Protein AF-0000000077474814 (afdb_homodimer)

Radius of gyration: 35.91 Å; Cα contacts (8 Å, |Δi|>4): 508; chains: 2; bounding box: 78×112×117 Å

Nearest PDB structures (foldseek):
  8dwv-assembly1_E  TM=8.245E-01  e=1.348E-07  Homo sapiens
  4eoz-assembly2_A  TM=8.585E-01  e=3.852E-05  Homo sapiens
  9etw-assembly1_B  TM=8.179E-01  e=3.404E-04  Homo sapiens
  8dwu-assembly1_A  TM=8.069E-01  e=9.607E-04  Homo sapiens
  8h33-assembly1_J  TM=3.667E-01  e=1.595E-05  Homo sapiens

Secondary structure (DSSP, 8-state):
--HHHHHHHHHHHHTTT--TT--EEEEETTEEEEE-HHHHTTT-HHHHHHHSTTT-SSTT-EEEE-SS-HHHHHHHHHHHHHSS--S--TTTS-PPPHHHHHHHHHHHHHHTT-HHHHHHHHHHHHHHHHHHTTSTHHHHHHHHHHHHS-TT-HHHHHHHHHHHHHTHHHHTT-HHHHHHHHT-SHHHHHHHHHHHTTS-----THHHHTT---GGGGT-/--HHHHHHHHHHHTTTT--TT--EEEEETTEEEEE-HHHHTTT-HHHHHHHHSTTSSSTT-EEEE-SS-HHHHHHHHHHHHHSS--S--TTTS-PPPHHHHHHHHHHHHHHTT-HHHHHHHHHHHHHHHHHHTTSTHHHHHHHHHHHHS-TT--HHHHHHHHHHHHTHHHHTT-HHHHHHHHT-SHHHHHHHHHHHTTS-----THHHHTS---GGGGG-

Organism: Curvularia clavata (NCBI:txid95742)

Structure (mmCIF, N/CA/C/O backbone):
data_AF-0000000077474814-model_v1
#
loop_
_entity.id
_entity.type
_entity.pdbx_description
1 polymer 'BTB domain-containing protein'
#
loop_
_atom_site.group_PDB
_atom_site.id
_atom_site.type_symbol
_atom_site.label_atom_id
_atom_site.label_alt_id
_atom_site.label_comp_id
_atom_site.label_asym_id
_atom_site.label_entity_id
_atom_site.label_seq_id
_atom_site.pdbx_PDB_ins_code
_atom_site.Cartn_x
_atom_site.Cartn_y
_atom_site.Cartn_z
_atom_site.occupancy
_atom_site.B_iso_or_equiv
_atom_site.auth_seq_id
_atom_site.auth_comp_id
_atom_site.auth_asym_id
_atom_site.auth_atom_id
_atom_site.pdbx_PDB_model_num
ATOM 1 N N . MET A 1 1 ? 10.391 5.422 -3.709 1 55.28 1 MET A N 1
ATOM 2 C CA . MET A 1 1 ? 9.055 5.496 -3.133 1 55.28 1 MET A CA 1
ATOM 3 C C . MET A 1 1 ? 9.055 6.348 -1.869 1 55.28 1 MET A C 1
ATOM 5 O O . MET A 1 1 ? 10.031 6.367 -1.124 1 55.28 1 MET A O 1
ATOM 9 N N . GLU A 1 2 ? 8.023 7.133 -1.758 1 82.38 2 GLU A N 1
ATOM 10 C CA . GLU A 1 2 ? 7.855 7.965 -0.569 1 82.38 2 GLU A CA 1
ATOM 11 C C . GLU A 1 2 ? 7.762 7.113 0.692 1 82.38 2 GLU A C 1
ATOM 13 O O . GLU A 1 2 ? 7.289 5.973 0.644 1 82.38 2 GLU A O 1
ATOM 18 N N . ALA A 1 3 ? 8.453 7.547 1.703 1 90.62 3 ALA A N 1
ATOM 19 C CA . ALA A 1 3 ? 8.531 6.836 2.977 1 90.62 3 ALA A CA 1
ATOM 20 C C . ALA A 1 3 ? 7.176 6.27 3.375 1 90.62 3 ALA A C 1
ATOM 22 O O . ALA A 1 3 ? 7.082 5.133 3.84 1 90.62 3 ALA A O 1
ATOM 23 N N . HIS A 1 4 ? 6.211 6.914 3.055 1 95.06 4 HIS A N 1
ATOM 24 C CA . HIS A 1 4 ? 4.863 6.488 3.422 1 95.06 4 HIS A CA 1
ATOM 25 C C . HIS A 1 4 ? 4.449 5.242 2.646 1 95.06 4 HIS A C 1
ATOM 27 O O . HIS A 1 4 ? 3.912 4.297 3.225 1 95.06 4 HIS A O 1
ATOM 33 N N . SER A 1 5 ? 4.688 5.223 1.391 1 94.69 5 SER A N 1
ATOM 34 C CA . SER A 1 5 ? 4.281 4.113 0.534 1 94.69 5 SER A CA 1
ATOM 35 C C . SER A 1 5 ? 4.996 2.824 0.924 1 94.69 5 SER A C 1
ATOM 37 O O . SER A 1 5 ? 4.395 1.747 0.915 1 94.69 5 SER A O 1
ATOM 39 N N . VAL A 1 6 ? 6.273 2.969 1.214 1 95.25 6 VAL A N 1
ATOM 40 C CA . VAL A 1 6 ? 7.062 1.806 1.606 1 95.25 6 VAL A CA 1
ATOM 41 C C . VAL A 1 6 ? 6.488 1.2 2.885 1 95.25 6 VAL A C 1
ATOM 43 O O . VAL A 1 6 ? 6.277 -0.013 2.965 1 95.25 6 VAL A O 1
ATOM 46 N N . LYS A 1 7 ? 6.184 2.053 3.83 1 95.62 7 LYS A N 1
ATOM 47 C CA . LYS A 1 7 ? 5.641 1.593 5.105 1 95.62 7 LYS A CA 1
ATOM 48 C C . LYS A 1 7 ? 4.254 0.979 4.922 1 95.62 7 LYS A C 1
ATOM 50 O O . LYS A 1 7 ? 3.928 -0.027 5.555 1 95.62 7 LYS A O 1
ATOM 55 N N . LEU A 1 8 ? 3.52 1.61 4.078 1 96.69 8 LEU A N 1
ATOM 56 C CA . LEU A 1 8 ? 2.174 1.115 3.812 1 96.69 8 LEU A CA 1
ATOM 57 C C . LEU A 1 8 ? 2.219 -0.295 3.232 1 96.69 8 LEU A C 1
ATOM 59 O O . LEU A 1 8 ? 1.481 -1.178 3.678 1 96.69 8 LEU A O 1
ATOM 63 N N . VAL A 1 9 ? 3.066 -0.522 2.295 1 96.94 9 VAL A N 1
ATOM 64 C CA . VAL A 1 9 ? 3.201 -1.821 1.645 1 96.94 9 VAL A CA 1
ATOM 65 C C . VAL A 1 9 ? 3.664 -2.863 2.662 1 96.94 9 VAL A C 1
ATOM 67 O O . VAL A 1 9 ? 3.152 -3.984 2.688 1 96.94 9 VAL A O 1
ATOM 70 N N . GLN A 1 10 ? 4.562 -2.473 3.512 1 97.06 10 GLN A N 1
ATOM 71 C CA . GLN A 1 10 ? 5.062 -3.379 4.539 1 97.06 10 GLN A CA 1
ATOM 72 C C . GLN A 1 10 ? 3.971 -3.73 5.547 1 97.06 10 GLN A C 1
ATOM 74 O O . GLN A 1 10 ? 3.863 -4.879 5.977 1 97.06 10 GLN A O 1
ATOM 79 N N . ASN A 1 11 ? 3.254 -2.719 5.93 1 97.31 11 ASN A N 1
ATOM 80 C CA . ASN A 1 11 ? 2.15 -2.953 6.852 1 97.31 11 ASN A CA 1
ATOM 81 C C . ASN A 1 11 ? 1.144 -3.949 6.281 1 97.31 11 ASN A C 1
ATOM 83 O O . ASN A 1 11 ? 0.689 -4.852 6.988 1 97.31 11 ASN A O 1
ATOM 87 N N . ILE A 1 12 ? 0.83 -3.797 5.039 1 97.62 12 ILE A N 1
ATOM 88 C CA . ILE A 1 12 ? -0.134 -4.68 4.387 1 97.62 12 ILE A CA 1
ATOM 89 C C . ILE A 1 12 ? 0.437 -6.094 4.301 1 97.62 12 ILE A C 1
ATOM 91 O O . ILE A 1 12 ? -0.265 -7.07 4.57 1 97.62 12 ILE A O 1
ATOM 95 N N . ALA A 1 13 ? 1.69 -6.211 3.932 1 98.06 13 ALA A N 1
ATOM 96 C CA . ALA A 1 13 ? 2.348 -7.516 3.857 1 98.06 13 ALA A CA 1
ATOM 97 C C . ALA A 1 13 ? 2.273 -8.242 5.195 1 98.06 13 ALA A C 1
ATOM 99 O O . ALA A 1 13 ? 2.014 -9.445 5.242 1 98.06 13 ALA A O 1
ATOM 100 N N . ASN A 1 14 ? 2.391 -7.484 6.246 1 97.81 14 ASN A N 1
ATOM 101 C CA . ASN A 1 14 ? 2.41 -8.055 7.59 1 97.81 14 ASN A CA 1
ATOM 102 C C . ASN A 1 14 ? 1.02 -8.516 8.023 1 97.81 14 ASN A C 1
ATOM 104 O O . ASN A 1 14 ? 0.881 -9.25 9 1 97.81 14 ASN A O 1
ATOM 108 N N . MET A 1 15 ? 0.06 -8.125 7.27 1 97.81 15 MET A N 1
ATOM 109 C CA . MET A 1 15 ? -1.311 -8.469 7.637 1 97.81 15 MET A CA 1
ATOM 110 C C . MET A 1 15 ? -1.717 -9.805 7.023 1 97.81 15 MET A C 1
ATOM 112 O O . MET A 1 15 ? -2.789 -10.328 7.324 1 97.81 15 MET A O 1
ATOM 116 N N . PHE A 1 16 ? -0.852 -10.438 6.262 1 98.12 16 PHE A N 1
ATOM 117 C CA . PHE A 1 16 ? -1.193 -11.719 5.66 1 98.12 16 PHE A CA 1
ATOM 118 C C . PHE A 1 16 ? -1.488 -12.758 6.734 1 98.12 16 PHE A C 1
ATOM 120 O O . PHE A 1 16 ? -0.656 -13.008 7.609 1 98.12 16 PHE A O 1
ATOM 127 N N . ASN A 1 17 ? -2.666 -13.281 6.594 1 96.69 17 ASN A N 1
ATOM 128 C CA . ASN A 1 17 ? -3.186 -14.305 7.496 1 96.69 17 ASN A CA 1
ATOM 129 C C . ASN A 1 17 ? -3.203 -13.82 8.945 1 96.69 17 ASN A C 1
ATOM 131 O O . ASN A 1 17 ? -2.928 -14.586 9.867 1 96.69 17 ASN A O 1
ATOM 135 N N . ASP A 1 18 ? -3.316 -12.555 9.133 1 96.31 18 ASP A N 1
ATOM 136 C CA . ASP A 1 18 ? -3.496 -11.922 10.43 1 96.31 18 ASP A CA 1
ATOM 137 C C . ASP A 1 18 ? -4.973 -11.664 10.719 1 96.31 18 ASP A C 1
ATOM 139 O O . ASP A 1 18 ? -5.676 -11.062 9.906 1 96.31 18 ASP A O 1
ATOM 143 N N . ALA A 1 19 ? -5.449 -12.141 11.852 1 95 19 ALA A N 1
ATOM 144 C CA . ALA A 1 19 ? -6.863 -12.023 12.203 1 95 19 ALA A CA 1
ATOM 145 C C . ALA A 1 19 ? -7.23 -10.578 12.531 1 95 19 ALA A C 1
ATOM 147 O O . ALA A 1 19 ? -8.406 -10.211 12.516 1 95 19 ALA A O 1
ATOM 148 N N . ARG A 1 20 ? -6.203 -9.812 12.781 1 92.94 20 ARG A N 1
ATOM 149 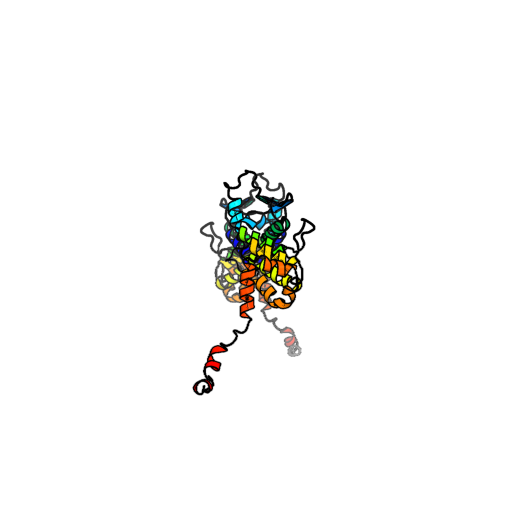C CA . ARG A 1 20 ? -6.477 -8.43 13.141 1 92.94 20 ARG A CA 1
ATOM 150 C C . ARG A 1 20 ? -7.164 -7.691 12 1 92.94 20 ARG A C 1
ATOM 152 O O . ARG A 1 20 ? -6.703 -7.734 10.859 1 92.94 20 ARG A O 1
ATOM 159 N N . TYR A 1 21 ? -8.266 -7.039 12.273 1 93 21 TYR A N 1
ATOM 160 C CA . TYR A 1 21 ? -9.07 -6.199 11.383 1 93 21 TYR A CA 1
ATOM 161 C C . TYR A 1 21 ? -9.594 -7 10.203 1 93 21 TYR A C 1
ATOM 163 O O . TYR A 1 21 ? -10.023 -6.426 9.195 1 93 21 TYR A O 1
ATOM 171 N N . SER A 1 22 ? -9.43 -8.312 10.242 1 93.38 22 SER A N 1
ATOM 172 C CA . SER A 1 22 ? -9.984 -9.172 9.195 1 93.38 22 SER A CA 1
ATOM 173 C C . SER A 1 22 ? -11.508 -9.109 9.18 1 93.38 22 SER A C 1
ATOM 175 O O . SER A 1 22 ? -12.141 -9.125 10.234 1 93.38 22 SER A O 1
ATOM 177 N N . ASP A 1 23 ? -12.039 -9.023 7.98 1 91.19 23 ASP A N 1
ATOM 178 C CA . ASP A 1 23 ? -13.492 -8.906 7.902 1 91.19 23 ASP A CA 1
ATOM 179 C C . ASP A 1 23 ? -14.102 -10.094 7.172 1 91.19 23 ASP A C 1
ATOM 181 O O . ASP A 1 23 ? -15.32 -10.172 7.004 1 91.19 23 ASP A O 1
ATOM 185 N N . THR A 1 24 ? -13.305 -11.055 6.727 1 89.94 24 THR A N 1
ATOM 186 C CA . THR A 1 24 ? -13.82 -12.289 6.148 1 89.94 24 THR A CA 1
ATOM 187 C C . THR A 1 24 ? -12.781 -13.398 6.219 1 89.94 24 THR A C 1
ATOM 189 O O . THR A 1 24 ? -11.625 -13.148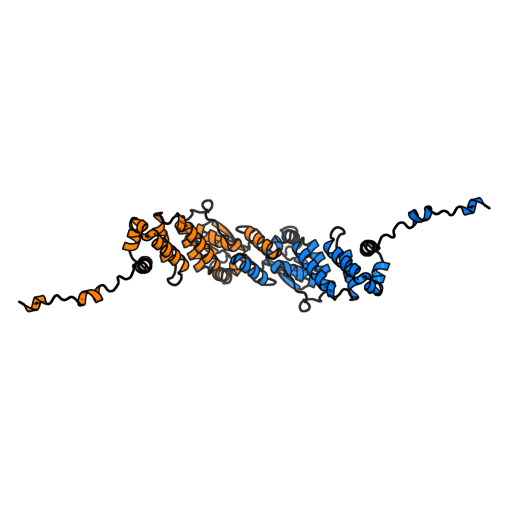 6.582 1 89.94 24 THR A O 1
ATOM 192 N N . THR A 1 25 ? -13.266 -14.578 5.98 1 93.81 25 THR A N 1
ATOM 193 C CA . THR A 1 25 ? -12.398 -15.75 6.012 1 93.81 25 THR A CA 1
ATOM 194 C C . THR A 1 25 ? -12.539 -16.562 4.723 1 93.81 25 THR A C 1
ATOM 196 O O . THR A 1 25 ? -13.648 -16.734 4.207 1 93.81 25 THR A O 1
ATOM 199 N N . VAL A 1 26 ? -11.438 -17.031 4.258 1 94.69 26 VAL A N 1
ATOM 200 C CA . VAL A 1 26 ? -11.391 -17.938 3.111 1 94.69 26 VAL A CA 1
ATOM 201 C C . VAL A 1 26 ? -10.992 -19.344 3.574 1 94.69 26 VAL A C 1
ATOM 203 O O . VAL A 1 26 ? -10.047 -19.5 4.344 1 94.69 26 VAL A O 1
ATOM 206 N N . ILE A 1 27 ? -11.734 -20.266 3.139 1 94.81 27 ILE A N 1
ATOM 207 C CA . ILE A 1 27 ? -11.414 -21.641 3.479 1 94.81 27 ILE A CA 1
ATOM 208 C C . ILE A 1 27 ? -10.719 -22.312 2.295 1 94.81 27 ILE A C 1
ATOM 210 O O . ILE A 1 27 ? -11.289 -22.406 1.202 1 94.81 27 ILE A O 1
ATOM 214 N N . ILE A 1 28 ? -9.492 -22.734 2.547 1 95.56 28 ILE A N 1
ATOM 215 C CA . ILE A 1 28 ? -8.703 -23.422 1.538 1 95.56 28 ILE A CA 1
ATOM 216 C C . ILE A 1 28 ? -8.43 -24.859 1.995 1 95.56 28 ILE A C 1
ATOM 218 O O . ILE A 1 28 ? -7.617 -25.094 2.895 1 95.56 28 ILE A O 1
ATOM 222 N N . ARG A 1 29 ? -8.992 -25.859 1.365 1 93.06 29 ARG A N 1
ATOM 223 C CA . ARG A 1 29 ? -8.844 -27.266 1.732 1 93.06 29 ARG A CA 1
ATOM 224 C C . ARG A 1 29 ? -8.969 -27.438 3.24 1 93.06 29 ARG A C 1
ATOM 226 O O . ARG A 1 29 ? -8.102 -28.047 3.871 1 93.06 29 ARG A O 1
ATOM 233 N N . SER A 1 30 ? -9.93 -26.891 3.908 1 90.38 30 SER A N 1
ATOM 234 C CA . SER A 1 30 ? -10.305 -27.031 5.312 1 90.38 30 SER A CA 1
ATOM 235 C C . SER A 1 30 ? -9.445 -26.141 6.203 1 90.38 30 SER A C 1
ATOM 237 O O . SER A 1 30 ? -9.539 -26.203 7.43 1 90.38 30 SER A O 1
ATOM 239 N N . LYS A 1 31 ? -8.578 -25.391 5.578 1 94.06 31 LYS A N 1
ATOM 240 C CA . LYS A 1 31 ? -7.789 -24.438 6.34 1 94.06 31 LYS A CA 1
ATOM 241 C C . LYS A 1 31 ? -8.375 -23.031 6.223 1 94.06 31 LYS A C 1
ATOM 243 O O . LYS A 1 31 ? -8.773 -22.609 5.133 1 94.06 31 LYS A O 1
ATOM 248 N N . GLU A 1 32 ? -8.336 -22.406 7.32 1 95 32 GLU A N 1
ATOM 249 C CA . GLU A 1 32 ? -8.898 -21.062 7.34 1 95 32 GLU A CA 1
ATOM 250 C C . GLU A 1 32 ? -7.812 -20 7.117 1 95 32 GLU A C 1
ATOM 252 O O . GLU A 1 32 ? -6.711 -20.125 7.66 1 95 32 GLU A O 1
ATOM 257 N N . LEU A 1 33 ? -8.094 -19.047 6.285 1 96 33 LEU A N 1
ATOM 258 C CA . LEU A 1 33 ? -7.238 -17.906 6.016 1 96 33 LEU A CA 1
ATOM 259 C C . LEU A 1 33 ? -7.984 -16.594 6.277 1 96 33 LEU A C 1
ATOM 261 O O . LEU A 1 33 ? -8.992 -16.312 5.625 1 96 33 LEU A O 1
ATOM 265 N N . HIS A 1 34 ? -7.488 -15.836 7.285 1 95.94 34 HIS A N 1
ATOM 266 C CA . HIS A 1 34 ? -8.047 -14.508 7.52 1 95.94 34 HIS A CA 1
ATOM 267 C C . HIS A 1 34 ? -7.617 -13.531 6.43 1 95.94 34 HIS A C 1
ATOM 269 O O . HIS A 1 34 ? -6.426 -13.398 6.141 1 95.94 34 HIS A O 1
ATOM 275 N N . VAL A 1 35 ? -8.656 -12.883 5.781 1 96.38 35 VAL A N 1
ATOM 276 C CA . VAL A 1 35 ? -8.32 -11.938 4.723 1 96.38 35 VAL A CA 1
ATOM 277 C C . VAL A 1 35 ? -9.078 -10.633 4.938 1 96.38 35 VAL A C 1
ATOM 279 O O . VAL A 1 35 ? -10 -10.562 5.758 1 96.38 35 VAL A O 1
ATOM 282 N N . HIS A 1 36 ? -8.688 -9.562 4.344 1 95.5 36 HIS A N 1
ATOM 283 C CA . HIS A 1 36 ? -9.273 -8.227 4.352 1 95.5 36 HIS A CA 1
ATOM 284 C C . HIS A 1 36 ? -9.828 -7.859 2.977 1 95.5 36 HIS A C 1
ATOM 286 O O . HIS A 1 36 ? -9.07 -7.766 2.006 1 95.5 36 HIS A O 1
ATOM 292 N N . LYS A 1 37 ? -11.102 -7.676 2.883 1 94.75 37 LYS A N 1
ATOM 293 C CA . LYS A 1 37 ? -11.75 -7.414 1.602 1 94.75 37 LYS A CA 1
ATOM 294 C C . LYS A 1 37 ? -11.148 -6.184 0.922 1 94.75 37 LYS A C 1
ATOM 296 O O . LYS A 1 37 ? -10.953 -6.172 -0.295 1 94.75 37 LYS A O 1
ATOM 301 N N . ALA A 1 38 ? -10.789 -5.141 1.665 1 95.06 38 ALA A N 1
ATOM 302 C CA . ALA A 1 38 ? -10.227 -3.904 1.124 1 95.06 38 ALA A CA 1
ATOM 303 C C . ALA A 1 38 ? -8.922 -4.176 0.375 1 95.06 38 ALA A C 1
ATOM 305 O O . ALA A 1 38 ? -8.555 -3.43 -0.536 1 95.06 38 ALA A O 1
ATOM 306 N N . ILE A 1 39 ? -8.242 -5.258 0.771 1 97.19 39 ILE A N 1
ATOM 307 C CA . ILE A 1 39 ? -6.953 -5.586 0.165 1 97.19 39 ILE A CA 1
ATOM 308 C C . ILE A 1 39 ? -7.168 -6.5 -1.038 1 97.19 39 ILE A C 1
ATOM 310 O O . ILE A 1 39 ? -6.699 -6.207 -2.141 1 97.19 39 ILE A O 1
ATOM 314 N N . ILE A 1 40 ? -7.98 -7.574 -0.912 1 97 40 ILE A N 1
ATOM 315 C CA . ILE A 1 40 ? -8.008 -8.586 -1.961 1 97 40 ILE A CA 1
ATOM 316 C C . ILE A 1 40 ? -9.008 -8.18 -3.043 1 97 40 ILE A C 1
ATOM 318 O O . ILE A 1 40 ? -8.773 -8.414 -4.23 1 97 40 ILE A O 1
ATOM 322 N N . CYS A 1 41 ? -10.141 -7.477 -2.691 1 95.31 41 CYS A N 1
ATOM 323 C CA . CYS A 1 41 ? -11.203 -7.172 -3.648 1 95.31 41 CYS A CA 1
ATOM 324 C C . CYS A 1 41 ? -10.805 -6.012 -4.551 1 95.31 41 CYS A C 1
ATOM 326 O O . CYS A 1 41 ? -11.273 -5.91 -5.684 1 95.31 41 CYS A O 1
ATOM 328 N N . THR A 1 42 ? -9.891 -5.168 -4.082 1 96.19 42 THR A N 1
ATOM 329 C CA . THR A 1 42 ? -9.461 -4.043 -4.906 1 96.19 42 THR A CA 1
ATOM 330 C C . THR A 1 42 ? -8.422 -4.492 -5.93 1 96.19 42 THR A C 1
ATOM 332 O O . THR A 1 42 ? -8.102 -3.75 -6.863 1 96.19 42 THR A O 1
ATOM 335 N N . GLN A 1 43 ? -7.938 -5.715 -5.797 1 97.44 43 GLN A N 1
ATOM 336 C CA . GLN A 1 43 ? -6.879 -6.203 -6.676 1 97.44 43 GLN A CA 1
ATOM 337 C C . GLN A 1 43 ? -7.426 -7.211 -7.684 1 97.44 43 GLN A C 1
ATOM 339 O O . GLN A 1 43 ? -6.762 -7.523 -8.672 1 97.44 43 GLN A O 1
ATOM 344 N N . SER A 1 44 ? -8.539 -7.73 -7.418 1 97.12 44 SER A N 1
ATOM 345 C CA . SER A 1 44 ? -9.078 -8.828 -8.219 1 97.12 44 SER A CA 1
ATOM 346 C C . SER A 1 44 ? -10.57 -8.641 -8.477 1 97.12 44 SER A C 1
ATOM 348 O O . SER A 1 44 ? -11.375 -8.672 -7.535 1 97.12 44 SER A O 1
ATOM 350 N N . LYS A 1 45 ? -10.969 -8.594 -9.766 1 94.25 45 LYS A N 1
ATOM 351 C CA . LYS A 1 45 ? -12.383 -8.5 -10.125 1 94.25 45 LYS A CA 1
ATOM 352 C C . LYS A 1 45 ? -13.148 -9.75 -9.695 1 94.25 45 LYS A C 1
ATOM 354 O O . LYS A 1 45 ? -14.312 -9.664 -9.32 1 94.25 45 LYS A O 1
ATOM 359 N N . TYR A 1 46 ? -12.477 -10.852 -9.688 1 94.69 46 TYR A N 1
ATOM 360 C CA . TYR A 1 46 ? -13.086 -12.086 -9.227 1 94.69 46 TYR A CA 1
ATOM 361 C C . TYR A 1 46 ? -13.531 -11.961 -7.773 1 94.69 46 TYR A C 1
ATOM 363 O O . TYR A 1 46 ? -14.688 -12.25 -7.445 1 94.69 46 TYR A O 1
ATOM 371 N N . PHE A 1 47 ? -12.641 -11.5 -6.949 1 94.62 47 PHE A N 1
ATOM 372 C CA . PHE A 1 47 ? -12.945 -11.398 -5.527 1 94.62 47 PHE A CA 1
ATOM 373 C C . PHE A 1 47 ? -13.938 -10.273 -5.258 1 94.62 47 PHE A C 1
ATOM 375 O O . PHE A 1 47 ? -14.781 -10.375 -4.371 1 94.62 47 PHE A O 1
ATOM 382 N N . GLU A 1 48 ? -13.773 -9.188 -6 1 93.44 48 GLU A N 1
ATOM 383 C CA . GLU A 1 48 ? -14.758 -8.109 -5.906 1 93.44 48 GLU A CA 1
ATOM 384 C C . GLU A 1 48 ? -16.172 -8.641 -6.141 1 93.44 48 GLU A C 1
ATOM 386 O O . GLU A 1 48 ? -17.078 -8.344 -5.363 1 93.44 48 GLU A O 1
ATOM 391 N N . ASN A 1 49 ? -16.344 -9.43 -7.129 1 90.62 49 ASN A N 1
ATOM 392 C CA . ASN A 1 49 ? -17.641 -9.969 -7.488 1 90.62 49 ASN A CA 1
ATOM 393 C C . ASN A 1 49 ? -18.094 -11.039 -6.496 1 90.62 49 ASN A C 1
ATOM 395 O O . ASN A 1 49 ? -19.297 -11.141 -6.195 1 90.62 49 ASN A O 1
ATOM 399 N N . ALA A 1 50 ? -17.125 -11.773 -6.039 1 88.75 50 ALA A N 1
ATOM 400 C CA . ALA A 1 50 ? -17.438 -12.875 -5.125 1 88.75 50 ALA A CA 1
ATOM 401 C C . ALA A 1 50 ? -18.031 -12.344 -3.82 1 88.75 50 ALA A C 1
ATOM 403 O O . ALA A 1 50 ? -18.859 -13.016 -3.195 1 88.75 50 ALA A O 1
ATOM 404 N N . PHE A 1 51 ? -17.594 -11.148 -3.352 1 86.75 51 PHE A N 1
ATOM 405 C CA . PHE A 1 51 ? -18.031 -10.633 -2.061 1 86.75 51 PHE A CA 1
ATOM 406 C C . PHE A 1 51 ? -19.094 -9.547 -2.242 1 86.75 51 PHE A C 1
ATOM 408 O O . PHE A 1 51 ? -19.547 -8.953 -1.266 1 86.75 51 PHE A O 1
ATOM 415 N N . LYS A 1 52 ? -19.25 -9.258 -3.42 1 77.62 52 LYS A N 1
ATOM 416 C CA . LYS A 1 52 ? -20.375 -8.367 -3.623 1 77.62 52 LYS A CA 1
ATOM 417 C C . LYS A 1 52 ? -21.688 -9.031 -3.195 1 77.62 52 LYS A C 1
ATOM 419 O O . LYS A 1 52 ? -21.781 -10.258 -3.158 1 77.62 52 LYS A O 1
ATOM 424 N N . GLU A 1 53 ? -22.609 -8.562 -2.562 1 59.12 53 GLU A N 1
ATOM 425 C CA . GLU A 1 53 ? -23.859 -8.969 -1.939 1 59.12 53 GLU A CA 1
ATOM 426 C C . GLU A 1 53 ? -24.375 -10.273 -2.535 1 59.12 53 GLU A C 1
ATOM 428 O O . GLU A 1 53 ? -24.75 -11.195 -1.802 1 59.12 53 GLU A O 1
ATOM 433 N N . ASN A 1 54 ? -24.969 -10.273 -3.744 1 49.84 54 ASN A N 1
ATOM 434 C CA . ASN A 1 54 ? -25.906 -11.32 -4.125 1 49.84 54 ASN A CA 1
ATOM 435 C C . ASN A 1 54 ? -25.203 -12.625 -4.465 1 49.84 54 ASN A C 1
ATOM 437 O O . ASN A 1 54 ? -25.844 -13.609 -4.84 1 49.84 54 ASN A O 1
ATOM 441 N N . PHE A 1 55 ? -24.078 -12.57 -4.922 1 44.47 55 PHE A N 1
ATOM 442 C CA . PHE A 1 55 ? -23.719 -13.859 -5.508 1 44.47 55 PHE A CA 1
ATOM 443 C C . PHE A 1 55 ? -23.312 -14.852 -4.426 1 44.47 55 PHE A C 1
ATOM 445 O O . PHE A 1 55 ? -22.891 -15.969 -4.727 1 44.47 55 PHE A O 1
ATOM 452 N N . VAL A 1 56 ? -22.766 -14.297 -3.328 1 45.78 56 VAL A N 1
ATOM 453 C CA . VAL A 1 56 ? -22.312 -15.406 -2.494 1 45.78 56 VAL A CA 1
ATOM 454 C C . VAL A 1 56 ? -23.484 -16.344 -2.199 1 45.78 56 VAL A C 1
ATOM 456 O O . VAL A 1 56 ? -24.5 -15.906 -1.656 1 45.78 56 VAL A O 1
ATOM 459 N N . GLU A 1 57 ? -23.719 -17.266 -2.922 1 43.19 57 GLU A N 1
ATOM 460 C CA . GLU A 1 57 ? -24.75 -18.219 -2.533 1 43.19 57 GLU A CA 1
ATOM 461 C C . GLU A 1 57 ? -25.031 -18.156 -1.035 1 43.19 57 GLU A C 1
ATOM 463 O O . GLU A 1 57 ? -26.188 -18.156 -0.615 1 43.19 57 GLU A O 1
ATOM 468 N N . GLY A 1 58 ? -24.281 -18.938 -0.188 1 41.25 58 GLY A N 1
ATOM 469 C CA . GLY A 1 58 ? -24.547 -19.016 1.241 1 41.25 58 GLY A CA 1
ATOM 470 C C . GLY A 1 58 ? -24.109 -17.766 1.989 1 41.25 58 GLY A C 1
ATOM 471 O O . GLY A 1 58 ? -23.297 -16.984 1.493 1 41.25 58 GLY A O 1
ATOM 472 N N . SER A 1 59 ? -25.047 -17 2.648 1 42.12 59 SER A N 1
ATOM 473 C CA . SER A 1 59 ? -25.047 -15.836 3.516 1 42.12 59 SER A CA 1
ATOM 474 C C . SER A 1 59 ? -23.703 -15.648 4.207 1 42.12 59 SER A C 1
ATOM 476 O O . SER A 1 59 ? -23.516 -14.703 4.98 1 42.12 59 SER A O 1
ATOM 478 N N . SER A 1 60 ? -23 -16.75 4.414 1 48.34 60 SER A N 1
ATOM 479 C CA . SER A 1 60 ? -22.078 -16.688 5.539 1 48.34 60 SER A CA 1
ATOM 480 C C . SER A 1 60 ? -20.875 -15.805 5.219 1 48.34 60 SER A C 1
ATOM 482 O O . SER A 1 60 ? -20.094 -15.461 6.109 1 48.34 60 SER A O 1
ATOM 484 N N . GLY A 1 61 ? -20.828 -14.922 4.156 1 62.28 61 GLY A N 1
ATOM 485 C CA . GLY A 1 61 ? -19.719 -14 3.979 1 62.28 61 GLY A CA 1
ATOM 486 C C . GLY A 1 61 ? -18.391 -14.711 3.811 1 62.28 61 GLY A C 1
ATOM 487 O O . GLY A 1 61 ? -17.328 -14.117 4.047 1 62.28 61 GLY A O 1
ATOM 488 N N . ARG A 1 62 ? -18.406 -16.172 3.572 1 77.5 62 ARG A N 1
ATOM 489 C CA . ARG A 1 62 ? -17.172 -16.922 3.508 1 77.5 62 ARG A CA 1
ATOM 490 C C . ARG A 1 62 ? -16.906 -17.438 2.094 1 77.5 62 ARG A C 1
ATOM 492 O O . ARG A 1 62 ? -17.844 -17.828 1.388 1 77.5 62 ARG A O 1
ATOM 499 N N . LEU A 1 63 ? -15.719 -17.406 1.5 1 88.88 63 LEU A N 1
ATOM 500 C CA . LEU A 1 63 ? -15.211 -17.938 0.246 1 88.88 63 LEU A CA 1
ATOM 501 C C . LEU A 1 63 ? -14.453 -19.25 0.486 1 88.88 63 LEU A C 1
ATOM 503 O O . LEU A 1 63 ? -13.617 -19.328 1.382 1 88.88 63 LEU A O 1
ATOM 507 N N . SER A 1 64 ? -14.867 -20.359 -0.256 1 92.62 64 SER A N 1
ATOM 508 C CA . SER A 1 64 ? -14.227 -21.641 -0.038 1 92.62 64 SER A CA 1
ATOM 509 C C . SER A 1 64 ? -13.664 -22.203 -1.338 1 92.62 64 SER A C 1
ATOM 511 O O . SER A 1 64 ? -14.305 -22.125 -2.387 1 92.62 64 SER A O 1
ATOM 513 N N . PHE A 1 65 ? -12.477 -22.75 -1.228 1 94.56 65 PHE A N 1
ATOM 514 C CA . PHE A 1 65 ? -11.836 -23.484 -2.311 1 94.56 65 PHE A CA 1
ATOM 515 C C . PHE A 1 65 ? -11.578 -24.922 -1.901 1 94.56 65 PHE A C 1
ATOM 517 O O . PHE A 1 65 ? -10.57 -25.234 -1.261 1 94.56 65 PHE A O 1
ATOM 524 N N . ASP A 1 66 ? -12.383 -25.812 -2.363 1 92.31 66 ASP A N 1
ATOM 525 C CA . ASP A 1 66 ? -12.344 -27.188 -1.912 1 92.31 66 ASP A CA 1
ATOM 526 C C . ASP A 1 66 ? -11.711 -28.094 -2.971 1 92.31 66 ASP A C 1
ATOM 528 O O . ASP A 1 66 ? -11.43 -29.266 -2.707 1 92.31 66 ASP A O 1
ATOM 532 N N . GLU A 1 67 ? -11.5 -27.516 -4.105 1 91.12 67 GLU A N 1
ATOM 533 C CA . GLU A 1 67 ? -10.891 -28.281 -5.188 1 91.12 67 GLU A CA 1
ATOM 534 C C . GLU A 1 67 ? -9.547 -27.672 -5.605 1 91.12 67 GLU A C 1
ATOM 536 O O . GLU A 1 67 ? -9.273 -26.5 -5.328 1 91.12 67 GLU A O 1
ATOM 541 N N . GLY A 1 68 ? -8.727 -28.531 -6.121 1 92.06 68 GLY A N 1
ATOM 542 C CA . GLY A 1 68 ? -7.445 -28.047 -6.617 1 92.06 68 GLY A CA 1
ATOM 543 C C . GLY A 1 68 ? -6.375 -27.984 -5.547 1 92.06 68 GLY A C 1
ATOM 544 O O . GLY A 1 68 ? -6.523 -28.578 -4.477 1 92.06 68 GLY A O 1
ATOM 545 N N . SER A 1 69 ? -5.312 -27.359 -5.891 1 95.12 69 SER A N 1
ATOM 546 C CA . SER A 1 69 ? -4.16 -27.281 -5.004 1 95.12 69 SER A CA 1
ATOM 547 C C . SER A 1 69 ? -4.375 -26.234 -3.912 1 95.12 69 SER A C 1
ATOM 549 O O . SER A 1 69 ? -4.461 -25.047 -4.199 1 95.12 69 SER A O 1
ATOM 551 N N . GLY A 1 70 ? -4.43 -26.703 -2.688 1 96.31 70 GLY A N 1
ATOM 552 C CA . GLY A 1 70 ? -4.477 -25.766 -1.574 1 96.31 70 GLY A CA 1
ATOM 553 C C . GLY A 1 70 ? -3.264 -24.859 -1.501 1 96.31 70 GLY A C 1
ATOM 554 O O . GLY A 1 70 ? -3.391 -23.656 -1.229 1 96.31 70 GLY A O 1
ATOM 555 N N . ALA A 1 71 ? -2.133 -25.422 -1.787 1 97.31 71 ALA A N 1
ATOM 556 C CA . ALA A 1 71 ? -0.885 -24.672 -1.772 1 97.31 71 ALA A CA 1
ATOM 557 C C . ALA A 1 71 ? -0.908 -23.562 -2.816 1 97.31 71 ALA A C 1
ATOM 559 O O . ALA A 1 71 ? -0.464 -22.438 -2.549 1 97.31 71 ALA A O 1
ATOM 560 N N . ALA A 1 72 ? -1.433 -23.859 -3.961 1 97.81 72 ALA A N 1
ATOM 561 C CA . ALA A 1 72 ? -1.504 -22.859 -5.016 1 97.81 72 ALA A CA 1
ATOM 562 C C . ALA A 1 72 ? -2.418 -21.703 -4.613 1 97.81 72 ALA A C 1
ATOM 564 O O . ALA A 1 72 ? -2.074 -20.531 -4.801 1 97.81 72 ALA A O 1
ATOM 565 N N . HIS A 1 73 ? -3.549 -22.062 -4.047 1 98 73 HIS A N 1
ATOM 566 C CA . HIS A 1 73 ? -4.465 -21.031 -3.576 1 98 73 HIS A CA 1
ATOM 567 C C . HIS A 1 73 ? -3.814 -20.156 -2.506 1 98 73 HIS A C 1
ATOM 569 O O . HIS A 1 73 ? -3.941 -18.938 -2.535 1 98 73 HIS A O 1
ATOM 575 N N . TRP A 1 74 ? -3.121 -20.797 -1.61 1 97.94 74 TRP A N 1
ATOM 576 C CA . TRP A 1 74 ? -2.445 -20.078 -0.537 1 97.94 74 TRP A CA 1
ATOM 577 C C . TRP A 1 74 ? -1.431 -19.094 -1.101 1 97.94 74 TRP A C 1
ATOM 579 O O . TRP A 1 74 ? -1.343 -17.953 -0.638 1 97.94 74 TRP A O 1
ATOM 589 N N . ARG A 1 75 ? -0.715 -19.5 -2.117 1 98.38 75 ARG A N 1
ATOM 590 C CA . ARG A 1 75 ? 0.289 -18.656 -2.756 1 98.38 75 ARG A CA 1
ATOM 591 C C . ARG A 1 75 ? -0.356 -17.438 -3.418 1 98.38 75 ARG A C 1
ATOM 593 O O . ARG A 1 75 ? 0.219 -16.344 -3.426 1 98.38 75 ARG A O 1
ATOM 600 N N . VAL A 1 76 ? -1.532 -17.625 -3.973 1 98.62 76 VAL A N 1
ATOM 601 C CA . VAL A 1 76 ? -2.25 -16.516 -4.586 1 98.62 76 VAL A CA 1
ATOM 602 C C . VAL A 1 76 ? -2.533 -15.438 -3.541 1 98.62 76 VAL A C 1
ATOM 604 O O . VAL A 1 76 ? -2.242 -14.258 -3.758 1 98.62 76 VAL A O 1
ATOM 607 N N . PHE A 1 77 ? -3.014 -15.844 -2.428 1 98.31 77 PHE A N 1
ATOM 608 C CA . PHE A 1 77 ? -3.375 -14.883 -1.393 1 98.31 77 PHE A CA 1
ATOM 609 C C . PHE A 1 77 ? -2.131 -14.242 -0.786 1 98.31 77 PHE A C 1
ATOM 611 O O . PHE A 1 77 ? -2.137 -13.062 -0.443 1 98.31 77 PHE A O 1
ATOM 618 N N . GLN A 1 78 ? -1.104 -15.047 -0.622 1 98.44 78 GLN A N 1
ATOM 619 C CA . GLN A 1 78 ? 0.151 -14.469 -0.153 1 98.44 78 GLN A CA 1
ATOM 620 C C . GLN A 1 78 ? 0.628 -13.359 -1.086 1 98.44 78 GLN A C 1
ATOM 622 O O . GLN A 1 78 ? 1.066 -12.297 -0.628 1 98.44 78 GLN A O 1
ATOM 627 N N . PHE A 1 79 ? 0.53 -13.586 -2.367 1 98.56 79 PHE A N 1
ATOM 628 C CA . PHE A 1 79 ? 0.935 -12.594 -3.357 1 98.56 79 PHE A CA 1
ATOM 629 C C . PHE A 1 79 ? 0.116 -11.312 -3.213 1 98.56 79 PHE A C 1
ATOM 631 O O . PHE A 1 79 ? 0.651 -10.211 -3.328 1 98.56 79 PHE A O 1
ATOM 638 N N . LEU A 1 80 ? -1.151 -11.438 -2.977 1 98.62 80 LEU A N 1
ATOM 639 C CA . LEU A 1 80 ? -2.035 -10.281 -2.877 1 98.62 80 LEU A CA 1
ATOM 640 C C . LEU A 1 80 ? -1.601 -9.367 -1.741 1 98.62 80 LEU A C 1
ATOM 642 O O . LEU A 1 80 ? -1.814 -8.148 -1.803 1 98.62 80 LEU A O 1
ATOM 646 N N . TYR A 1 81 ? -0.956 -9.891 -0.765 1 98.44 81 TYR A N 1
ATOM 647 C CA . TYR A 1 81 ? -0.526 -9.086 0.374 1 98.44 81 TYR A CA 1
ATOM 648 C C . TYR A 1 81 ? 0.924 -8.648 0.213 1 98.44 81 TYR A C 1
ATOM 650 O O . TYR A 1 81 ? 1.281 -7.527 0.58 1 98.44 81 TYR A O 1
ATOM 658 N N . THR A 1 82 ? 1.771 -9.508 -0.392 1 98 82 THR A N 1
ATOM 659 C CA . THR A 1 82 ? 3.209 -9.297 -0.262 1 98 82 THR A CA 1
ATOM 660 C C . THR A 1 82 ? 3.834 -8.969 -1.616 1 98 82 THR A C 1
ATOM 662 O O . THR A 1 82 ? 4.965 -8.484 -1.685 1 98 82 THR A O 1
ATOM 665 N N . GLY A 1 83 ? 3.182 -9.305 -2.697 1 97.88 83 GLY A N 1
ATOM 666 C CA . GLY A 1 83 ? 3.744 -9.141 -4.027 1 97.88 83 GLY A CA 1
ATOM 667 C C . GLY A 1 83 ? 4.633 -10.289 -4.449 1 97.88 83 GLY A C 1
ATOM 668 O O . GLY A 1 83 ? 5.227 -10.266 -5.527 1 97.88 83 GLY A O 1
ATOM 669 N N . ASP A 1 84 ? 4.68 -11.273 -3.57 1 97.75 84 ASP A N 1
ATOM 670 C CA . ASP A 1 84 ? 5.453 -12.484 -3.803 1 97.75 84 ASP A CA 1
ATOM 671 C C . ASP A 1 84 ? 4.844 -13.672 -3.066 1 97.75 84 ASP A C 1
ATOM 673 O O . ASP A 1 84 ? 3.793 -13.547 -2.436 1 97.75 84 ASP A O 1
ATOM 677 N N . TYR A 1 85 ? 5.352 -14.875 -3.314 1 97.94 85 TYR A N 1
ATOM 678 C CA . TYR A 1 85 ? 4.863 -16.047 -2.582 1 97.94 85 TYR A CA 1
ATOM 679 C C . TYR A 1 85 ? 5.988 -17.031 -2.336 1 97.94 85 TYR A C 1
ATOM 681 O O . TYR A 1 85 ? 6.973 -17.078 -3.078 1 97.94 85 TYR A O 1
ATOM 689 N N . SER A 1 86 ? 5.758 -17.828 -1.343 1 96.5 86 SER A N 1
ATOM 690 C CA . SER A 1 86 ? 6.766 -18.781 -0.894 1 96.5 86 SER A CA 1
ATOM 691 C C . SER A 1 86 ? 6.781 -20.016 -1.777 1 96.5 86 SER A C 1
ATOM 693 O O . SER A 1 86 ? 5.727 -20.5 -2.197 1 96.5 86 SER A O 1
ATOM 695 N N . ASP A 1 87 ? 7.996 -20.547 -1.885 1 96.62 87 ASP A N 1
ATOM 696 C CA . ASP A 1 87 ? 8.148 -21.781 -2.648 1 96.62 87 ASP A CA 1
ATOM 697 C C . ASP A 1 87 ? 7.75 -23 -1.813 1 96.62 87 ASP A C 1
ATOM 699 O O . ASP A 1 87 ? 7.148 -23.953 -2.328 1 96.62 87 ASP A O 1
ATOM 703 N N . ASP A 1 88 ? 8.133 -22.984 -0.561 1 94.75 88 ASP A N 1
ATOM 704 C CA . ASP A 1 88 ? 7.887 -24.141 0.292 1 94.75 88 ASP A CA 1
ATOM 705 C C . ASP A 1 88 ? 6.73 -23.891 1.255 1 94.75 88 ASP A C 1
ATOM 707 O O . ASP A 1 88 ? 6.844 -23.047 2.156 1 94.75 88 ASP A O 1
ATOM 711 N N . LEU A 1 89 ? 5.676 -24.609 1.101 1 94.06 89 LEU A N 1
ATOM 712 C CA . LEU A 1 89 ? 4.504 -24.516 1.967 1 94.06 89 LEU A CA 1
ATOM 713 C C . LEU A 1 89 ? 4.191 -25.844 2.621 1 94.06 89 LEU A C 1
ATOM 715 O O . LEU A 1 89 ? 3.053 -26.094 3.021 1 94.06 89 LEU A O 1
ATOM 719 N N . SER A 1 90 ? 5.125 -26.656 2.777 1 86.5 90 SER A N 1
ATOM 720 C CA . SER A 1 90 ? 4.945 -28.031 3.256 1 86.5 90 SER A CA 1
ATOM 721 C C . SER A 1 90 ? 4.441 -28.047 4.695 1 86.5 90 SER A C 1
ATOM 723 O O . SER A 1 90 ? 3.84 -29.031 5.133 1 86.5 90 SER A O 1
ATOM 725 N N . HIS A 1 91 ? 4.664 -26.969 5.359 1 86.12 91 HIS A N 1
ATOM 726 C CA . HIS A 1 91 ? 4.211 -26.891 6.746 1 86.12 91 HIS A CA 1
ATOM 727 C C . HIS A 1 91 ? 2.705 -26.656 6.82 1 86.12 91 HIS A C 1
ATOM 729 O O . HIS A 1 91 ? 2.084 -26.922 7.855 1 86.12 91 HIS A O 1
ATOM 735 N N . TYR A 1 92 ? 2.092 -26.281 5.684 1 83.06 92 TYR A N 1
ATOM 736 C CA . TYR A 1 92 ? 0.673 -25.953 5.676 1 83.06 92 TYR A CA 1
ATOM 737 C C . TYR A 1 92 ? -0.126 -26.953 4.859 1 83.06 92 TYR A C 1
ATOM 739 O O . TYR A 1 92 ? -1.213 -27.375 5.266 1 83.06 92 TYR A O 1
ATOM 747 N N . PHE A 1 93 ? 0.475 -27.312 3.738 1 87.62 93 PHE A N 1
ATOM 748 C CA . PHE A 1 93 ? -0.222 -28.156 2.771 1 87.62 93 PHE A CA 1
ATOM 749 C C . PHE A 1 93 ? 0.688 -29.266 2.266 1 87.62 93 PHE A C 1
ATOM 751 O O . PHE A 1 93 ? 1.906 -29.219 2.453 1 87.62 93 PHE A O 1
ATOM 758 N N . LYS A 1 94 ? -0.09 -30.344 1.82 1 90.06 94 LYS A N 1
ATOM 759 C CA . LYS A 1 94 ? 0.652 -31.141 0.854 1 90.06 94 LYS A CA 1
ATOM 760 C C . LYS A 1 94 ? 1.079 -30.297 -0.347 1 90.06 94 LYS A C 1
ATOM 762 O O . LYS A 1 94 ? 0.245 -29.922 -1.168 1 90.06 94 LYS A O 1
ATOM 767 N N . ASP A 1 95 ? 2.303 -30.062 -0.419 1 93.19 95 ASP A N 1
ATOM 768 C CA . ASP A 1 95 ? 2.793 -29.094 -1.4 1 93.19 95 ASP A CA 1
ATOM 769 C C . ASP A 1 95 ? 2.789 -29.688 -2.807 1 93.19 95 ASP A C 1
ATOM 771 O O . ASP A 1 95 ? 2.783 -30.922 -2.967 1 93.19 95 ASP A O 1
ATOM 775 N N . ASP A 1 96 ? 2.777 -28.859 -3.74 1 95.75 96 ASP A N 1
ATOM 776 C CA . ASP A 1 96 ? 2.834 -29.266 -5.141 1 95.75 96 ASP A CA 1
ATOM 777 C C . ASP A 1 96 ? 4.25 -29.688 -5.531 1 95.75 96 ASP A C 1
ATOM 779 O O . ASP A 1 96 ? 5.227 -29.188 -4.969 1 95.75 96 ASP A O 1
ATOM 783 N N . PRO A 1 97 ? 4.297 -30.609 -6.477 1 95.88 97 PRO A N 1
ATOM 784 C CA . PRO A 1 97 ? 5.625 -30.891 -7.031 1 95.88 97 PRO A CA 1
ATOM 785 C C . PRO A 1 97 ? 6.305 -29.625 -7.57 1 95.88 97 PRO A C 1
ATOM 787 O O . PRO A 1 97 ? 5.633 -28.719 -8.047 1 95.88 97 PRO A O 1
ATOM 790 N N . ALA A 1 98 ? 7.609 -29.641 -7.551 1 96.5 98 ALA A N 1
ATOM 791 C CA . ALA A 1 98 ? 8.422 -28.453 -7.797 1 96.5 98 ALA A CA 1
ATOM 792 C C . ALA A 1 98 ? 8.039 -27.797 -9.125 1 96.5 98 ALA A C 1
ATOM 794 O O . ALA A 1 98 ? 7.828 -26.578 -9.188 1 96.5 98 ALA A O 1
ATOM 795 N N . LEU A 1 99 ? 7.852 -28.609 -10.133 1 97.69 99 LEU A N 1
ATOM 796 C CA . LEU A 1 99 ? 7.652 -28.031 -11.469 1 97.69 99 LEU A CA 1
ATOM 797 C C . LEU A 1 99 ? 6.168 -27.859 -11.766 1 97.69 99 LEU A C 1
ATOM 799 O O . LEU A 1 99 ? 5.797 -27.422 -12.852 1 97.69 99 LEU A O 1
ATOM 803 N N . LEU A 1 100 ? 5.348 -28.094 -10.758 1 97.88 100 LEU A N 1
ATOM 804 C CA . LEU A 1 100 ? 3.914 -27.891 -10.938 1 97.88 100 LEU A CA 1
ATOM 805 C C . LEU A 1 100 ? 3.43 -26.688 -10.141 1 97.88 100 LEU A C 1
ATOM 807 O O . LEU A 1 100 ? 2.309 -26.219 -10.344 1 97.88 100 LEU A O 1
ATOM 811 N N . LYS A 1 101 ? 4.289 -26.141 -9.312 1 98.06 101 LYS A N 1
ATOM 812 C CA . LYS A 1 101 ? 3.912 -25.031 -8.453 1 98.06 101 LYS A CA 1
ATOM 813 C C . LYS A 1 101 ? 3.506 -23.812 -9.273 1 98.06 101 LYS A C 1
ATOM 815 O O . LYS A 1 101 ? 2.393 -23.297 -9.133 1 98.06 101 LYS A O 1
ATOM 820 N N . GLU A 1 102 ? 4.391 -23.406 -10.18 1 98.44 102 GLU A N 1
ATOM 821 C CA . GLU A 1 102 ? 4.16 -22.156 -10.914 1 98.44 102 GLU A CA 1
ATOM 822 C C . GLU A 1 102 ? 3.023 -22.312 -11.914 1 98.44 102 GLU A C 1
ATOM 824 O O . GLU A 1 102 ? 2.174 -21.438 -12.047 1 98.44 102 GLU A O 1
ATOM 829 N N . PRO A 1 103 ? 2.914 -23.469 -12.578 1 98.12 103 PRO A N 1
ATOM 830 C CA . PRO A 1 103 ? 1.77 -23.625 -13.484 1 98.12 103 PRO A CA 1
ATOM 831 C C . PRO A 1 103 ? 0.43 -23.547 -12.75 1 98.12 103 PRO A C 1
ATOM 833 O O . PRO A 1 103 ? -0.525 -22.969 -13.266 1 98.12 103 PRO A O 1
ATOM 836 N N . ARG A 1 104 ? 0.377 -24.094 -11.648 1 97.88 104 ARG A N 1
ATOM 837 C CA . ARG A 1 104 ? -0.88 -24.125 -10.906 1 97.88 104 ARG A CA 1
ATOM 838 C C . ARG A 1 104 ? -1.222 -22.75 -10.352 1 97.88 104 ARG A C 1
ATOM 840 O O . ARG A 1 104 ? -2.383 -22.328 -10.375 1 97.88 104 ARG A O 1
ATOM 847 N N . VAL A 1 105 ? -0.256 -22 -9.883 1 98.5 105 VAL A N 1
ATOM 848 C CA . VAL A 1 105 ? -0.478 -20.625 -9.445 1 98.5 105 VAL A CA 1
ATOM 849 C C . VAL A 1 105 ? -0.876 -19.766 -10.641 1 98.5 105 VAL A C 1
ATOM 851 O O . VAL A 1 105 ? -1.757 -18.906 -10.523 1 98.5 105 VAL A O 1
ATOM 854 N N . TYR A 1 106 ? -0.242 -20.031 -11.789 1 98.44 106 TYR A N 1
ATOM 855 C CA . TYR A 1 106 ? -0.53 -19.266 -12.992 1 98.44 106 TYR A CA 1
ATOM 856 C C . TYR A 1 106 ? -1.981 -19.438 -13.422 1 98.44 106 TYR A C 1
ATOM 858 O O . TYR A 1 106 ? -2.646 -18.484 -13.812 1 98.44 106 TYR A O 1
ATOM 866 N N . ALA A 1 107 ? -2.414 -20.641 -13.375 1 96.81 107 ALA A N 1
ATOM 867 C CA . ALA A 1 107 ? -3.799 -20.922 -13.742 1 96.81 107 ALA A CA 1
ATOM 868 C C . ALA A 1 107 ? -4.77 -20.156 -12.844 1 96.81 107 ALA A C 1
ATOM 870 O O . ALA A 1 107 ? -5.762 -19.594 -13.32 1 96.81 107 ALA A O 1
ATOM 871 N N . LEU A 1 108 ? -4.492 -20.125 -11.602 1 97.81 108 LEU A N 1
ATOM 872 C CA . LEU A 1 108 ? -5.328 -19.375 -10.664 1 97.81 108 LEU A CA 1
ATOM 873 C C . LEU A 1 108 ? -5.223 -17.875 -10.922 1 97.81 108 LEU A C 1
ATOM 875 O O . LEU A 1 108 ? -6.215 -17.156 -10.805 1 97.81 108 LEU A O 1
ATOM 879 N N . ALA A 1 109 ? -4 -17.438 -11.219 1 98.06 109 ALA A N 1
ATOM 880 C CA . ALA A 1 109 ? -3.811 -16.016 -11.539 1 98.06 109 ALA A CA 1
ATOM 881 C C . ALA A 1 109 ? -4.691 -15.602 -12.711 1 98.06 109 ALA A C 1
ATOM 883 O O . ALA A 1 109 ? -5.262 -14.508 -12.711 1 98.06 109 ALA A O 1
ATOM 884 N N . ASP A 1 110 ? -4.727 -16.453 -13.68 1 96.25 110 ASP A N 1
ATOM 885 C CA . ASP A 1 110 ? -5.578 -16.188 -14.836 1 96.25 110 ASP A CA 1
ATOM 886 C C . ASP A 1 110 ? -7.051 -16.156 -14.438 1 96.25 110 ASP A C 1
ATOM 888 O O . ASP A 1 110 ? -7.785 -15.258 -14.844 1 96.25 110 ASP A O 1
ATOM 892 N N . MET A 1 111 ? -7.445 -17.078 -13.633 1 95.44 111 MET A N 1
ATOM 893 C CA . MET A 1 111 ? -8.828 -17.172 -13.172 1 95.44 111 MET A CA 1
ATOM 894 C C . MET A 1 111 ? -9.219 -15.953 -12.352 1 95.44 111 MET A C 1
ATOM 896 O O . MET A 1 111 ? -10.336 -15.445 -12.484 1 95.44 111 MET A O 1
ATOM 900 N N . PHE A 1 112 ? -8.336 -15.469 -11.562 1 97.31 112 PHE A N 1
ATOM 901 C CA . PHE A 1 112 ? -8.625 -14.383 -10.633 1 97.31 112 PHE A CA 1
ATOM 902 C C . PHE A 1 112 ? -8.266 -13.039 -11.242 1 97.31 112 PHE A C 1
ATOM 904 O O . PHE A 1 112 ? -8.297 -12.016 -10.562 1 97.31 112 PHE A O 1
ATOM 911 N N . PHE A 1 113 ? -7.809 -13.016 -12.492 1 97.06 113 PHE A N 1
ATOM 912 C CA . PHE A 1 113 ? -7.488 -11.805 -13.242 1 97.06 113 PHE A CA 1
ATOM 913 C C . PHE A 1 113 ? -6.348 -11.047 -12.57 1 97.06 113 PHE A C 1
ATOM 915 O O . PHE A 1 113 ? -6.438 -9.836 -12.367 1 97.06 113 PHE A O 1
ATOM 922 N N . LEU A 1 114 ? -5.281 -11.758 -12.297 1 97.88 114 LEU A N 1
ATOM 923 C CA . LEU A 1 114 ? -4.109 -11.18 -11.648 1 97.88 114 LEU A CA 1
ATOM 924 C C . LEU A 1 114 ? -2.916 -11.172 -12.602 1 97.88 114 LEU A C 1
ATOM 926 O O . LEU A 1 114 ? -2.061 -12.055 -12.539 1 97.88 114 LEU A O 1
ATOM 930 N N . LYS A 1 115 ? -2.783 -10.141 -13.383 1 96.56 115 LYS A N 1
ATOM 931 C CA . LYS A 1 115 ? -1.771 -10.055 -14.43 1 96.56 115 LYS A CA 1
ATOM 932 C C . LYS A 1 115 ? -0.365 -10.023 -13.836 1 96.56 115 LYS A C 1
ATOM 934 O O . LYS A 1 115 ? 0.55 -10.664 -14.352 1 96.56 115 LYS A O 1
ATOM 939 N N . ASP A 1 116 ? -0.226 -9.273 -12.797 1 97.25 116 ASP A N 1
ATOM 940 C CA . ASP A 1 116 ? 1.097 -9.164 -12.188 1 97.25 116 ASP A CA 1
ATOM 941 C C . ASP A 1 116 ? 1.554 -10.5 -11.617 1 97.25 116 ASP A C 1
ATOM 943 O O . ASP A 1 116 ? 2.744 -10.82 -11.641 1 97.25 116 ASP A O 1
ATOM 947 N N . LEU A 1 117 ? 0.628 -11.242 -11.102 1 98.19 117 LEU A N 1
ATOM 948 C CA . LEU A 1 117 ? 0.979 -12.562 -10.594 1 98.19 117 LEU A CA 1
ATOM 949 C C . LEU A 1 117 ? 1.4 -13.492 -11.727 1 98.19 117 LEU A C 1
ATOM 951 O O . LEU A 1 117 ? 2.316 -14.297 -11.562 1 98.19 117 LEU A O 1
ATOM 955 N N . LYS A 1 118 ? 0.734 -13.391 -12.836 1 97.75 118 LYS A N 1
ATOM 956 C CA . LYS A 1 118 ? 1.162 -14.164 -14 1 97.75 118 LYS A CA 1
ATOM 957 C C . LYS A 1 118 ? 2.613 -13.859 -14.359 1 97.75 118 LYS A C 1
ATOM 959 O O . LYS A 1 118 ? 3.387 -14.766 -14.664 1 97.75 118 LYS A O 1
ATOM 964 N N . THR A 1 119 ? 2.975 -12.641 -14.25 1 97.38 119 THR A N 1
ATOM 965 C CA . THR A 1 119 ? 4.332 -12.219 -14.562 1 97.38 119 THR A CA 1
ATOM 966 C C . THR A 1 119 ? 5.328 -12.805 -13.562 1 97.38 119 THR A C 1
ATOM 968 O O . THR A 1 119 ? 6.352 -13.367 -13.953 1 97.38 119 THR A O 1
ATOM 971 N N . VAL A 1 120 ? 4.973 -12.672 -12.328 1 97.88 120 VAL A N 1
ATOM 972 C CA . VAL A 1 120 ? 5.848 -13.148 -11.266 1 97.88 120 VAL A CA 1
ATOM 973 C C . VAL A 1 120 ? 6.008 -14.664 -11.367 1 97.88 120 VAL A C 1
ATOM 975 O O . VAL A 1 120 ? 7.121 -15.188 -11.25 1 97.88 120 VAL A O 1
ATOM 978 N N . THR A 1 121 ? 4.957 -15.352 -11.586 1 98.31 121 THR A N 1
ATOM 979 C CA . THR A 1 121 ? 4.953 -16.812 -11.648 1 98.31 121 THR A CA 1
ATOM 980 C C . THR A 1 121 ? 5.75 -17.297 -12.852 1 98.31 121 THR A C 1
ATOM 982 O O . THR A 1 121 ? 6.469 -18.297 -12.758 1 98.31 121 THR A O 1
ATOM 985 N N . THR A 1 122 ? 5.648 -16.625 -13.945 1 97.94 122 THR A N 1
ATOM 986 C CA . THR A 1 122 ? 6.402 -16.969 -15.148 1 97.94 122 THR A CA 1
ATOM 987 C C . THR A 1 122 ? 7.902 -16.812 -14.906 1 97.94 122 THR A C 1
ATOM 989 O O . THR A 1 122 ? 8.688 -17.688 -15.281 1 97.94 122 THR A O 1
ATOM 992 N N . ALA A 1 123 ? 8.234 -15.766 -14.289 1 97.88 123 ALA A N 1
ATOM 993 C CA . ALA A 1 123 ? 9.641 -15.539 -13.984 1 97.88 123 ALA A CA 1
ATOM 994 C C . ALA A 1 123 ? 10.188 -16.625 -13.07 1 97.88 123 ALA A C 1
ATOM 996 O O . ALA A 1 123 ? 11.305 -17.109 -13.273 1 97.88 123 ALA A O 1
ATOM 997 N N . LYS A 1 124 ? 9.43 -16.984 -12.141 1 98.19 124 LYS A N 1
ATOM 998 C CA . LYS A 1 124 ? 9.852 -18.031 -11.211 1 98.19 124 LYS A CA 1
ATOM 999 C C . LYS A 1 124 ? 9.992 -19.375 -11.93 1 98.19 124 LYS A C 1
ATOM 1001 O O . LYS A 1 124 ? 10.938 -20.125 -11.672 1 98.19 124 LYS A O 1
ATOM 1006 N N . LEU A 1 125 ? 9.086 -19.641 -12.805 1 98.25 125 LEU A N 1
ATOM 1007 C CA . LEU A 1 125 ? 9.172 -20.891 -13.57 1 98.25 125 LEU A CA 1
ATOM 1008 C C . LEU A 1 125 ? 10.43 -20.922 -14.422 1 98.25 125 LEU A C 1
ATOM 1010 O O . LEU A 1 125 ? 11.148 -21.922 -14.438 1 98.25 125 LEU A O 1
ATOM 1014 N N . LYS A 1 126 ? 10.688 -19.875 -15.102 1 97.94 126 LYS A N 1
ATOM 1015 C CA . LYS A 1 126 ? 11.867 -19.797 -15.961 1 97.94 126 LYS A CA 1
ATOM 1016 C C . LYS A 1 126 ? 13.141 -20.047 -15.156 1 97.94 126 LYS A C 1
ATOM 1018 O O . LYS A 1 126 ? 14.031 -20.766 -15.617 1 97.94 126 LYS A O 1
ATOM 1023 N N . LYS A 1 127 ? 13.148 -19.484 -14.047 1 97.81 127 LYS A N 1
ATOM 1024 C CA . LYS A 1 127 ? 14.312 -19.688 -13.18 1 97.81 127 LYS A CA 1
ATOM 1025 C C . LYS A 1 127 ? 14.453 -21.156 -12.789 1 97.81 127 LYS A C 1
ATOM 1027 O O . LYS A 1 127 ? 15.555 -21.703 -12.805 1 97.81 127 LYS A O 1
ATOM 1032 N N . LYS A 1 128 ? 13.383 -21.797 -12.484 1 97.62 128 LYS A N 1
ATOM 1033 C CA . LYS A 1 128 ? 13.391 -23.188 -12.07 1 97.62 128 LYS A CA 1
ATOM 1034 C C . LYS A 1 128 ? 13.797 -24.109 -13.227 1 97.62 128 LYS A C 1
ATOM 1036 O O . LYS A 1 128 ? 14.516 -25.078 -13.039 1 97.62 128 LYS A O 1
ATOM 1041 N N . LEU A 1 129 ? 13.359 -23.75 -14.375 1 97.62 129 LEU A N 1
ATOM 1042 C CA . LEU A 1 129 ? 13.578 -24.578 -15.547 1 97.62 129 LEU A CA 1
ATOM 1043 C C . LEU A 1 129 ? 15.055 -24.625 -15.922 1 97.62 129 LEU A C 1
ATOM 1045 O O . LEU A 1 129 ? 15.516 -25.594 -16.531 1 97.62 129 LEU A O 1
ATOM 1049 N N . LEU A 1 130 ? 15.766 -23.641 -15.5 1 96.44 130 LEU A N 1
ATOM 1050 C CA . LEU A 1 130 ? 17.203 -23.625 -15.789 1 96.44 130 LEU A CA 1
ATOM 1051 C C . LEU A 1 130 ? 17.906 -24.812 -15.133 1 96.44 130 LEU A C 1
ATOM 1053 O O . LEU A 1 130 ? 18.891 -25.312 -15.664 1 96.44 130 LEU A O 1
ATOM 1057 N N . ASN A 1 131 ? 17.281 -25.266 -14.078 1 95.5 131 ASN A N 1
ATOM 1058 C CA . ASN A 1 131 ? 17.953 -26.312 -13.336 1 95.5 131 ASN A CA 1
ATOM 1059 C C . ASN A 1 131 ? 17.156 -27.625 -13.359 1 95.5 131 ASN A C 1
ATOM 1061 O O . ASN A 1 131 ? 17.719 -28.703 -13.141 1 95.5 131 ASN A O 1
ATOM 1065 N N . LEU A 1 132 ? 15.898 -27.562 -13.75 1 97.19 132 LEU A N 1
ATOM 1066 C CA . LEU A 1 132 ? 15.062 -28.734 -13.523 1 97.19 132 LEU A CA 1
ATOM 1067 C C . LEU A 1 132 ? 14.539 -29.281 -14.844 1 97.19 132 LEU A C 1
ATOM 1069 O O . LEU A 1 132 ? 13.734 -30.219 -14.859 1 97.19 132 LEU A O 1
ATOM 1073 N N . TRP A 1 133 ? 15.086 -28.797 -15.922 1 95.94 133 TRP A N 1
ATOM 1074 C CA . TRP A 1 133 ? 14.625 -29.281 -17.219 1 95.94 133 TRP A CA 1
ATOM 1075 C C . TRP A 1 133 ? 14.977 -30.75 -17.422 1 95.94 133 TRP A C 1
ATOM 1077 O O . TRP A 1 133 ? 14.328 -31.453 -18.219 1 95.94 133 TRP A O 1
ATOM 1087 N N . LYS A 1 134 ? 15.969 -31.234 -16.688 1 95.56 134 LYS A N 1
ATOM 1088 C CA . LYS A 1 134 ? 16.453 -32.594 -16.859 1 95.56 134 LYS A CA 1
ATOM 1089 C C . LYS A 1 134 ? 15.578 -33.594 -16.078 1 95.56 134 LYS A C 1
ATOM 1091 O O . LYS A 1 134 ? 15.656 -34.781 -16.312 1 95.56 134 LYS A O 1
ATOM 1096 N N . ASP A 1 135 ? 14.812 -33.062 -15.219 1 96 135 ASP A N 1
ATOM 1097 C CA . ASP A 1 135 ? 13.977 -33.906 -14.383 1 96 135 ASP A CA 1
ATOM 1098 C C . ASP A 1 135 ? 12.828 -34.531 -15.188 1 96 135 ASP A C 1
ATOM 1100 O O . ASP A 1 135 ? 12.273 -33.875 -16.062 1 96 135 ASP A O 1
ATOM 1104 N N . ASP A 1 136 ? 12.406 -35.688 -14.789 1 93.56 136 ASP A N 1
ATOM 1105 C CA . ASP A 1 136 ? 11.312 -36.375 -15.477 1 93.56 136 ASP A CA 1
ATOM 1106 C C . ASP A 1 136 ? 10 -35.594 -15.312 1 93.56 136 ASP A C 1
ATOM 1108 O O . ASP A 1 136 ? 9.109 -35.688 -16.156 1 93.56 136 ASP A O 1
ATOM 1112 N N . SER A 1 137 ? 9.984 -34.844 -14.32 1 95.44 137 SER A N 1
ATOM 1113 C CA . SER A 1 137 ? 8.781 -34.062 -14.031 1 95.44 137 SER A CA 1
ATOM 1114 C C . SER A 1 137 ? 8.586 -32.938 -15.031 1 95.44 137 SER A C 1
ATOM 1116 O O . SER A 1 137 ? 7.535 -32.281 -15.055 1 95.44 137 SER A O 1
ATOM 1118 N N . PHE A 1 138 ? 9.609 -32.719 -15.844 1 97.94 138 PHE A N 1
ATOM 1119 C CA . PHE A 1 138 ? 9.508 -31.672 -16.859 1 97.94 138 PHE A CA 1
ATOM 1120 C C . PHE A 1 138 ? 8.359 -31.953 -17.812 1 97.94 138 PHE A C 1
ATOM 1122 O O . PHE A 1 138 ? 7.602 -31.047 -18.172 1 97.94 138 PHE A O 1
ATOM 1129 N N . ALA A 1 139 ? 8.227 -33.188 -18.141 1 96.88 139 ALA A N 1
ATOM 1130 C CA . ALA A 1 139 ? 7.129 -33.594 -19.031 1 96.88 139 ALA A CA 1
ATOM 1131 C C . ALA A 1 139 ? 5.777 -33.281 -18.391 1 96.88 139 ALA A C 1
ATOM 1133 O O . ALA A 1 139 ? 4.863 -32.781 -19.047 1 96.88 139 ALA A O 1
ATOM 1134 N N . ASP A 1 140 ? 5.68 -33.594 -17.141 1 96.69 140 ASP A N 1
ATOM 1135 C CA . ASP A 1 140 ? 4.449 -33.312 -16.406 1 96.69 140 ASP A CA 1
ATOM 1136 C C . ASP A 1 140 ? 4.16 -31.812 -16.359 1 96.69 140 ASP A C 1
ATOM 1138 O O . ASP A 1 140 ? 3.002 -31.391 -16.422 1 96.69 140 ASP A O 1
ATOM 1142 N N . CYS A 1 141 ? 5.152 -31.062 -16.203 1 98.06 141 CYS A N 1
ATOM 1143 C CA . CYS A 1 141 ? 5.039 -29.609 -16.188 1 98.06 141 CYS A CA 1
ATOM 1144 C C . CYS A 1 141 ? 4.457 -29.094 -17.5 1 98.06 141 CYS A C 1
ATOM 1146 O O . CYS A 1 141 ? 3.52 -28.297 -17.5 1 98.06 141 CYS A O 1
ATOM 1148 N N . ILE A 1 142 ? 4.98 -29.594 -18.578 1 97.88 142 ILE A N 1
ATOM 1149 C CA . ILE A 1 142 ? 4.512 -29.188 -19.906 1 97.88 142 ILE A CA 1
ATOM 1150 C C . ILE A 1 142 ? 3.041 -29.562 -20.062 1 97.88 142 ILE A C 1
ATOM 1152 O O . ILE A 1 142 ? 2.232 -28.734 -20.516 1 97.88 142 ILE A O 1
ATOM 1156 N N . ARG A 1 143 ? 2.74 -30.75 -19.625 1 96.88 143 ARG A N 1
ATOM 1157 C CA . ARG A 1 143 ? 1.356 -31.203 -19.734 1 96.88 143 ARG A CA 1
ATOM 1158 C C . ARG A 1 143 ? 0.424 -30.281 -18.938 1 96.88 143 ARG A C 1
ATOM 1160 O O . ARG A 1 143 ? -0.636 -29.891 -19.438 1 96.88 143 ARG A O 1
ATOM 1167 N N . GLU A 1 144 ? 0.827 -29.953 -17.734 1 96.62 144 GLU A N 1
ATOM 1168 C CA . GLU A 1 144 ? 0.021 -29.094 -16.875 1 96.62 144 GLU A CA 1
ATOM 1169 C C . GLU A 1 144 ? -0.194 -27.719 -17.516 1 96.62 144 GLU A C 1
ATOM 1171 O O . GLU A 1 144 ? -1.312 -27.203 -17.516 1 96.62 144 GLU A O 1
ATOM 1176 N N . ILE A 1 145 ? 0.823 -27.125 -18.062 1 97.88 145 ILE A N 1
ATOM 1177 C CA . ILE A 1 145 ? 0.771 -25.797 -18.672 1 97.88 145 ILE A CA 1
ATOM 1178 C C . ILE A 1 145 ? -0.197 -25.797 -19.844 1 97.88 145 ILE A C 1
ATOM 1180 O O . ILE A 1 145 ? -1.062 -24.922 -19.953 1 97.88 145 ILE A O 1
ATOM 1184 N N . TYR A 1 146 ? -0.108 -26.781 -20.641 1 96.44 146 TYR A N 1
ATOM 1185 C CA . TYR A 1 146 ? -0.936 -26.812 -21.844 1 96.44 146 TYR A CA 1
ATOM 1186 C C . TYR A 1 146 ? -2.365 -27.219 -21.516 1 96.44 146 TYR A C 1
ATOM 1188 O O . TYR A 1 146 ? -3.291 -26.953 -22.281 1 96.44 146 TYR A O 1
ATOM 1196 N N . ALA A 1 147 ? -2.588 -27.859 -20.375 1 94.5 147 ALA A N 1
ATOM 1197 C CA . ALA A 1 147 ? -3.928 -28.219 -19.938 1 94.5 147 ALA A CA 1
ATOM 1198 C C . ALA A 1 147 ? -4.629 -27.047 -19.266 1 94.5 147 ALA A C 1
ATOM 1200 O O . ALA A 1 147 ? -5.859 -26.984 -19.219 1 94.5 147 ALA A O 1
ATOM 1201 N N . THR A 1 148 ? -3.848 -26.078 -18.797 1 94 148 THR A N 1
ATOM 1202 C CA . THR A 1 148 ? -4.453 -25.062 -17.922 1 94 148 THR A CA 1
ATOM 1203 C C . THR A 1 148 ? -4.359 -23.688 -18.547 1 94 148 THR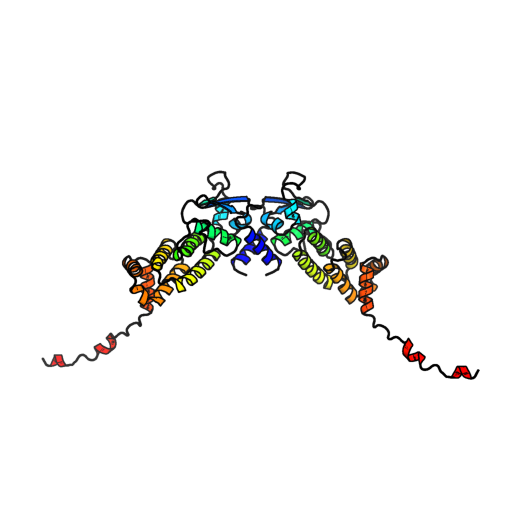 A C 1
ATOM 1205 O O . THR A 1 148 ? -4.875 -22.703 -18 1 94 148 THR A O 1
ATOM 1208 N N . THR A 1 149 ? -3.66 -23.5 -19.656 1 93.88 149 THR A N 1
ATOM 1209 C CA . THR A 1 149 ? -3.553 -22.203 -20.312 1 93.88 149 THR A CA 1
ATOM 1210 C C . THR A 1 149 ? -4.25 -22.219 -21.672 1 93.88 149 THR A C 1
ATOM 1212 O O . THR A 1 149 ? -4.336 -23.266 -22.312 1 93.88 149 THR A O 1
ATOM 1215 N N . ARG A 1 150 ? -4.734 -21.031 -22.094 1 85.31 150 ARG A N 1
ATOM 1216 C CA . ARG A 1 150 ? -5.34 -20.859 -23.406 1 85.31 150 ARG A CA 1
ATOM 1217 C C . ARG A 1 150 ? -4.27 -20.672 -24.484 1 85.31 150 ARG A C 1
ATOM 1219 O O . ARG A 1 150 ? -3.137 -20.297 -24.188 1 85.31 150 ARG A O 1
ATOM 1226 N N . ASP A 1 151 ? -4.703 -20.891 -25.578 1 86.06 151 ASP A N 1
ATOM 1227 C CA . ASP A 1 151 ? -3.791 -20.797 -26.719 1 86.06 151 ASP A CA 1
ATOM 1228 C C . ASP A 1 151 ? -3.213 -19.391 -26.844 1 86.06 151 ASP A C 1
ATOM 1230 O O . ASP A 1 151 ? -2.059 -19.219 -27.234 1 86.06 151 ASP A O 1
ATOM 1234 N N . SER A 1 152 ? -3.955 -18.5 -26.516 1 86.25 152 SER A N 1
ATOM 1235 C CA . SER A 1 152 ? -3.523 -17.109 -26.641 1 86.25 152 SER A CA 1
ATOM 1236 C C . SER A 1 152 ? -2.596 -16.719 -25.484 1 86.25 152 SER A C 1
ATOM 1238 O O . SER A 1 152 ? -1.909 -15.695 -25.562 1 86.25 152 SER A O 1
ATOM 1240 N N . ASP A 1 153 ? -2.568 -17.438 -24.453 1 88.81 153 ASP A N 1
ATOM 1241 C CA . ASP A 1 153 ? -1.705 -17.188 -23.297 1 88.81 153 ASP A CA 1
ATOM 1242 C C . ASP A 1 153 ? -0.344 -17.859 -23.484 1 88.81 153 ASP A C 1
ATOM 1244 O O . ASP A 1 153 ? -0.172 -19.031 -23.125 1 88.81 153 ASP A O 1
ATOM 1248 N N . ARG A 1 154 ? 0.615 -17.109 -23.891 1 90.69 154 ARG A N 1
ATOM 1249 C CA . ARG A 1 154 ? 1.823 -17.719 -24.438 1 90.69 154 ARG A CA 1
ATOM 1250 C C . ARG A 1 154 ? 2.971 -17.656 -23.438 1 90.69 154 ARG A C 1
ATOM 1252 O O . ARG A 1 154 ? 3.992 -18.328 -23.625 1 90.69 154 ARG A O 1
ATOM 1259 N N . ALA A 1 155 ? 2.752 -17.078 -22.375 1 94.56 155 ALA A N 1
ATOM 1260 C CA . ALA A 1 155 ? 3.896 -16.797 -21.516 1 94.56 155 ALA A CA 1
ATOM 1261 C C . ALA A 1 155 ? 4.508 -18.094 -20.984 1 94.56 155 ALA A C 1
ATOM 1263 O O . ALA A 1 155 ? 5.684 -18.375 -21.203 1 94.56 155 ALA A O 1
ATOM 1264 N N . MET A 1 156 ? 3.684 -18.891 -20.391 1 96.44 156 MET A N 1
ATOM 1265 C CA . MET A 1 156 ? 4.184 -20.125 -19.828 1 96.44 156 MET A CA 1
ATOM 1266 C C . MET A 1 156 ? 4.547 -21.125 -20.922 1 96.44 156 MET A C 1
ATOM 1268 O O . MET A 1 156 ? 5.543 -21.844 -20.812 1 96.44 156 MET A O 1
ATOM 1272 N N . ARG A 1 157 ? 3.758 -21.156 -21.953 1 96.69 157 ARG A N 1
ATOM 1273 C CA . ARG A 1 157 ? 4 -22.062 -23.078 1 96.69 157 ARG A CA 1
ATOM 1274 C C . ARG A 1 157 ? 5.336 -21.766 -23.75 1 96.69 157 ARG A C 1
ATOM 1276 O O . ARG A 1 157 ? 6.133 -22.672 -23.984 1 96.69 157 ARG A O 1
ATOM 1283 N N . SER A 1 158 ? 5.602 -20.516 -23.953 1 96.38 158 SER A N 1
ATOM 1284 C CA . SER A 1 158 ? 6.859 -20.125 -24.578 1 96.38 158 SER A CA 1
ATOM 1285 C C . SER A 1 158 ? 8.047 -20.5 -23.703 1 96.38 158 SER A C 1
ATOM 1287 O O . SER A 1 158 ? 9.102 -20.891 -24.203 1 96.38 158 SER A O 1
ATOM 1289 N N . ALA A 1 159 ? 7.871 -20.359 -22.453 1 97.25 159 ALA A N 1
ATOM 1290 C CA . ALA A 1 159 ? 8.961 -20.672 -21.516 1 97.25 159 ALA A CA 1
ATOM 1291 C C . ALA A 1 159 ? 9.383 -22.141 -21.641 1 97.25 159 ALA A C 1
ATOM 1293 O O . ALA A 1 159 ? 10.57 -22.438 -21.734 1 97.25 159 ALA A O 1
ATOM 1294 N N . VAL A 1 160 ? 8.43 -23 -21.734 1 97.75 160 VAL A N 1
ATOM 1295 C CA . VAL A 1 160 ? 8.773 -24.406 -21.75 1 97.75 160 VAL A CA 1
ATOM 1296 C C . VAL A 1 160 ? 9.227 -24.812 -23.156 1 97.75 160 VAL A C 1
ATOM 1298 O O . VAL A 1 160 ? 10.109 -25.656 -23.297 1 97.75 160 VAL A O 1
ATOM 1301 N N . VAL A 1 161 ? 8.695 -24.219 -24.172 1 96.94 161 VAL A N 1
ATOM 1302 C CA . VAL A 1 161 ? 9.117 -24.516 -25.531 1 96.94 161 VAL A CA 1
ATOM 1303 C C . VAL A 1 161 ? 10.57 -24.078 -25.734 1 96.94 161 VAL A C 1
ATOM 1305 O O . VAL A 1 161 ? 11.375 -24.828 -26.297 1 96.94 161 VAL A O 1
ATOM 1308 N N . GLU A 1 162 ? 10.875 -22.969 -25.25 1 96.38 162 GLU A N 1
ATOM 1309 C CA . GLU A 1 162 ? 12.219 -22.438 -25.422 1 96.38 162 GLU A CA 1
ATOM 1310 C C . GLU A 1 162 ? 13.25 -23.297 -24.688 1 96.38 162 GLU A C 1
ATOM 1312 O O . GLU A 1 162 ? 14.312 -23.594 -25.25 1 96.38 162 GLU A O 1
ATOM 1317 N N . ILE A 1 163 ? 12.961 -23.656 -23.531 1 97.38 163 ILE A N 1
ATOM 1318 C CA . ILE A 1 163 ? 13.883 -24.5 -22.75 1 97.38 163 ILE A CA 1
ATOM 1319 C C . ILE A 1 163 ? 14.039 -25.859 -23.438 1 97.38 163 ILE A C 1
ATOM 1321 O O . ILE A 1 163 ? 15.141 -26.406 -23.5 1 97.38 163 ILE A O 1
ATOM 1325 N N . ALA A 1 164 ? 12.93 -26.391 -23.938 1 97.06 164 ALA A N 1
ATOM 1326 C CA . ALA A 1 164 ? 12.953 -27.688 -24.625 1 97.06 164 ALA A CA 1
ATOM 1327 C C . ALA A 1 164 ? 13.781 -27.609 -25.906 1 97.06 164 ALA A C 1
ATOM 1329 O O . ALA A 1 164 ? 14.516 -28.547 -26.234 1 97.06 164 ALA A O 1
ATOM 1330 N N . LYS A 1 165 ? 13.656 -26.484 -26.516 1 96 165 LYS A N 1
ATOM 1331 C CA . LYS A 1 165 ? 14.406 -26.266 -27.75 1 96 165 LYS A CA 1
ATOM 1332 C C . LYS A 1 165 ? 15.914 -26.234 -27.484 1 96 165 LYS A C 1
ATOM 1334 O O . LYS A 1 165 ? 16.688 -26.875 -28.188 1 96 165 LYS A O 1
ATOM 1339 N N . VAL A 1 166 ? 16.297 -25.594 -26.469 1 95.19 166 VAL A N 1
ATOM 1340 C CA . VAL A 1 166 ? 17.688 -25.422 -26.109 1 95.19 166 VAL A CA 1
ATOM 1341 C C . VAL A 1 166 ? 18.297 -26.766 -25.75 1 95.19 166 VAL A C 1
ATOM 1343 O O . VAL A 1 166 ? 19.469 -27.047 -26.062 1 95.19 166 VAL A O 1
ATOM 1346 N N . HIS A 1 167 ? 17.5 -27.641 -25.234 1 96.31 167 HIS A N 1
ATOM 1347 C CA . HIS A 1 167 ? 18.047 -28.906 -24.75 1 96.31 167 HIS A CA 1
ATOM 1348 C C . HIS A 1 167 ? 17.453 -30.078 -25.531 1 96.31 167 HIS A C 1
ATOM 1350 O O . HIS A 1 167 ? 17.25 -31.156 -24.984 1 96.31 167 HIS A O 1
ATOM 1356 N N . ALA A 1 168 ? 17.172 -29.828 -26.734 1 94.56 168 ALA A N 1
ATOM 1357 C CA . ALA A 1 168 ? 16.484 -30.797 -27.594 1 94.56 168 ALA A CA 1
ATOM 1358 C C . ALA A 1 168 ? 17.25 -32.094 -27.672 1 94.56 168 ALA A C 1
ATOM 1360 O O . ALA A 1 168 ? 16.672 -33.188 -27.547 1 94.56 168 ALA A O 1
ATOM 1361 N N . LYS A 1 169 ? 18.547 -32.031 -27.75 1 93.88 169 LYS A N 1
ATOM 1362 C CA . LYS A 1 169 ? 19.391 -33.219 -27.938 1 93.88 169 LYS A CA 1
ATOM 1363 C C . LYS A 1 169 ? 19.344 -34.125 -26.703 1 93.88 169 LYS A C 1
ATOM 1365 O O . LYS A 1 169 ? 19.344 -35.344 -26.828 1 93.88 169 LYS A O 1
ATOM 1370 N N . GLU A 1 170 ? 19.297 -33.5 -25.625 1 96.31 170 GLU A N 1
ATOM 1371 C CA . GLU A 1 170 ? 19.281 -34.25 -24.375 1 96.31 170 GLU A CA 1
ATOM 1372 C C . GLU A 1 170 ? 17.875 -34.781 -24.078 1 96.31 170 GLU A C 1
ATOM 1374 O O . GLU A 1 170 ? 17.719 -35.906 -23.625 1 96.31 170 GLU A O 1
ATOM 1379 N N . LEU A 1 171 ? 16.859 -34.031 -24.453 1 96.25 171 LEU A N 1
ATOM 1380 C CA . LEU A 1 171 ? 15.484 -34.344 -24.094 1 96.25 171 LEU A CA 1
ATOM 1381 C C . LEU A 1 171 ? 14.945 -35.5 -24.938 1 96.25 171 LEU A C 1
ATOM 1383 O O . LEU A 1 171 ? 14.141 -36.312 -24.469 1 96.25 171 LEU A O 1
ATOM 1387 N N . VAL A 1 172 ? 15.461 -35.594 -26.109 1 93.31 172 VAL A N 1
ATOM 1388 C CA . VAL A 1 172 ? 14.977 -36.625 -27.016 1 93.31 172 VAL A CA 1
ATOM 1389 C C . VAL A 1 172 ? 15.375 -38 -26.5 1 93.31 172 VAL A C 1
ATOM 1391 O O . VAL A 1 172 ? 14.766 -39 -26.859 1 93.31 172 VAL A O 1
ATOM 1394 N N . LYS A 1 173 ? 16.328 -38.031 -25.609 1 95.5 173 LYS A N 1
ATOM 1395 C CA . LYS A 1 173 ? 16.797 -39.281 -25.047 1 95.5 173 LYS A CA 1
ATOM 1396 C C . LYS A 1 173 ? 16 -39.688 -23.797 1 95.5 173 LYS A C 1
ATOM 1398 O O . LYS A 1 173 ? 16.188 -40.75 -23.25 1 95.5 173 LYS A O 1
ATOM 1403 N N . LYS A 1 174 ? 15.141 -38.875 -23.375 1 95.69 174 LYS A N 1
ATOM 1404 C CA . LYS A 1 174 ? 14.359 -39.094 -22.172 1 95.69 174 LYS A CA 1
ATOM 1405 C C . LYS A 1 174 ? 12.984 -39.656 -22.5 1 95.69 174 LYS A C 1
ATOM 1407 O O . LYS A 1 174 ? 12.188 -39 -23.172 1 95.69 174 LYS A O 1
ATOM 1412 N N . PRO A 1 175 ? 12.727 -40.781 -21.984 1 96.25 175 PRO A N 1
ATOM 1413 C CA . PRO A 1 175 ? 11.469 -41.438 -22.328 1 96.25 175 PRO A CA 1
ATOM 1414 C C . PRO A 1 175 ? 10.242 -40.594 -21.984 1 96.25 175 PRO A C 1
ATOM 1416 O O . PRO A 1 175 ? 9.289 -40.562 -22.766 1 96.25 175 PRO A O 1
ATOM 1419 N N . ALA A 1 176 ? 10.273 -40 -20.891 1 95.44 176 ALA A N 1
ATOM 1420 C CA . ALA A 1 176 ? 9.125 -39.188 -20.484 1 95.44 176 ALA A CA 1
ATOM 1421 C C . ALA A 1 176 ? 8.836 -38.094 -21.484 1 95.44 176 ALA A C 1
ATOM 1423 O O . ALA A 1 176 ? 7.676 -37.812 -21.797 1 95.44 176 ALA A O 1
ATOM 1424 N N . PHE A 1 177 ? 9.875 -37.5 -22.016 1 96.19 177 PHE A N 1
ATOM 1425 C CA . PHE A 1 177 ? 9.727 -36.438 -22.984 1 96.19 177 PHE A CA 1
ATOM 1426 C C . PHE A 1 177 ? 9.281 -36.969 -24.328 1 96.19 177 PHE A C 1
ATOM 1428 O O . PHE A 1 177 ? 8.391 -36.406 -24.969 1 96.19 177 PHE A O 1
ATOM 1435 N N . THR A 1 178 ? 9.844 -38.062 -24.703 1 95.5 178 THR A N 1
ATOM 1436 C CA . THR A 1 178 ? 9.492 -38.656 -25.984 1 95.5 178 THR A CA 1
ATOM 1437 C C . THR A 1 178 ? 8.047 -39.156 -25.984 1 95.5 178 THR A C 1
ATOM 1439 O O . THR A 1 178 ? 7.355 -39.062 -27 1 95.5 178 THR A O 1
ATOM 1442 N N . ASP A 1 179 ? 7.652 -39.656 -24.844 1 95.88 179 ASP A N 1
ATOM 1443 C CA . ASP A 1 179 ? 6.258 -40.062 -24.703 1 95.88 179 ASP A CA 1
ATOM 1444 C C . ASP A 1 179 ? 5.32 -38.875 -24.859 1 95.88 179 ASP A C 1
ATOM 1446 O O . ASP A 1 179 ? 4.242 -39 -25.453 1 95.88 179 ASP A O 1
ATOM 1450 N N . LEU A 1 180 ? 5.711 -37.75 -24.359 1 95.31 180 LEU A N 1
ATOM 1451 C CA . LEU A 1 180 ? 4.938 -36.5 -24.484 1 95.31 180 LEU A CA 1
ATOM 1452 C C . LEU A 1 180 ? 4.766 -36.125 -25.953 1 95.31 180 LEU A C 1
ATOM 1454 O O . LEU A 1 180 ? 3.666 -35.75 -26.375 1 95.31 180 LEU A O 1
ATOM 1458 N N . ILE A 1 181 ? 5.809 -36.25 -26.703 1 94.44 181 ILE A N 1
ATOM 1459 C CA . ILE A 1 181 ? 5.777 -35.938 -28.125 1 94.44 181 ILE A CA 1
ATOM 1460 C C . ILE A 1 181 ? 4.926 -36.969 -28.875 1 94.44 181 ILE A C 1
ATOM 1462 O O . ILE A 1 181 ? 4.125 -36.594 -29.734 1 94.44 181 ILE A O 1
ATOM 1466 N N . HIS A 1 182 ? 5.082 -38.188 -28.5 1 93.69 182 HIS A N 1
ATOM 1467 C CA . HIS A 1 182 ? 4.367 -39.281 -29.125 1 93.69 182 HIS A CA 1
ATOM 1468 C C . HIS A 1 182 ? 2.857 -39.125 -28.984 1 93.69 182 HIS A C 1
ATOM 1470 O O . HIS A 1 182 ? 2.105 -39.438 -29.922 1 93.69 182 HIS A O 1
ATOM 1476 N N . ASN A 1 183 ? 2.449 -38.625 -27.875 1 93.25 183 ASN A N 1
ATOM 1477 C CA . ASN A 1 183 ? 1.028 -38.438 -27.594 1 93.25 183 ASN A CA 1
ATOM 1478 C C . ASN A 1 183 ? 0.457 -37.219 -28.328 1 93.25 183 ASN A C 1
ATOM 1480 O O . ASN A 1 183 ? -0.761 -37.062 -28.375 1 93.25 183 ASN A O 1
ATOM 1484 N N . GLY A 1 184 ? 1.32 -36.375 -28.859 1 89.31 184 GLY A N 1
ATOM 1485 C CA . GLY A 1 184 ? 0.899 -35.219 -29.672 1 89.31 184 GLY A CA 1
ATOM 1486 C C . GLY A 1 184 ? 0.32 -34.094 -28.859 1 89.31 184 GLY A C 1
ATOM 1487 O O . GLY A 1 184 ? 0.721 -33.875 -27.703 1 89.31 184 GLY A O 1
ATOM 1488 N N . GLY A 1 185 ? -0.467 -33.25 -29.578 1 92.5 185 GLY A N 1
ATOM 1489 C CA . GLY A 1 185 ? -1.073 -32.094 -28.938 1 92.5 185 GLY A CA 1
ATOM 1490 C C . GLY A 1 185 ? -0.419 -30.766 -29.328 1 92.5 185 GLY A C 1
ATOM 1491 O O . GLY A 1 185 ? 0.443 -30.734 -30.203 1 92.5 185 GLY A O 1
ATOM 1492 N N . ASP A 1 186 ? -0.855 -29.75 -28.656 1 93.94 186 ASP A N 1
ATOM 1493 C CA . ASP A 1 186 ? -0.43 -28.406 -29.016 1 93.94 186 ASP A CA 1
ATOM 1494 C C . ASP A 1 186 ? 1.06 -28.203 -28.75 1 93.94 186 ASP A C 1
ATOM 1496 O O . ASP A 1 186 ? 1.752 -27.531 -29.516 1 93.94 186 ASP A O 1
ATOM 1500 N N . PHE A 1 187 ? 1.508 -28.781 -27.688 1 96.31 187 PHE A N 1
ATOM 1501 C CA . PHE A 1 187 ? 2.926 -28.625 -27.375 1 96.31 187 PHE A CA 1
ATOM 1502 C C . PHE A 1 187 ? 3.785 -29.234 -28.484 1 96.31 187 PHE A C 1
ATOM 1504 O O . PHE A 1 187 ? 4.754 -28.625 -28.938 1 96.31 187 PHE A O 1
ATOM 1511 N N . ALA A 1 188 ? 3.504 -30.484 -28.828 1 95.38 188 ALA A N 1
ATOM 1512 C CA . ALA A 1 188 ? 4.289 -31.172 -29.844 1 95.38 188 ALA A CA 1
ATOM 1513 C C . ALA A 1 188 ? 4.391 -30.344 -31.125 1 95.38 188 ALA A C 1
ATOM 1515 O O . ALA A 1 188 ? 5.473 -30.219 -31.703 1 95.38 188 ALA A O 1
ATOM 1516 N N . VAL A 1 189 ? 3.301 -29.781 -31.453 1 93.69 189 VAL A N 1
ATOM 1517 C CA . VAL A 1 189 ? 3.25 -28.984 -32.688 1 93.69 189 VAL A CA 1
ATOM 1518 C C . VAL A 1 189 ? 4.137 -27.75 -32.531 1 93.69 189 VAL A C 1
ATOM 1520 O O . VAL A 1 189 ? 4.992 -27.484 -33.375 1 93.69 189 VAL A O 1
ATOM 1523 N N . GLN A 1 190 ? 3.975 -27 -31.5 1 94 190 GLN A N 1
ATOM 1524 C CA . GLN A 1 190 ? 4.73 -25.781 -31.281 1 94 190 GLN A CA 1
ATOM 1525 C C . GLN A 1 190 ? 6.223 -26.062 -31.125 1 94 190 GLN A C 1
ATOM 1527 O O . GLN A 1 190 ? 7.062 -25.312 -31.625 1 94 190 GLN A O 1
ATOM 1532 N N . TYR A 1 191 ? 6.461 -27.062 -30.391 1 94.75 191 TYR A N 1
ATOM 1533 C CA . TYR A 1 191 ? 7.848 -27.484 -30.203 1 94.75 191 TYR A CA 1
ATOM 1534 C C . TYR A 1 191 ? 8.492 -27.828 -31.547 1 94.75 191 TYR A C 1
ATOM 1536 O O . TYR A 1 191 ? 9.602 -27.391 -31.844 1 94.75 191 TYR A O 1
ATOM 1544 N N . PHE A 1 192 ? 7.746 -28.609 -32.344 1 91.69 192 PHE A N 1
ATOM 1545 C CA . PHE A 1 192 ? 8.234 -29 -33.656 1 91.69 192 PHE A CA 1
ATOM 1546 C C . PHE A 1 192 ? 8.508 -27.766 -34.531 1 91.69 192 PHE A C 1
ATOM 1548 O O . PHE A 1 192 ? 9.562 -27.672 -35.156 1 91.69 192 PHE A O 1
ATOM 1555 N N . GLU A 1 193 ? 7.605 -26.875 -34.531 1 91.81 193 GLU A N 1
ATOM 1556 C CA . GLU A 1 193 ? 7.773 -25.641 -35.281 1 91.81 193 GLU A CA 1
ATOM 1557 C C . GLU A 1 193 ? 9.016 -24.875 -34.844 1 91.81 193 GLU A C 1
ATOM 1559 O O . GLU A 1 193 ? 9.734 -24.312 -35.656 1 91.81 193 GLU A O 1
ATOM 1564 N N . SER A 1 194 ? 9.25 -24.891 -33.594 1 91.5 194 SER A N 1
ATOM 1565 C CA . SER A 1 194 ? 10.367 -24.156 -33.031 1 91.5 194 SER A CA 1
ATOM 1566 C C . SER A 1 194 ? 11.703 -24.797 -33.406 1 91.5 194 SER A C 1
ATOM 1568 O O . SER A 1 194 ? 12.672 -24.094 -33.688 1 91.5 194 SER A O 1
ATOM 1570 N N . VAL A 1 195 ? 11.766 -26.078 -33.406 1 90.5 195 VAL A N 1
ATOM 1571 C CA . VAL A 1 195 ? 13 -26.812 -33.688 1 90.5 195 VAL A CA 1
ATOM 1572 C C . VAL A 1 195 ? 13.305 -26.781 -35.156 1 90.5 195 VAL A C 1
ATOM 1574 O O . VAL A 1 195 ? 14.469 -26.688 -35.562 1 90.5 195 VAL A O 1
ATOM 1577 N N . VAL A 1 196 ? 12.234 -26.844 -35.969 1 85.88 196 VAL A N 1
ATOM 1578 C CA . VAL A 1 196 ? 12.422 -26.859 -37.406 1 85.88 196 VAL A CA 1
ATOM 1579 C C . VAL A 1 196 ? 13.023 -25.531 -37.875 1 85.88 196 VAL A C 1
ATOM 1581 O O . VAL A 1 196 ? 13.781 -25.5 -38.844 1 85.88 196 VAL A O 1
ATOM 1584 N N . SER A 1 197 ? 12.734 -24.547 -37.188 1 80.81 197 SER A N 1
ATOM 1585 C CA . SER A 1 197 ? 13.273 -23.25 -37.531 1 80.81 197 SER A CA 1
ATOM 1586 C C . SER A 1 197 ? 14.789 -23.219 -37.375 1 80.81 197 SER A C 1
ATOM 1588 O O . SER A 1 197 ? 15.461 -22.344 -37.906 1 80.81 197 SER A O 1
ATOM 1590 N N . LEU A 1 198 ? 15.289 -24.109 -36.656 1 76.62 198 LEU A N 1
ATOM 1591 C CA . LEU A 1 198 ? 16.719 -24.219 -36.469 1 76.62 198 LEU A CA 1
ATOM 1592 C C . LEU A 1 198 ? 17.391 -24.969 -37.625 1 76.62 198 LEU A C 1
ATOM 1594 O O . LEU A 1 198 ? 18.609 -24.906 -37.781 1 76.62 198 LEU A O 1
ATOM 1598 N N . VAL A 1 199 ? 16.594 -25.719 -38.344 1 66.25 199 VAL A N 1
ATOM 1599 C CA . VAL A 1 199 ? 17.141 -26.531 -39.438 1 66.25 199 VAL A CA 1
ATOM 1600 C C . VAL A 1 199 ? 17.406 -25.656 -40.656 1 66.25 199 VAL A C 1
ATOM 1602 O O . VAL A 1 199 ? 16.516 -24.969 -41.125 1 66.25 199 VAL A O 1
ATOM 1605 N N . PRO A 1 200 ? 18.719 -25.344 -40.875 1 67.62 200 PRO A N 1
ATOM 1606 C CA . PRO A 1 200 ? 19.016 -24.594 -42.094 1 67.62 200 PRO A CA 1
ATOM 1607 C C . PRO A 1 200 ? 18.25 -25.109 -43.312 1 67.62 200 PRO A C 1
ATOM 1609 O O . PRO A 1 200 ? 18.016 -26.312 -43.438 1 67.62 200 PRO A O 1
ATOM 1612 N N . LEU A 1 201 ? 17.281 -24.375 -43.812 1 58.06 201 LEU A N 1
ATOM 1613 C CA . LEU A 1 201 ? 16.609 -24.734 -45.031 1 58.06 201 LEU A CA 1
ATOM 1614 C C . LEU A 1 201 ? 17.594 -25.312 -46.062 1 58.06 201 LEU A C 1
ATOM 1616 O O . LEU A 1 201 ? 18.656 -24.734 -46.281 1 58.06 201 LEU A O 1
ATOM 1620 N N . GLN A 1 202 ? 17.734 -26.516 -46.188 1 52.69 202 GLN A N 1
ATOM 1621 C CA . GLN A 1 202 ? 18.516 -27 -47.312 1 52.69 202 GLN A CA 1
ATOM 1622 C C . GLN A 1 202 ? 18.312 -26.156 -48.531 1 52.69 202 GLN A C 1
ATOM 1624 O O . GLN A 1 202 ? 17.188 -25.844 -48.906 1 52.69 202 GLN A O 1
ATOM 1629 N N . ALA A 1 203 ? 19.234 -25.391 -49.031 1 48.47 203 ALA A N 1
ATOM 1630 C CA . ALA A 1 203 ? 19.281 -24.797 -50.375 1 48.47 203 ALA A CA 1
ATOM 1631 C C . ALA A 1 203 ? 18.688 -25.719 -51.406 1 48.47 203 ALA A C 1
ATOM 1633 O O . ALA A 1 203 ? 18.812 -26.953 -51.312 1 48.47 203 ALA A O 1
ATOM 1634 N N . ASP A 1 204 ? 17.625 -25.359 -52.062 1 47.44 204 ASP A N 1
ATOM 1635 C CA . ASP A 1 204 ? 17.156 -26.016 -53.281 1 47.44 204 ASP A CA 1
ATOM 1636 C C . ASP A 1 204 ? 18.297 -26.656 -54.062 1 47.44 204 ASP A C 1
ATOM 1638 O O . ASP A 1 204 ? 19.188 -25.953 -54.562 1 47.44 204 ASP A O 1
ATOM 1642 N N . VAL A 1 205 ? 18.891 -27.766 -53.688 1 46.09 205 VAL A N 1
ATOM 1643 C CA . VAL A 1 205 ? 19.766 -28.547 -54.562 1 46.09 205 VAL A CA 1
ATOM 1644 C C . VAL A 1 205 ? 19.203 -28.547 -56 1 46.09 205 VAL A C 1
ATOM 1646 O O . VAL A 1 205 ? 19.812 -29.125 -56.906 1 46.09 205 VAL A O 1
ATOM 1649 N N . SER A 1 206 ? 17.906 -28.266 -56.156 1 44.69 206 SER A N 1
ATOM 1650 C CA . SER A 1 206 ? 17.391 -28.5 -57.5 1 44.69 206 SER A CA 1
ATOM 1651 C C . SER A 1 206 ? 18.031 -27.547 -58.5 1 44.69 206 SER A C 1
ATOM 1653 O O . SER A 1 206 ? 18.031 -27.797 -59.719 1 44.69 206 SER A O 1
ATOM 1655 N N . THR A 1 207 ? 18.219 -26.25 -58.188 1 41.22 207 THR A N 1
ATOM 1656 C CA . THR A 1 207 ? 18.391 -25.391 -59.344 1 41.22 207 THR A CA 1
ATOM 1657 C C . THR A 1 207 ? 19.766 -25.609 -59.969 1 41.22 207 THR A C 1
ATOM 1659 O O . THR A 1 207 ? 20 -25.188 -61.125 1 41.22 207 THR A O 1
ATOM 1662 N N . THR A 1 208 ? 20.766 -26.031 -59.125 1 38.5 208 THR A N 1
ATOM 1663 C CA . THR A 1 208 ? 21.984 -25.922 -59.906 1 38.5 208 THR A CA 1
ATOM 1664 C C . THR A 1 208 ? 22.125 -27.125 -60.844 1 38.5 208 THR A C 1
ATOM 1666 O O . THR A 1 208 ? 22.891 -27.094 -61.812 1 38.5 208 THR A O 1
ATOM 1669 N N . LYS A 1 209 ? 21.609 -28.312 -60.219 1 44.5 209 LYS A N 1
ATOM 1670 C CA . LYS A 1 209 ? 22.094 -29.375 -61.094 1 44.5 209 LYS A CA 1
ATOM 1671 C C . LYS A 1 209 ? 21.297 -29.422 -62.406 1 44.5 209 LYS A C 1
ATOM 1673 O O . LYS A 1 209 ? 21.453 -30.359 -63.188 1 44.5 209 LYS A O 1
ATOM 1678 N N . ARG A 1 210 ? 20.141 -28.672 -62.562 1 33.09 210 ARG A N 1
ATOM 1679 C CA . ARG A 1 210 ? 19.516 -28.812 -63.875 1 33.09 210 ARG A CA 1
ATOM 1680 C C . ARG A 1 210 ? 20.469 -28.328 -64.938 1 33.09 210 ARG A C 1
ATOM 1682 O O . ARG A 1 210 ? 20.109 -28.375 -66.125 1 33.09 210 ARG A O 1
ATOM 1689 N N . ARG A 1 211 ? 21.406 -27.406 -64.5 1 37.5 211 ARG A N 1
ATOM 1690 C CA . ARG A 1 211 ? 22.047 -26.969 -65.75 1 37.5 211 ARG A CA 1
ATOM 1691 C C . ARG A 1 211 ? 22.719 -28.141 -66.438 1 37.5 211 ARG A C 1
ATOM 1693 O O . ARG A 1 211 ? 22.781 -28.172 -67.688 1 37.5 211 ARG A O 1
ATOM 1700 N N . GLN A 1 212 ? 23.484 -29.016 -65.625 1 34.69 212 GLN A N 1
ATOM 1701 C CA . GLN A 1 212 ? 24.453 -29.688 -66.5 1 34.69 212 GLN A CA 1
ATOM 1702 C C . GLN A 1 212 ? 23.891 -30.984 -67.062 1 34.69 212 GLN A C 1
ATOM 1704 O O . GLN A 1 212 ? 23.906 -32.031 -66.375 1 34.69 212 GLN A O 1
ATOM 1709 N N . ALA A 1 213 ? 22.703 -31.031 -67.5 1 37.19 213 ALA A N 1
ATOM 1710 C CA . ALA A 1 213 ? 22.25 -32.125 -68.312 1 37.19 213 ALA A CA 1
ATOM 1711 C C . ALA A 1 213 ? 23.359 -32.594 -69.312 1 37.19 213 ALA A C 1
ATOM 1713 O O . ALA A 1 213 ? 23.844 -31.797 -70.125 1 37.19 213 ALA A O 1
ATOM 1714 N N . PRO A 1 214 ? 24.203 -33.562 -68.938 1 33.84 214 PRO A N 1
ATOM 1715 C CA . PRO A 1 214 ? 25.156 -34 -69.938 1 33.84 214 PRO A CA 1
ATOM 1716 C C . PRO A 1 214 ? 24.484 -34.406 -71.25 1 33.84 214 PRO A C 1
ATOM 1718 O O . PRO A 1 214 ? 23.328 -34.844 -71.25 1 33.84 214 PRO A O 1
ATOM 1721 N N . ASP A 1 215 ? 24.812 -33.875 -72.438 1 38.38 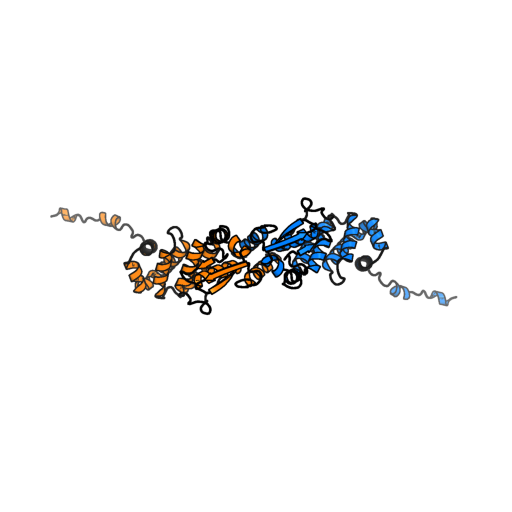215 ASP A N 1
ATOM 1722 C CA . ASP A 1 215 ? 24.594 -34.031 -73.875 1 38.38 215 ASP A CA 1
ATOM 1723 C C . ASP A 1 215 ? 24.531 -35.5 -74.25 1 38.38 215 ASP A C 1
ATOM 1725 O O . ASP A 1 215 ? 24.312 -35.812 -75.438 1 38.38 215 ASP A O 1
ATOM 1729 N N . TRP A 1 216 ? 24.797 -36.406 -73.375 1 39.25 216 TRP A N 1
ATOM 1730 C CA . TRP A 1 216 ? 25.141 -37.719 -73.938 1 39.25 216 TRP A CA 1
ATOM 1731 C C . TRP A 1 216 ? 23.891 -38.438 -74.438 1 39.25 216 TRP A C 1
ATOM 1733 O O . TRP A 1 216 ? 23.984 -39.469 -75.062 1 39.25 216 TRP A O 1
ATOM 1743 N N . LEU A 1 217 ? 22.672 -37.969 -74.062 1 34.22 217 LEU A N 1
ATOM 1744 C CA . LEU A 1 217 ? 21.578 -38.812 -74.5 1 34.22 217 LEU A CA 1
ATOM 1745 C C . LEU A 1 217 ? 21.422 -38.781 -76 1 34.22 217 LEU A C 1
ATOM 1747 O O . LEU A 1 217 ? 20.672 -39.562 -76.625 1 34.22 217 LEU A O 1
ATOM 1751 N N . ASP A 1 218 ? 21.906 -37.688 -76.625 1 34.81 218 ASP A N 1
ATOM 1752 C CA . ASP A 1 218 ? 21.625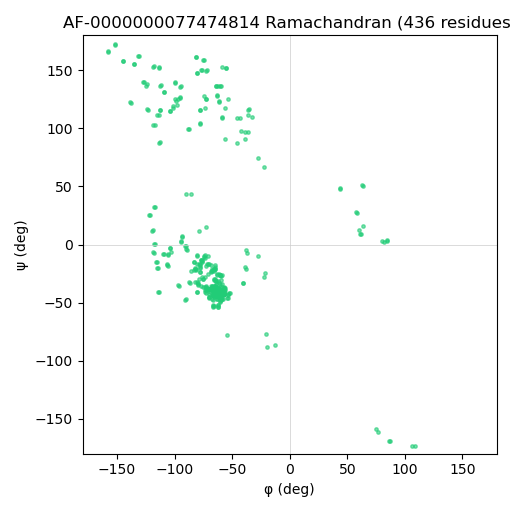 -37.594 -78.062 1 34.81 218 ASP A CA 1
ATOM 1753 C C . ASP A 1 218 ? 22.203 -38.781 -78.812 1 34.81 218 ASP A C 1
ATOM 1755 O O . ASP A 1 218 ? 21.859 -39.031 -80 1 34.81 218 ASP A O 1
ATOM 1759 N N . GLU A 1 219 ? 23.312 -39.375 -78.375 1 31.72 219 GLU A N 1
ATOM 1760 C CA . GLU A 1 219 ? 23.969 -40.281 -79.312 1 31.72 219 GLU A CA 1
ATOM 1761 C C . GLU A 1 219 ? 23.297 -41.656 -79.312 1 31.72 219 GLU A C 1
ATOM 1763 O O . GLU A 1 219 ? 23.5 -42.438 -80.25 1 31.72 219 GLU A O 1
ATOM 1768 N N . ILE A 1 220 ? 22.578 -42.031 -78.25 1 26.8 220 ILE A N 1
ATOM 1769 C CA . ILE A 1 220 ? 22.109 -43.375 -78.562 1 26.8 220 ILE A CA 1
ATOM 1770 C C . ILE A 1 220 ? 20.828 -43.312 -79.375 1 26.8 220 ILE A C 1
ATOM 1772 O O . ILE A 1 220 ? 19.938 -42.531 -79.125 1 26.8 220 ILE A O 1
ATOM 1776 N N . MET B 1 1 ? 9.836 0.177 -7.637 1 56.41 1 MET B N 1
ATOM 1777 C CA . MET B 1 1 ? 8.828 -0.608 -6.926 1 56.41 1 MET B CA 1
ATOM 1778 C C . MET B 1 1 ? 8.211 -1.655 -7.844 1 56.41 1 MET B C 1
ATOM 1780 O O . MET B 1 1 ? 8.039 -1.416 -9.039 1 56.41 1 MET B O 1
ATOM 1784 N N . GLU B 1 2 ? 8.047 -2.801 -7.285 1 82.56 2 GLU B N 1
ATOM 1785 C CA . GLU B 1 2 ? 7.41 -3.885 -8.023 1 82.56 2 GLU B CA 1
ATOM 1786 C C . GLU B 1 2 ? 5.992 -3.508 -8.438 1 82.56 2 GLU B C 1
ATOM 1788 O O . GLU B 1 2 ? 5.328 -2.727 -7.754 1 82.56 2 GLU B O 1
ATOM 1793 N N . ALA B 1 3 ? 5.691 -3.824 -9.648 1 90.75 3 ALA B N 1
ATOM 1794 C CA . ALA B 1 3 ? 4.387 -3.51 -10.234 1 90.75 3 ALA B CA 1
ATOM 1795 C C . ALA B 1 3 ? 3.266 -3.744 -9.227 1 90.75 3 ALA B C 1
ATOM 1797 O O . ALA B 1 3 ? 2.342 -2.934 -9.117 1 90.75 3 ALA B O 1
ATOM 1798 N N . HIS B 1 4 ? 3.432 -4.652 -8.445 1 95.12 4 HIS B N 1
ATOM 1799 C CA . HIS B 1 4 ? 2.404 -4.996 -7.465 1 95.12 4 HIS B CA 1
ATOM 1800 C C . HIS B 1 4 ? 2.287 -3.918 -6.391 1 95.12 4 HIS B C 1
ATOM 1802 O O . HIS B 1 4 ? 1.182 -3.506 -6.035 1 95.12 4 HIS B O 1
ATOM 1808 N N . SER B 1 5 ? 3.383 -3.475 -5.891 1 94.75 5 SER B N 1
ATOM 1809 C CA . SER B 1 5 ? 3.396 -2.49 -4.812 1 94.75 5 SER B CA 1
ATOM 1810 C C . SER B 1 5 ? 2.793 -1.165 -5.266 1 94.75 5 SER B C 1
ATOM 1812 O O . SER B 1 5 ? 2.072 -0.513 -4.512 1 94.75 5 SER B O 1
ATOM 1814 N N . VAL B 1 6 ? 3.127 -0.788 -6.48 1 95.25 6 VAL B N 1
ATOM 1815 C CA . VAL B 1 6 ? 2.609 0.461 -7.027 1 95.25 6 VAL B CA 1
ATOM 1816 C C . VAL B 1 6 ? 1.087 0.393 -7.117 1 95.25 6 VAL B C 1
ATOM 1818 O O . VAL B 1 6 ? 0.391 1.313 -6.684 1 95.25 6 VAL B O 1
ATOM 1821 N N . LYS B 1 7 ? 0.592 -0.715 -7.613 1 95.69 7 LYS B N 1
ATOM 1822 C CA . LYS B 1 7 ? -0.849 -0.894 -7.766 1 95.69 7 LYS B CA 1
ATOM 1823 C C . LYS B 1 7 ? -1.54 -0.949 -6.406 1 95.69 7 LYS B C 1
ATOM 1825 O O . LYS B 1 7 ? -2.631 -0.402 -6.234 1 95.69 7 LYS B O 1
ATOM 1830 N N . LEU B 1 8 ? -0.875 -1.605 -5.52 1 96.69 8 LEU B N 1
ATOM 1831 C CA . LEU B 1 8 ? -1.431 -1.724 -4.176 1 96.69 8 LEU B CA 1
ATOM 1832 C C . LEU B 1 8 ? -1.588 -0.351 -3.529 1 96.69 8 LEU B C 1
ATOM 1834 O O . LEU B 1 8 ? -2.639 -0.044 -2.963 1 96.69 8 LEU B O 1
ATOM 1838 N N . VAL B 1 9 ? -0.605 0.477 -3.633 1 96.94 9 VAL B N 1
ATOM 1839 C CA . VAL B 1 9 ? -0.62 1.814 -3.051 1 96.94 9 VAL B CA 1
ATOM 1840 C C . VAL B 1 9 ? -1.714 2.652 -3.709 1 96.94 9 VAL B C 1
ATOM 1842 O O . VAL B 1 9 ? -2.447 3.373 -3.029 1 96.94 9 VAL B O 1
ATOM 1845 N N . GLN B 1 10 ? -1.852 2.498 -4.984 1 97.12 10 GLN B N 1
ATOM 1846 C CA . GLN B 1 10 ? -2.875 3.238 -5.715 1 97.12 10 GLN B CA 1
ATOM 1847 C C . GLN B 1 10 ? -4.273 2.785 -5.309 1 97.12 10 GLN B C 1
ATOM 1849 O O . GLN B 1 10 ? -5.18 3.609 -5.16 1 97.12 10 GLN B O 1
ATOM 1854 N N . ASN B 1 11 ? -4.418 1.504 -5.211 1 97.38 11 ASN B N 1
ATOM 1855 C CA . ASN B 1 11 ? -5.703 0.966 -4.781 1 97.38 11 ASN B CA 1
ATOM 1856 C C . ASN B 1 11 ? -6.105 1.509 -3.412 1 97.38 11 ASN B C 1
ATOM 1858 O O . ASN B 1 11 ? -7.262 1.89 -3.207 1 97.38 11 ASN B O 1
ATOM 1862 N N . ILE B 1 12 ? -5.168 1.559 -2.518 1 97.62 12 ILE B N 1
ATOM 1863 C CA . ILE B 1 12 ? -5.438 2.041 -1.167 1 97.62 12 ILE B CA 1
ATOM 1864 C C . ILE B 1 12 ? -5.777 3.529 -1.209 1 97.62 12 ILE B C 1
ATOM 1866 O O . ILE B 1 12 ? -6.723 3.975 -0.552 1 97.62 12 ILE B O 1
ATOM 1870 N N . ALA B 1 13 ? -5.039 4.297 -1.974 1 98.06 13 ALA B N 1
ATOM 1871 C CA . ALA B 1 13 ? -5.305 5.727 -2.119 1 98.06 13 ALA B CA 1
ATOM 1872 C C . ALA B 1 13 ? -6.727 5.973 -2.609 1 98.06 13 ALA B C 1
ATOM 1874 O O . ALA B 1 13 ? -7.414 6.875 -2.121 1 98.06 13 ALA B O 1
ATOM 1875 N N . ASN B 1 14 ? -7.176 5.105 -3.475 1 97.81 14 ASN B N 1
ATOM 1876 C CA . ASN B 1 14 ? -8.492 5.258 -4.082 1 97.81 14 ASN B CA 1
ATOM 1877 C C . ASN B 1 14 ? -9.609 4.91 -3.098 1 97.81 14 ASN B C 1
ATOM 1879 O O . ASN B 1 14 ? -10.773 5.223 -3.338 1 97.81 14 ASN B O 1
ATOM 1883 N N . MET B 1 15 ? -9.227 4.352 -2.023 1 97.81 15 MET B N 1
ATOM 1884 C CA . MET B 1 15 ? -10.234 3.934 -1.048 1 97.81 15 MET B CA 1
ATOM 1885 C C . MET B 1 15 ? -10.508 5.047 -0.043 1 97.81 15 MET B C 1
ATOM 1887 O O . MET B 1 15 ? -11.422 4.93 0.779 1 97.81 15 MET B O 1
ATOM 1891 N N . PHE B 1 16 ? -9.836 6.184 -0.143 1 98.12 16 PHE B N 1
ATOM 1892 C CA . PHE B 1 16 ? -10.07 7.277 0.791 1 98.12 16 PHE B CA 1
ATOM 1893 C C . PHE B 1 16 ? -11.516 7.762 0.704 1 98.12 16 PHE B C 1
ATOM 1895 O O . PHE B 1 16 ? -11.984 8.133 -0.373 1 98.12 16 PHE B O 1
ATOM 1902 N N . ASN B 1 17 ? -12.117 7.691 1.855 1 96.75 17 ASN B N 1
ATOM 1903 C CA . ASN B 1 17 ? -13.508 8.094 2.035 1 96.75 17 ASN B CA 1
ATOM 1904 C C . ASN B 1 17 ? -14.445 7.305 1.131 1 96.75 17 ASN B C 1
ATOM 1906 O O . ASN B 1 17 ? -15.422 7.848 0.611 1 96.75 17 ASN B O 1
ATOM 1910 N N . ASP B 1 18 ? -14.07 6.137 0.79 1 96.31 18 ASP B N 1
ATOM 1911 C CA . ASP B 1 18 ? -14.891 5.18 0.051 1 96.31 18 ASP B CA 1
ATOM 1912 C C . ASP B 1 18 ? -15.602 4.219 0.999 1 96.31 18 ASP B C 1
ATOM 1914 O O . ASP B 1 18 ? -14.969 3.592 1.849 1 96.31 18 ASP B O 1
ATOM 1918 N N . ALA B 1 19 ? -16.906 4.113 0.869 1 94.94 19 ALA B N 1
ATOM 1919 C CA . ALA B 1 19 ? -17.703 3.281 1.769 1 94.94 19 ALA B CA 1
ATOM 1920 C C . ALA B 1 19 ? -17.469 1.799 1.505 1 94.94 19 ALA B C 1
ATOM 1922 O O . ALA B 1 19 ? -17.75 0.955 2.355 1 94.94 19 ALA B O 1
ATOM 1923 N N . ARG B 1 20 ? -16.906 1.543 0.356 1 92.94 20 ARG B N 1
ATOM 1924 C CA . ARG B 1 20 ? -16.672 0.142 0.017 1 92.94 20 ARG B CA 1
ATOM 1925 C C . ARG B 1 20 ? -15.703 -0.509 1.004 1 92.94 20 ARG B C 1
ATOM 1927 O O . ARG B 1 20 ? -14.633 0.032 1.281 1 92.94 20 ARG B O 1
ATOM 1934 N N . TYR B 1 21 ? -16.078 -1.624 1.573 1 93 21 TYR B N 1
ATOM 1935 C CA . TYR B 1 21 ? -15.312 -2.479 2.48 1 93 21 TYR B CA 1
ATOM 1936 C C . TYR B 1 21 ? -14.953 -1.731 3.758 1 93 21 TYR B C 1
ATOM 1938 O O . TYR B 1 21 ? -14.07 -2.16 4.504 1 93 21 TYR B O 1
ATOM 1946 N N . SER B 1 22 ? -15.508 -0.542 3.947 1 93.38 22 SER B N 1
ATOM 1947 C CA . SER B 1 22 ? -15.281 0.207 5.18 1 93.38 22 SER B CA 1
ATOM 1948 C C . SER B 1 22 ? -15.859 -0.524 6.387 1 93.38 22 SER B C 1
ATOM 1950 O O . SER B 1 22 ? -16.969 -1.069 6.316 1 93.38 22 SER B O 1
ATOM 1952 N N . ASP B 1 23 ? -15.086 -0.533 7.426 1 91.19 23 ASP B N 1
ATOM 1953 C CA . ASP B 1 23 ? -15.562 -1.271 8.594 1 91.19 23 ASP B CA 1
ATOM 1954 C C . ASP B 1 23 ? -15.766 -0.339 9.789 1 91.19 23 ASP B C 1
ATOM 1956 O O . ASP B 1 23 ? -16.172 -0.781 10.867 1 91.19 23 ASP B O 1
ATOM 1960 N N . THR B 1 24 ? -15.523 0.961 9.648 1 90 24 THR B N 1
ATOM 1961 C CA . THR B 1 24 ? -15.828 1.931 10.695 1 90 24 THR B CA 1
ATOM 1962 C C . THR B 1 24 ? -15.961 3.334 10.109 1 90 24 THR B C 1
ATOM 1964 O O . THR B 1 24 ? -15.672 3.551 8.938 1 90 24 THR B O 1
ATOM 1967 N N . THR B 1 25 ? -16.516 4.168 10.938 1 93.94 25 THR B N 1
ATOM 1968 C CA . THR B 1 25 ? -16.719 5.555 10.531 1 93.94 25 THR B CA 1
ATOM 1969 C C . THR B 1 25 ? -16.109 6.512 11.555 1 93.94 25 THR B C 1
ATOM 1971 O O . THR B 1 25 ? -16.234 6.293 12.766 1 93.94 25 THR B O 1
ATOM 1974 N N . VAL B 1 26 ? -15.5 7.539 11.062 1 94.75 26 VAL B N 1
ATOM 1975 C CA . VAL B 1 26 ? -14.984 8.625 11.883 1 94.75 26 VAL B CA 1
ATOM 1976 C C . VAL B 1 26 ? -15.828 9.883 11.68 1 94.75 26 VAL B C 1
ATOM 1978 O O . VAL B 1 26 ? -16.125 10.25 10.547 1 94.75 26 VAL B O 1
ATOM 1981 N N . ILE B 1 27 ? -16.203 10.453 12.75 1 94.81 27 ILE B N 1
ATOM 1982 C CA . ILE B 1 27 ? -16.953 11.688 12.656 1 94.81 27 ILE B CA 1
ATOM 1983 C C . ILE B 1 27 ? -16.047 12.883 12.93 1 94.81 27 ILE B C 1
ATOM 1985 O O . ILE B 1 27 ? -15.445 12.977 14.008 1 94.81 27 ILE B O 1
ATOM 1989 N N . ILE B 1 28 ? -15.914 13.719 11.914 1 95.62 28 ILE B N 1
ATOM 1990 C CA . ILE B 1 28 ? -15.109 14.93 12.023 1 95.62 28 ILE B CA 1
ATOM 1991 C C . ILE B 1 28 ? -16.016 16.156 11.93 1 95.62 28 ILE B C 1
ATOM 1993 O O . ILE B 1 28 ? -16.5 16.484 10.844 1 95.62 28 ILE B O 1
ATOM 1997 N N . ARG B 1 29 ? -16.188 16.906 12.984 1 93.12 29 ARG B N 1
ATOM 1998 C CA . ARG B 1 29 ? -17.047 18.078 13.031 1 93.12 29 ARG B CA 1
ATOM 1999 C C . ARG B 1 29 ? -18.375 17.812 12.344 1 93.12 29 ARG B C 1
ATOM 2001 O O . ARG B 1 29 ? -18.797 18.547 11.453 1 93.12 29 ARG B O 1
ATOM 2008 N N . SER B 1 30 ? -19.078 16.75 12.602 1 90.44 30 SER B N 1
ATOM 2009 C CA . SER B 1 30 ? -20.406 16.344 12.156 1 90.44 30 SER B CA 1
ATOM 2010 C C . SER B 1 30 ? -20.359 15.75 10.75 1 90.44 30 SER B C 1
ATOM 2012 O O . SER B 1 30 ? -21.406 15.469 10.156 1 90.44 30 SER B O 1
ATOM 2014 N N . LYS B 1 31 ? -19.172 15.648 10.219 1 94.12 31 LYS B N 1
ATOM 2015 C CA . LYS B 1 31 ? -19.016 14.984 8.922 1 94.12 31 LYS B CA 1
ATOM 2016 C C . LYS B 1 31 ? -18.531 13.555 9.094 1 94.12 31 LYS B C 1
ATOM 2018 O O . LYS B 1 31 ? -17.625 13.289 9.891 1 94.12 31 LYS B O 1
ATOM 2023 N N . GLU B 1 32 ? -19.125 12.758 8.289 1 95 32 GLU B N 1
ATOM 2024 C CA . GLU B 1 32 ? -18.75 11.352 8.383 1 95 32 GLU B CA 1
ATOM 2025 C C . GLU B 1 32 ? -17.656 11 7.371 1 95 32 GLU B C 1
ATOM 2027 O O . GLU B 1 32 ? -17.688 11.461 6.227 1 95 32 GLU B O 1
ATOM 2032 N N . LEU B 1 33 ? -16.672 10.25 7.809 1 96.06 33 LEU B N 1
ATOM 2033 C CA . LEU B 1 33 ? -15.602 9.719 6.98 1 96.06 33 LEU B CA 1
ATOM 2034 C C . LEU B 1 33 ? -15.516 8.203 7.094 1 96.06 33 LEU B C 1
ATOM 2036 O O . LEU B 1 33 ? -15.281 7.668 8.18 1 96.06 33 LEU B O 1
ATOM 2040 N N . HIS B 1 34 ? -15.766 7.527 5.941 1 96 34 HIS B N 1
ATOM 2041 C CA . HIS B 1 34 ? -15.578 6.082 5.918 1 96 34 HIS B CA 1
ATOM 2042 C C . HIS B 1 34 ? -14.102 5.719 5.926 1 96 34 HIS B C 1
ATOM 2044 O O . HIS B 1 34 ? -13.328 6.215 5.102 1 96 34 HIS B O 1
ATOM 2050 N N . VAL B 1 35 ? -13.711 4.852 6.941 1 96.38 35 VAL B N 1
ATOM 2051 C CA . VAL B 1 35 ? -12.305 4.465 7.012 1 96.38 35 VAL B CA 1
ATOM 2052 C C . VAL B 1 35 ? -12.195 2.947 7.16 1 96.38 35 VAL B C 1
ATOM 2054 O O . VAL B 1 35 ? -13.188 2.268 7.418 1 96.38 35 VAL B O 1
ATOM 2057 N N . HIS B 1 36 ? -11.07 2.367 6.898 1 95.5 36 HIS B N 1
ATOM 2058 C CA . HIS B 1 36 ? -10.719 0.958 7.023 1 95.5 36 HIS B CA 1
ATOM 2059 C C . HIS B 1 36 ? -9.68 0.745 8.125 1 95.5 36 HIS B C 1
ATOM 2061 O O . HIS B 1 36 ? -8.562 1.25 8.031 1 95.5 36 HIS B O 1
ATOM 2067 N N . LYS B 1 37 ? -10.039 0.041 9.141 1 94.75 37 LYS B N 1
ATOM 2068 C CA . LYS B 1 37 ? -9.172 -0.15 10.297 1 94.75 37 LYS B CA 1
ATOM 2069 C C . LYS B 1 37 ? -7.832 -0.758 9.883 1 94.75 37 LYS B C 1
ATOM 2071 O O . LYS B 1 37 ? -6.781 -0.373 10.398 1 94.75 37 LYS B O 1
ATOM 2076 N N . ALA B 1 38 ? -7.809 -1.681 8.914 1 95.06 38 ALA B N 1
ATOM 2077 C CA . ALA B 1 38 ? -6.594 -2.346 8.445 1 95.06 38 ALA B CA 1
ATOM 2078 C C . ALA B 1 38 ? -5.594 -1.336 7.895 1 95.06 38 ALA B C 1
ATOM 2080 O O . ALA B 1 38 ? -4.383 -1.576 7.914 1 95.06 38 ALA B O 1
ATOM 2081 N N . ILE B 1 39 ? -6.117 -0.2 7.41 1 97.19 39 ILE B N 1
ATOM 2082 C CA . ILE B 1 39 ? -5.262 0.817 6.809 1 97.19 39 ILE B CA 1
ATOM 2083 C C . ILE B 1 39 ? -4.805 1.807 7.879 1 97.19 39 ILE B C 1
ATOM 2085 O O . ILE B 1 39 ? -3.607 2.047 8.039 1 97.19 39 ILE B O 1
ATOM 2089 N N . ILE B 1 40 ? -5.719 2.318 8.742 1 97.06 40 ILE B N 1
ATOM 2090 C CA . ILE B 1 40 ? -5.352 3.439 9.602 1 97.06 40 ILE B CA 1
ATOM 2091 C C . ILE B 1 40 ? -4.715 2.918 10.891 1 97.06 40 ILE B C 1
ATOM 2093 O O . ILE B 1 40 ? -3.783 3.527 11.414 1 97.06 40 ILE B O 1
ATOM 2097 N N . CYS B 1 41 ? -5.125 1.718 11.406 1 95.25 41 CYS B N 1
ATOM 2098 C CA . CYS B 1 41 ? -4.656 1.222 12.695 1 95.25 41 CYS B CA 1
ATOM 2099 C C . CYS B 1 41 ? -3.252 0.642 12.578 1 95.25 41 CYS B C 1
ATOM 2101 O O . CYS B 1 41 ? -2.496 0.631 13.547 1 95.25 41 CYS B O 1
ATOM 2103 N N . THR B 1 42 ? -2.881 0.216 11.367 1 96.25 42 THR B N 1
ATOM 2104 C CA . THR B 1 42 ? -1.543 -0.339 11.195 1 96.25 42 THR B CA 1
ATOM 2105 C C . THR B 1 42 ? -0.51 0.774 11.047 1 96.25 42 THR B C 1
ATOM 2107 O O . THR B 1 42 ? 0.695 0.524 11.125 1 96.25 42 THR B O 1
ATOM 2110 N N . GLN B 1 43 ? -0.98 2.002 10.906 1 97.44 43 GLN B N 1
ATOM 2111 C CA . GLN B 1 43 ? -0.073 3.121 10.68 1 97.44 43 GLN B CA 1
ATOM 2112 C C . GLN B 1 43 ? 0.054 3.992 11.922 1 97.44 43 GLN B C 1
ATOM 2114 O O . GLN B 1 43 ? 0.968 4.812 12.023 1 97.44 43 GLN B O 1
ATOM 2119 N N . SER B 1 44 ? -0.833 3.865 12.812 1 97.19 44 SER B N 1
ATOM 2120 C CA . SER B 1 44 ? -0.903 4.762 13.961 1 97.19 44 SER B CA 1
ATOM 2121 C C . SER B 1 44 ? -1.225 3.994 15.242 1 97.19 44 SER B C 1
ATOM 2123 O O . SER B 1 44 ? -2.305 3.416 15.367 1 97.19 44 SER B O 1
ATOM 2125 N N . LYS B 1 45 ? -0.332 4.105 16.25 1 94.19 45 LYS B N 1
ATOM 2126 C CA . LYS B 1 45 ? -0.572 3.48 17.547 1 94.19 45 LYS B CA 1
ATOM 2127 C C . LYS B 1 45 ? -1.791 4.09 18.234 1 94.19 45 LYS B C 1
ATOM 2129 O O . LYS B 1 45 ? -2.527 3.393 18.938 1 94.19 45 LYS B O 1
ATOM 2134 N N . TYR B 1 46 ? -2.018 5.336 17.984 1 94.62 46 TYR B N 1
ATOM 2135 C CA . TYR B 1 46 ? -3.195 5.996 18.531 1 94.62 46 TYR B CA 1
ATOM 2136 C C . TYR B 1 46 ? -4.477 5.32 18.047 1 94.62 46 TYR B C 1
ATOM 2138 O O . TYR B 1 46 ? -5.332 4.957 18.859 1 94.62 46 TYR B O 1
ATOM 2146 N N . PHE B 1 47 ? -4.555 5.105 16.766 1 94.56 47 PHE B N 1
ATOM 2147 C CA . PHE B 1 47 ? -5.766 4.523 16.203 1 94.56 47 PHE B CA 1
ATOM 2148 C C . PHE B 1 47 ? -5.867 3.043 16.547 1 94.56 47 PHE B C 1
ATOM 2150 O O . PHE B 1 47 ? -6.965 2.523 16.766 1 94.56 47 PHE B O 1
ATOM 2157 N N . GLU B 1 48 ? -4.711 2.377 16.562 1 93.5 48 GLU B N 1
ATOM 2158 C CA . GLU B 1 48 ? -4.703 0.988 17.016 1 93.5 48 GLU B CA 1
ATOM 2159 C C . GLU B 1 48 ? -5.324 0.856 18.406 1 93.5 48 GLU B C 1
ATOM 2161 O O . GLU B 1 48 ? -6.18 -0.003 18.625 1 93.5 48 GLU B O 1
ATOM 2166 N N . ASN B 1 49 ? -4.945 1.7 19.266 1 90.62 49 ASN B N 1
ATOM 2167 C CA . ASN B 1 49 ? -5.434 1.662 20.641 1 90.62 49 ASN B CA 1
ATOM 2168 C C . ASN B 1 49 ? -6.887 2.119 20.734 1 90.62 49 ASN B C 1
ATOM 2170 O O . ASN B 1 49 ? -7.656 1.592 21.547 1 90.62 49 ASN B O 1
ATOM 2174 N N . ALA B 1 50 ? -7.172 3.08 19.922 1 88.62 50 ALA B N 1
ATOM 2175 C CA . ALA B 1 50 ? -8.523 3.641 19.938 1 88.62 50 ALA B CA 1
ATOM 2176 C C . ALA B 1 50 ? -9.555 2.586 19.562 1 88.62 50 ALA B C 1
ATOM 2178 O O . ALA B 1 50 ? -10.688 2.613 20.047 1 88.62 50 ALA B O 1
ATOM 2179 N N . PHE B 1 51 ? -9.164 1.59 18.672 1 86.5 51 PHE B N 1
ATOM 2180 C CA . PHE B 1 51 ? -10.133 0.611 18.188 1 86.5 51 PHE B CA 1
ATOM 2181 C C . PHE B 1 51 ? -9.914 -0.74 18.859 1 86.5 51 PHE B C 1
ATOM 2183 O O . PHE B 1 51 ? -10.641 -1.697 18.578 1 86.5 51 PHE B O 1
ATOM 2190 N N . LYS B 1 52 ? -8.703 -0.969 19.453 1 76.25 52 LYS B N 1
ATOM 2191 C CA . LYS B 1 52 ? -8.57 -2.195 20.234 1 76.25 52 LYS B CA 1
ATOM 2192 C C . LYS B 1 52 ? -9.648 -2.289 21.297 1 76.25 52 LYS B C 1
ATOM 2194 O O . LYS B 1 52 ? -10.219 -3.359 21.531 1 76.25 52 LYS B O 1
ATOM 2199 N N . GLU B 1 53 ? -9.242 -1.362 22.453 1 56.16 53 GLU B N 1
ATOM 2200 C CA . GLU B 1 53 ? -9.891 -1.439 23.766 1 56.16 53 GLU B CA 1
ATOM 2201 C C . GLU B 1 53 ? -11.391 -1.203 23.641 1 56.16 53 GLU B C 1
ATOM 2203 O O . GLU B 1 53 ? -11.859 -0.61 22.672 1 56.16 53 GLU B O 1
ATOM 2208 N N . ASN B 1 54 ? -12.273 -1.767 24.594 1 49.53 54 ASN B N 1
ATOM 2209 C CA . ASN B 1 54 ? -13.5 -1.227 25.156 1 49.53 54 ASN B CA 1
ATOM 2210 C C . ASN B 1 54 ? -13.492 0.299 25.172 1 49.53 54 ASN B C 1
ATOM 2212 O O . ASN B 1 54 ? -14.211 0.924 25.953 1 49.53 54 ASN B O 1
ATOM 2216 N N . PHE B 1 55 ? -12.406 0.831 24.906 1 45.09 55 PHE B N 1
ATOM 2217 C CA . PHE B 1 55 ? -12.422 2.252 25.234 1 45.09 55 PHE B CA 1
ATOM 2218 C C . PHE B 1 55 ? -13.461 2.994 24.406 1 45.09 55 PHE B C 1
ATOM 2220 O O . PHE B 1 55 ? -13.57 4.219 24.484 1 45.09 55 PHE B O 1
ATOM 2227 N N . VAL B 1 56 ? -13.578 2.514 23.062 1 45.91 56 VAL B N 1
ATOM 2228 C CA . VAL B 1 56 ? -14.562 3.443 22.516 1 45.91 56 VAL B CA 1
ATOM 2229 C C . VAL B 1 56 ? -15.719 3.605 23.5 1 45.91 56 VAL B C 1
ATOM 2231 O O . VAL B 1 56 ? -16.359 2.623 23.891 1 45.91 56 VAL B O 1
ATOM 2234 N N . GLU B 1 57 ? -15.602 4.469 24.375 1 43.53 57 GLU B N 1
ATOM 2235 C CA . GLU B 1 57 ? -16.734 4.68 25.281 1 43.53 57 GLU B CA 1
ATOM 2236 C C . GLU B 1 57 ? -17.984 3.984 24.766 1 43.53 57 GLU B C 1
ATOM 2238 O O . GLU B 1 57 ? -18.719 3.369 25.547 1 43.53 57 GLU B O 1
ATOM 2243 N N . GLY B 1 58 ? -18.75 4.656 23.891 1 40.56 58 GLY B N 1
ATOM 2244 C CA . GLY B 1 58 ? -19.984 4.07 23.406 1 40.56 58 GLY B CA 1
ATOM 2245 C C . GLY B 1 58 ? -19.766 2.961 22.391 1 40.56 58 GLY B C 1
ATOM 2246 O O . GLY B 1 58 ? -18.672 2.836 21.828 1 40.56 58 GLY B O 1
ATOM 2247 N N . SER B 1 59 ? -20.344 1.732 22.547 1 42.09 59 SER B N 1
ATOM 2248 C CA . SER B 1 59 ? -20.5 0.485 21.812 1 42.09 59 SER B CA 1
ATOM 2249 C C . SER B 1 59 ? -20.297 0.704 20.312 1 42.09 59 SER B C 1
ATOM 2251 O O . SER B 1 59 ? -20.344 -0.245 19.531 1 42.09 59 SER B O 1
ATOM 2253 N N . SER B 1 60 ? -20.531 1.94 19.906 1 48.44 60 SER B N 1
ATOM 2254 C CA . SER B 1 60 ? -20.938 2.004 18.516 1 48.44 60 SER B CA 1
ATOM 2255 C C . SER B 1 60 ? -19.719 1.88 17.594 1 48.44 60 SER B C 1
ATOM 2257 O O . SER B 1 60 ? -19.875 1.711 16.375 1 48.44 60 SER B O 1
ATOM 2259 N N . GLY B 1 61 ? -18.422 1.496 18 1 62.16 61 GLY B N 1
ATOM 2260 C CA . GLY B 1 61 ? -17.375 1.268 17.031 1 62.16 61 GLY B CA 1
ATOM 2261 C C . GLY B 1 61 ? -17 2.514 16.25 1 62.16 61 GLY B C 1
ATOM 2262 O O . GLY B 1 61 ? -16.469 2.422 15.141 1 62.16 61 GLY B O 1
ATOM 2263 N N . ARG B 1 62 ? -17.438 3.82 16.766 1 77.19 62 ARG B N 1
ATOM 2264 C CA . ARG B 1 62 ? -17.219 5.043 16 1 77.19 62 ARG B CA 1
ATOM 2265 C C . ARG B 1 62 ? -16.219 5.957 16.703 1 77.19 62 ARG B C 1
ATOM 2267 O O . ARG B 1 62 ? -16.203 6.055 17.922 1 77.19 62 ARG B O 1
ATOM 2274 N N . LEU B 1 63 ? -15.227 6.609 16.078 1 88.75 63 LEU B N 1
ATOM 2275 C CA . LEU B 1 63 ? -14.266 7.625 16.484 1 88.75 63 LEU B CA 1
ATOM 2276 C C . LEU B 1 63 ? -14.742 9.016 16.094 1 88.75 63 LEU B C 1
ATOM 2278 O O . LEU B 1 63 ? -15.141 9.234 14.945 1 88.75 63 LEU B O 1
ATOM 2282 N N . SER B 1 64 ? -14.812 9.977 17.125 1 92.62 64 SER B N 1
ATOM 2283 C CA . SER B 1 64 ? -15.312 11.312 16.828 1 92.62 64 SER B CA 1
ATOM 2284 C C . SER B 1 64 ? -14.305 12.383 17.234 1 92.62 64 SER B C 1
ATOM 2286 O O . SER B 1 64 ? -13.695 12.289 18.312 1 92.62 64 SER B O 1
ATOM 2288 N N . PHE B 1 65 ? -14.141 13.352 16.359 1 94.56 65 PHE B N 1
ATOM 2289 C CA . PHE B 1 65 ? -13.352 14.547 16.641 1 94.56 65 PHE 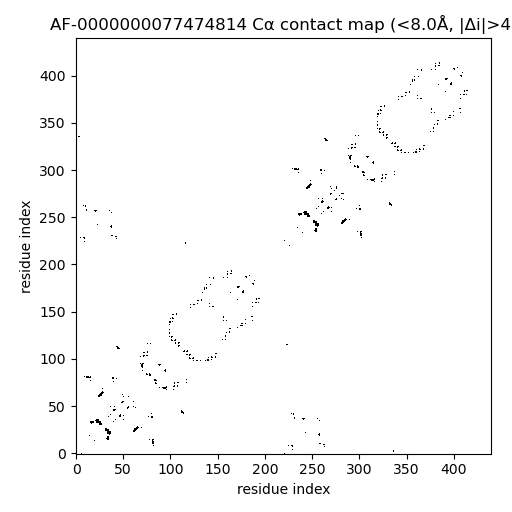B CA 1
ATOM 2290 C C . PHE B 1 65 ? -14.227 15.797 16.594 1 94.56 65 PHE B C 1
ATOM 2292 O O . PHE B 1 65 ? -14.461 16.344 15.508 1 94.56 65 PHE B O 1
ATOM 2299 N N . ASP B 1 66 ? -14.586 16.312 17.719 1 92.31 66 ASP B N 1
ATOM 2300 C CA . ASP B 1 66 ? -15.547 17.391 17.797 1 92.31 66 ASP B CA 1
ATOM 2301 C C . ASP B 1 66 ? -14.859 18.719 18.109 1 92.31 66 ASP B C 1
ATOM 2303 O O . ASP B 1 66 ? -15.484 19.781 18.031 1 92.31 66 ASP B O 1
ATOM 2307 N N . GLU B 1 67 ? -13.609 18.609 18.406 1 91.19 67 GLU B N 1
ATOM 2308 C CA . GLU B 1 67 ? -12.844 19.812 18.719 1 91.19 67 GLU B CA 1
ATOM 2309 C C . GLU B 1 67 ? -11.695 20.016 17.719 1 91.19 67 GLU B C 1
ATOM 2311 O O . GLU B 1 67 ? -11.289 19.062 17.047 1 91.19 67 GLU B O 1
ATOM 2316 N N . GLY B 1 68 ? -11.336 21.234 17.562 1 91.94 68 GLY B N 1
ATOM 2317 C CA . GLY B 1 68 ? -10.211 21.531 16.703 1 91.94 68 GLY B CA 1
ATOM 2318 C C . GLY B 1 68 ? -10.602 21.688 15.242 1 91.94 68 GLY B C 1
ATOM 2319 O O . GLY B 1 68 ? -11.781 21.844 14.93 1 91.94 68 GLY B O 1
ATOM 2320 N N . SER B 1 69 ? -9.617 21.734 14.422 1 95.12 69 SER B N 1
ATOM 2321 C CA . SER B 1 69 ? -9.828 21.953 13 1 95.12 69 SER B CA 1
ATOM 2322 C C . SER B 1 69 ? -10.305 20.688 12.305 1 95.12 69 SER B C 1
ATOM 2324 O O . SER B 1 69 ? -9.578 19.703 12.227 1 95.12 69 SER B O 1
ATOM 2326 N N . GLY B 1 70 ? -11.5 20.75 11.789 1 96.38 70 GLY B N 1
ATOM 2327 C CA . GLY B 1 70 ? -11.992 19.641 10.977 1 96.38 70 GLY B CA 1
ATOM 2328 C C . GLY B 1 70 ? -11.148 19.406 9.734 1 96.38 70 GLY B C 1
ATOM 2329 O O . GLY B 1 70 ? -10.875 18.25 9.383 1 96.38 70 GLY B O 1
ATOM 2330 N N . ALA B 1 71 ? -10.719 20.469 9.148 1 97.38 71 ALA B N 1
ATOM 2331 C CA . ALA B 1 71 ? -9.883 20.375 7.953 1 97.38 71 ALA B CA 1
ATOM 2332 C C . ALA B 1 71 ? -8.562 19.688 8.258 1 97.38 71 ALA B C 1
ATOM 2334 O O . ALA B 1 71 ? -8.086 18.859 7.473 1 97.38 71 ALA B O 1
ATOM 2335 N N . ALA B 1 72 ? -7.996 19.984 9.383 1 97.88 72 ALA B N 1
ATOM 2336 C CA . ALA B 1 72 ? -6.73 19.375 9.766 1 97.88 72 ALA B CA 1
ATOM 2337 C C . ALA B 1 72 ? -6.898 17.859 9.977 1 97.88 72 ALA B C 1
ATOM 2339 O O . ALA B 1 72 ? -6.082 17.062 9.508 1 97.88 72 ALA B O 1
ATOM 2340 N N . HIS B 1 73 ? -7.984 17.531 10.656 1 98 73 HIS B N 1
ATOM 2341 C CA . HIS B 1 73 ? -8.258 16.109 10.859 1 98 73 HIS B CA 1
ATOM 2342 C C . HIS B 1 73 ? -8.453 15.391 9.531 1 98 73 HIS B C 1
ATOM 2344 O O . HIS B 1 73 ? -7.93 14.289 9.336 1 98 73 HIS B O 1
ATOM 2350 N N . TRP B 1 74 ? -9.18 16.016 8.648 1 97.94 74 TRP B N 1
ATOM 2351 C CA . TRP B 1 74 ? -9.43 15.43 7.34 1 97.94 74 TRP B CA 1
ATOM 2352 C C . TRP B 1 74 ? -8.125 15.188 6.59 1 97.94 74 TRP B C 1
ATOM 2354 O O . TRP B 1 74 ? -7.941 14.133 5.977 1 97.94 74 TRP B O 1
ATOM 2364 N N . ARG B 1 75 ? -7.203 16.109 6.68 1 98.38 75 ARG B N 1
ATOM 2365 C CA . ARG B 1 75 ? -5.906 16 6.016 1 98.38 75 ARG B CA 1
ATOM 2366 C C . ARG B 1 75 ? -5.094 14.844 6.582 1 98.38 75 ARG B C 1
ATOM 2368 O O . ARG B 1 75 ? -4.359 14.18 5.848 1 98.38 75 ARG B O 1
ATOM 2375 N N . VAL B 1 76 ? -5.215 14.625 7.875 1 98.62 76 VAL B N 1
ATOM 2376 C CA . VAL B 1 76 ? -4.512 13.508 8.492 1 98.62 76 VAL B CA 1
ATOM 2377 C C . VAL B 1 76 ? -4.973 12.195 7.867 1 98.62 76 VAL B C 1
ATOM 2379 O O . VAL B 1 76 ? -4.152 11.375 7.449 1 98.62 76 VAL B O 1
ATOM 2382 N N . PHE B 1 77 ? -6.234 12.031 7.742 1 98.38 77 PHE B N 1
ATOM 2383 C CA . PHE B 1 77 ? -6.77 10.781 7.215 1 98.38 77 PHE B CA 1
ATOM 2384 C C . PHE B 1 77 ? -6.461 10.648 5.727 1 98.38 77 PHE B C 1
ATOM 2386 O O . PHE B 1 77 ? -6.203 9.547 5.238 1 98.38 77 PHE B O 1
ATOM 2393 N N . GLN B 1 78 ? -6.535 11.758 5.02 1 98.38 78 GLN B N 1
ATOM 2394 C CA . GLN B 1 78 ? -6.141 11.711 3.617 1 98.38 78 GLN B CA 1
ATOM 2395 C C . GLN B 1 78 ? -4.703 11.219 3.465 1 98.38 78 GLN B C 1
ATOM 2397 O O . GLN B 1 78 ? -4.414 10.391 2.596 1 98.38 78 GLN B O 1
ATOM 2402 N N . PHE B 1 79 ? -3.818 11.688 4.309 1 98.56 79 PHE B N 1
ATOM 2403 C CA . PHE B 1 79 ? -2.42 11.273 4.273 1 98.56 79 PHE B CA 1
ATOM 2404 C C . PHE B 1 79 ? -2.291 9.781 4.52 1 98.56 79 PHE B C 1
ATOM 2406 O O . PHE B 1 79 ? -1.485 9.102 3.873 1 98.56 79 PHE B O 1
ATOM 2413 N N . LEU B 1 80 ? -3.051 9.25 5.438 1 98.62 80 LEU B N 1
ATOM 2414 C CA . LEU B 1 80 ? -2.965 7.836 5.789 1 98.62 80 LEU B CA 1
ATOM 2415 C C . LEU B 1 80 ? -3.279 6.957 4.582 1 98.62 80 LEU B C 1
ATOM 2417 O O . LEU B 1 80 ? -2.77 5.84 4.477 1 98.62 80 LEU B O 1
ATOM 2421 N N . TYR B 1 81 ? -4.035 7.449 3.66 1 98.44 81 TYR B N 1
ATOM 2422 C CA . TYR B 1 81 ? -4.402 6.668 2.484 1 98.44 81 TYR B CA 1
ATOM 2423 C C . TYR B 1 81 ? -3.486 6.984 1.311 1 98.44 81 TYR B C 1
ATOM 2425 O O . TYR B 1 81 ? -3.119 6.094 0.542 1 98.44 81 TYR B O 1
ATOM 2433 N N . THR B 1 82 ? -3.057 8.266 1.188 1 98 82 THR B N 1
ATOM 2434 C CA . THR B 1 82 ? -2.484 8.703 -0.08 1 98 82 THR B CA 1
ATOM 2435 C C . THR B 1 82 ? -1.01 9.055 0.084 1 98 82 THR B C 1
ATOM 2437 O O . THR B 1 82 ? -0.279 9.164 -0.902 1 98 82 THR B O 1
ATOM 2440 N N . GLY B 1 83 ? -0.566 9.32 1.289 1 97.81 83 GLY B N 1
ATOM 2441 C CA . GLY B 1 83 ? 0.795 9.766 1.531 1 97.81 83 GLY B CA 1
ATOM 2442 C C . GLY B 1 83 ? 0.971 11.266 1.351 1 97.81 83 GLY B C 1
ATOM 2443 O O . GLY B 1 83 ? 2.082 11.781 1.472 1 97.81 83 GLY B O 1
ATOM 2444 N N . ASP B 1 84 ? -0.15 11.898 1.08 1 97.75 84 ASP B N 1
ATOM 2445 C CA . ASP B 1 84 ? -0.201 13.344 0.905 1 97.75 84 ASP B CA 1
ATOM 2446 C C . ASP B 1 84 ? -1.573 13.898 1.288 1 97.75 84 ASP B C 1
ATOM 2448 O O . ASP B 1 84 ? -2.443 13.148 1.74 1 97.75 84 ASP B O 1
ATOM 2452 N N . TYR B 1 85 ? -1.719 15.219 1.341 1 97.94 85 TYR B N 1
ATOM 2453 C CA . TYR B 1 85 ? -3.023 15.805 1.627 1 97.94 85 TYR B CA 1
ATOM 2454 C C . TYR B 1 85 ? -3.223 17.094 0.853 1 97.94 85 TYR B C 1
ATOM 2456 O O . TYR B 1 85 ? -2.25 17.766 0.479 1 97.94 85 TYR B O 1
ATOM 2464 N N . SER B 1 86 ? -4.449 17.422 0.697 1 96.5 86 SER B N 1
ATOM 2465 C CA . SER B 1 86 ? -4.836 18.578 -0.108 1 96.5 86 SER B CA 1
ATOM 2466 C C . SER B 1 86 ? -4.688 19.875 0.68 1 96.5 86 SER B C 1
ATOM 2468 O O . SER B 1 86 ? -4.996 19.922 1.873 1 96.5 86 SER B O 1
ATOM 2470 N N . ASP B 1 87 ? -4.348 20.906 -0.09 1 96.69 87 ASP B N 1
ATOM 2471 C CA . ASP B 1 87 ? -4.234 22.219 0.522 1 96.69 87 ASP B CA 1
ATOM 2472 C C . ASP B 1 87 ? -5.609 22.859 0.687 1 96.69 87 ASP B C 1
ATOM 2474 O O . ASP B 1 87 ? -5.871 23.531 1.689 1 96.69 87 ASP B O 1
ATOM 2478 N N . ASP B 1 88 ? -6.445 22.703 -0.314 1 94.81 88 ASP B N 1
ATOM 2479 C CA . ASP B 1 88 ? -7.75 23.359 -0.296 1 94.81 88 ASP B CA 1
ATOM 2480 C C . ASP B 1 88 ? -8.859 22.375 0.032 1 94.81 88 ASP B C 1
ATOM 2482 O O . ASP B 1 88 ? -9.156 21.469 -0.762 1 94.81 88 ASP B O 1
ATOM 2486 N N . LEU B 1 89 ? -9.5 22.562 1.154 1 94.25 89 LEU B N 1
ATOM 2487 C CA . LEU B 1 89 ? -10.609 21.719 1.582 1 94.25 89 LEU B CA 1
ATOM 2488 C C . LEU B 1 89 ? -11.867 22.547 1.814 1 94.25 89 LEU B C 1
ATOM 2490 O O . LEU B 1 89 ? -12.758 22.141 2.564 1 94.25 89 LEU B O 1
ATOM 2494 N N . SER B 1 90 ? -11.977 23.625 1.199 1 86.5 90 SER B N 1
ATOM 2495 C CA . SER B 1 90 ? -13.047 24.594 1.426 1 86.5 90 SER B CA 1
ATOM 2496 C C . SER B 1 90 ? -14.398 24 1.041 1 86.5 90 SER B C 1
ATOM 2498 O O . SER B 1 90 ? -15.438 24.453 1.529 1 86.5 90 SER B O 1
ATOM 2500 N N . HIS B 1 91 ? -14.359 23 0.228 1 86.44 91 HIS B N 1
ATOM 2501 C CA . HIS B 1 91 ? -15.609 22.375 -0.193 1 86.44 91 HIS B CA 1
ATOM 2502 C C . HIS B 1 91 ? -16.172 21.484 0.9 1 86.44 91 HIS B C 1
ATOM 2504 O O . HIS B 1 91 ? -17.359 21.156 0.89 1 86.44 91 HIS B O 1
ATOM 2510 N N . TYR B 1 92 ? -15.344 21.188 1.917 1 83.12 92 TYR B N 1
ATOM 2511 C CA . TYR B 1 92 ? -15.758 20.25 2.959 1 83.12 92 TYR B CA 1
ATOM 2512 C C . TYR B 1 92 ? -15.891 20.953 4.305 1 83.12 92 TYR B C 1
ATOM 2514 O O . TYR B 1 92 ? -16.844 20.719 5.051 1 83.12 92 TYR B O 1
ATOM 2522 N N . PHE B 1 93 ? -14.914 21.828 4.539 1 87.62 93 PHE B N 1
ATOM 2523 C CA . PHE B 1 93 ? -14.805 22.469 5.84 1 87.62 93 PHE B CA 1
ATOM 2524 C C . PHE B 1 93 ? -14.531 23.969 5.676 1 87.62 93 PHE B C 1
ATOM 2526 O O . PHE B 1 93 ? -14.148 24.422 4.594 1 87.62 93 PHE B O 1
ATOM 2533 N N . LYS B 1 94 ? -14.977 24.656 6.809 1 90.06 94 LYS B N 1
ATOM 2534 C CA . LYS B 1 94 ? -14.273 25.922 6.953 1 90.06 94 LYS B CA 1
ATOM 2535 C C . LYS B 1 94 ? -12.766 25.703 7.059 1 90.06 94 LYS B C 1
ATOM 2537 O O . LYS B 1 94 ? -12.273 25.203 8.07 1 90.06 94 LYS B O 1
ATOM 2542 N N . ASP B 1 95 ? -12.102 26.062 6.066 1 93.44 95 ASP B N 1
ATOM 2543 C CA . ASP B 1 95 ? -10.688 25.719 5.965 1 93.44 95 ASP B CA 1
ATOM 2544 C C . ASP B 1 95 ? -9.844 26.578 6.902 1 93.44 95 ASP B C 1
ATOM 2546 O O . ASP B 1 95 ? -10.273 27.656 7.316 1 93.44 95 ASP B O 1
ATOM 2550 N N . ASP B 1 96 ? -8.727 26.109 7.199 1 95.69 96 ASP B N 1
ATOM 2551 C CA . ASP B 1 96 ? -7.777 26.844 8.031 1 95.69 96 ASP B CA 1
ATOM 2552 C C . ASP B 1 96 ? -7.082 27.938 7.227 1 95.69 96 ASP B C 1
ATOM 2554 O O . ASP B 1 96 ? -6.91 27.812 6.012 1 95.69 96 ASP B O 1
ATOM 2558 N N . PRO B 1 97 ? -6.723 29 7.949 1 95.88 97 PRO B N 1
ATOM 2559 C CA . PRO B 1 97 ? -5.863 29.969 7.27 1 95.88 97 PRO B CA 1
ATOM 2560 C C . PRO B 1 97 ? -4.594 29.344 6.703 1 95.88 97 PRO B C 1
ATOM 2562 O O . PRO B 1 97 ? -4.066 28.391 7.273 1 95.88 97 PRO B O 1
ATOM 2565 N N . ALA B 1 98 ? -4.09 29.938 5.656 1 96.56 98 ALA B N 1
ATOM 2566 C CA . ALA B 1 98 ? -3.027 29.344 4.848 1 96.56 98 ALA B CA 1
ATOM 2567 C C . ALA B 1 98 ? -1.831 28.953 5.711 1 96.56 98 ALA B C 1
ATOM 2569 O O . ALA B 1 98 ? -1.318 27.828 5.602 1 96.56 98 ALA B O 1
ATOM 2570 N N . LEU B 1 99 ? -1.471 29.812 6.621 1 97.75 99 LEU B N 1
ATOM 2571 C CA . LEU B 1 99 ? -0.237 29.578 7.363 1 97.75 99 LEU B CA 1
ATOM 2572 C C . LEU B 1 99 ? -0.519 28.828 8.664 1 97.75 99 LEU B C 1
ATOM 2574 O O . LEU B 1 99 ? 0.399 28.562 9.438 1 97.75 99 LEU B O 1
ATOM 2578 N N . LEU B 1 100 ? -1.773 28.406 8.828 1 97.88 100 LEU B N 1
ATOM 2579 C CA . LEU B 1 100 ? -2.111 27.641 10.016 1 97.88 100 LEU B CA 1
ATOM 2580 C C . LEU B 1 100 ? -2.391 26.188 9.656 1 97.88 100 LEU B C 1
ATOM 2582 O O . LEU B 1 100 ? -2.463 25.312 10.539 1 97.88 100 LEU B O 1
ATOM 2586 N N . LYS B 1 101 ? -2.453 25.891 8.375 1 98.12 101 LYS B N 1
ATOM 2587 C CA . LYS B 1 101 ? -2.785 24.547 7.914 1 98.12 101 LYS B CA 1
ATOM 2588 C C . LYS B 1 101 ? -1.744 23.531 8.375 1 98.12 101 LYS B C 1
ATOM 2590 O O . LYS B 1 101 ? -2.076 22.562 9.055 1 98.12 101 LYS B O 1
ATOM 2595 N N . GLU B 1 102 ? -0.486 23.828 8.055 1 98.44 102 GLU B N 1
ATOM 2596 C CA . GLU B 1 102 ? 0.565 22.844 8.32 1 98.44 102 GLU B CA 1
ATOM 2597 C C . GLU B 1 102 ? 0.836 22.719 9.82 1 98.44 102 GLU B C 1
ATOM 2599 O O . GLU B 1 102 ? 0.995 21.625 10.336 1 98.44 102 GLU 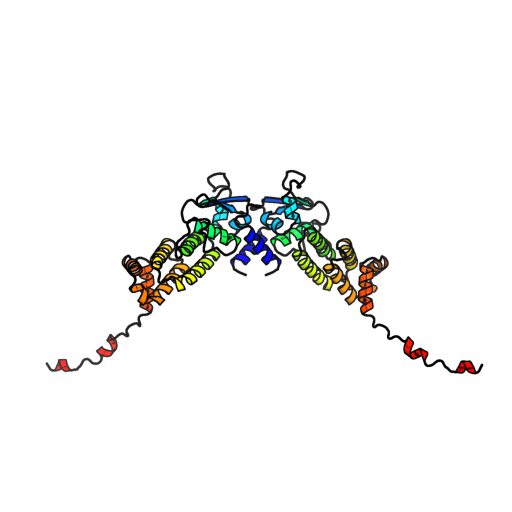B O 1
ATOM 2604 N N . PRO B 1 103 ? 0.798 23.828 10.578 1 98.12 103 PRO B N 1
ATOM 2605 C CA . PRO B 1 103 ? 0.976 23.672 12.023 1 98.12 103 PRO B CA 1
ATOM 2606 C C . PRO B 1 103 ? -0.113 22.828 12.672 1 98.12 103 PRO B C 1
ATOM 2608 O O . PRO B 1 103 ? 0.175 22.016 13.555 1 98.12 103 PRO B O 1
ATOM 2611 N N . ARG B 1 104 ? -1.267 22.969 12.234 1 97.88 104 ARG B N 1
ATOM 2612 C CA . ARG B 1 104 ? -2.375 22.234 12.836 1 97.88 104 ARG B CA 1
ATOM 2613 C C . ARG B 1 104 ? -2.328 20.766 12.453 1 97.88 104 ARG B C 1
ATOM 2615 O O . ARG B 1 104 ? -2.594 19.891 13.281 1 97.88 104 ARG B O 1
ATOM 2622 N N . VAL B 1 105 ? -1.973 20.453 11.234 1 98.56 105 VAL B N 1
ATOM 2623 C CA . VAL B 1 105 ? -1.792 19.062 10.82 1 98.56 105 VAL B CA 1
ATOM 2624 C C . VAL B 1 105 ? -0.614 18.453 11.57 1 98.56 105 VAL B C 1
ATOM 2626 O O . VAL B 1 105 ? -0.675 17.297 11.992 1 98.56 105 VAL B O 1
ATOM 2629 N N . TYR B 1 106 ? 0.447 19.25 11.758 1 98.5 106 TYR B N 1
ATOM 2630 C CA . TYR B 1 106 ? 1.637 18.781 12.453 1 98.5 106 TYR B CA 1
ATOM 2631 C C . TYR B 1 106 ? 1.309 18.391 13.891 1 98.5 106 TYR B C 1
ATOM 2633 O O . TYR B 1 106 ? 1.789 17.375 14.391 1 98.5 106 TYR B O 1
ATOM 2641 N N . ALA B 1 107 ? 0.551 19.203 14.516 1 96.81 107 ALA B N 1
ATOM 2642 C CA . ALA B 1 107 ? 0.158 18.906 15.891 1 96.81 107 ALA B CA 1
ATOM 2643 C C . ALA B 1 107 ? -0.607 17.594 15.977 1 96.81 107 ALA B C 1
ATOM 2645 O O . ALA B 1 107 ? -0.372 16.781 16.891 1 96.81 107 ALA B O 1
ATOM 2646 N N . LEU B 1 108 ? -1.462 17.359 15.055 1 97.81 108 LEU B N 1
ATOM 2647 C CA . LEU B 1 108 ? -2.211 16.109 15.016 1 97.81 108 LEU B CA 1
ATOM 2648 C C . LEU B 1 108 ? -1.293 14.945 14.688 1 97.81 108 LEU B C 1
ATOM 2650 O O . LEU B 1 108 ? -1.461 13.844 15.227 1 97.81 108 LEU B O 1
ATOM 2654 N N . ALA B 1 109 ? -0.356 15.195 13.766 1 98.06 109 ALA B N 1
ATOM 2655 C CA . ALA B 1 109 ? 0.611 14.156 13.43 1 98.06 109 ALA B CA 1
ATOM 2656 C C . ALA B 1 109 ? 1.377 13.695 14.664 1 98.06 109 ALA B C 1
ATOM 2658 O O . ALA B 1 109 ? 1.628 12.5 14.844 1 98.06 109 ALA B O 1
ATOM 2659 N N . ASP B 1 110 ? 1.746 14.656 15.445 1 96.25 110 ASP B N 1
ATOM 2660 C CA . ASP B 1 110 ? 2.439 14.344 16.688 1 96.25 110 ASP B CA 1
ATOM 2661 C C . ASP B 1 110 ? 1.542 13.547 17.641 1 96.25 110 ASP B C 1
ATOM 2663 O O . ASP B 1 110 ? 1.971 12.547 18.203 1 96.25 110 ASP B O 1
ATOM 2667 N N . MET B 1 111 ? 0.319 13.945 17.75 1 95.38 111 MET B N 1
ATOM 2668 C CA . MET B 1 111 ? -0.653 13.289 18.625 1 95.38 111 MET B CA 1
ATOM 2669 C C . MET B 1 111 ? -0.904 11.859 18.172 1 95.38 111 MET B C 1
ATOM 2671 O O . MET B 1 111 ? -1.014 10.953 19 1 95.38 111 MET B O 1
ATOM 2675 N N . PHE B 1 112 ? -0.951 11.641 16.891 1 97.44 112 PHE B N 1
ATOM 2676 C CA . PHE B 1 112 ? -1.318 10.344 16.344 1 97.44 112 PHE B CA 1
ATOM 2677 C C . PHE B 1 112 ? -0.077 9.516 16.047 1 97.44 112 PHE B C 1
ATOM 2679 O O . PHE B 1 112 ? -0.17 8.445 15.43 1 97.44 112 PHE B O 1
ATOM 2686 N N . PHE B 1 113 ? 1.104 10.016 16.359 1 97.06 113 PHE B N 1
ATOM 2687 C CA . PHE B 1 113 ? 2.373 9.312 16.203 1 97.06 113 PHE B CA 1
ATOM 2688 C C . PHE B 1 113 ? 2.648 9.008 14.734 1 97.06 113 PHE B C 1
ATOM 2690 O O . PHE B 1 113 ? 2.99 7.879 14.383 1 97.06 113 PHE B O 1
ATOM 2697 N N . LEU B 1 114 ? 2.535 10.031 13.922 1 97.88 114 LEU B N 1
ATOM 2698 C CA . LEU B 1 114 ? 2.762 9.906 12.484 1 97.88 114 LEU B CA 1
ATOM 2699 C C . LEU B 1 114 ? 4 10.68 12.062 1 97.88 114 LEU B C 1
ATOM 2701 O O . LEU B 1 114 ? 3.895 11.805 11.57 1 97.88 114 LEU B O 1
ATOM 2705 N N . LYS B 1 115 ? 5.141 10.07 12.117 1 96.5 115 LYS B N 1
ATOM 2706 C CA . LYS B 1 115 ? 6.422 10.727 11.867 1 96.5 115 LYS B CA 1
ATOM 2707 C C . LYS B 1 115 ? 6.531 11.18 10.414 1 96.5 115 LYS B C 1
ATOM 2709 O O . LYS B 1 115 ? 7.023 12.273 10.133 1 96.5 115 LYS B O 1
ATOM 2714 N N . ASP B 1 116 ? 6.105 10.328 9.539 1 97.19 116 ASP B N 1
ATOM 2715 C CA . ASP B 1 116 ? 6.207 10.672 8.125 1 97.19 116 ASP B CA 1
ATOM 2716 C C . ASP B 1 116 ? 5.332 11.875 7.793 1 97.19 116 ASP B C 1
ATOM 2718 O O . ASP B 1 116 ? 5.691 12.695 6.941 1 97.19 116 ASP B O 1
ATOM 2722 N N . LEU B 1 117 ? 4.211 11.961 8.438 1 98.19 117 LEU B N 1
ATOM 2723 C CA . LEU B 1 117 ? 3.348 13.117 8.219 1 98.19 117 LEU B CA 1
ATOM 2724 C C . LEU B 1 117 ? 4 14.391 8.742 1 98.19 117 LEU B C 1
ATOM 2726 O O . LEU B 1 117 ? 3.873 15.453 8.141 1 98.19 117 LEU B O 1
ATOM 2730 N N . LYS B 1 118 ? 4.668 14.297 9.852 1 97.69 118 LYS B N 1
ATOM 2731 C CA . LYS B 1 118 ? 5.414 15.445 10.344 1 97.69 118 LYS B CA 1
ATOM 2732 C C . LYS B 1 118 ? 6.426 15.938 9.312 1 97.69 118 LYS B C 1
ATOM 2734 O O . LYS B 1 118 ? 6.57 17.141 9.102 1 97.69 118 LYS B O 1
ATOM 2739 N N . THR B 1 119 ? 7.031 15.031 8.648 1 97.38 119 THR B N 1
ATOM 2740 C CA . THR B 1 119 ? 8.023 15.367 7.637 1 97.38 119 THR B CA 1
ATOM 2741 C C . THR B 1 119 ? 7.367 16.062 6.445 1 97.38 119 THR B C 1
ATOM 2743 O O . THR B 1 119 ? 7.836 17.109 5.992 1 97.38 119 THR B O 1
ATOM 2746 N N . VAL B 1 120 ? 6.309 15.477 6.016 1 97.81 120 VAL B N 1
ATOM 2747 C CA . VAL B 1 120 ? 5.594 16 4.855 1 97.81 120 VAL B CA 1
ATOM 2748 C C . VAL B 1 120 ? 5.059 17.406 5.176 1 97.81 120 VAL B C 1
ATOM 2750 O O . VAL B 1 120 ? 5.18 18.312 4.363 1 97.81 120 VAL B O 1
ATOM 2753 N N . THR B 1 121 ? 4.508 17.562 6.316 1 98.31 121 THR B N 1
ATOM 2754 C CA . THR B 1 121 ? 3.893 18.828 6.734 1 98.31 121 THR B CA 1
ATOM 2755 C C . THR B 1 121 ? 4.949 19.922 6.883 1 98.31 121 THR B C 1
ATOM 2757 O O . THR B 1 121 ? 4.711 21.062 6.516 1 98.31 121 THR B O 1
ATOM 2760 N N . THR B 1 122 ? 6.086 19.562 7.387 1 97.94 122 THR B N 1
ATOM 2761 C CA . THR B 1 122 ? 7.184 20.516 7.539 1 97.94 122 THR B CA 1
ATOM 2762 C C . THR B 1 122 ? 7.668 21 6.176 1 97.94 122 THR B C 1
ATOM 2764 O O . THR B 1 122 ? 7.891 22.203 5.98 1 97.94 122 THR B O 1
ATOM 2767 N N . ALA B 1 123 ? 7.785 20.094 5.301 1 97.88 123 ALA B N 1
ATOM 2768 C CA . ALA B 1 123 ? 8.211 20.453 3.951 1 97.88 123 ALA B CA 1
ATOM 2769 C C . ALA B 1 123 ? 7.215 21.406 3.297 1 97.88 123 ALA B C 1
ATOM 2771 O O . ALA B 1 123 ? 7.609 22.375 2.646 1 97.88 123 ALA B O 1
ATOM 2772 N N . LYS B 1 124 ? 6.004 21.141 3.484 1 98.19 124 LYS B N 1
ATOM 2773 C CA . LYS B 1 124 ? 4.961 21.984 2.918 1 98.19 124 LYS B CA 1
ATOM 2774 C C . LYS B 1 124 ? 4.992 23.391 3.541 1 98.19 124 LYS B C 1
ATOM 2776 O O . LYS B 1 124 ? 4.824 24.391 2.844 1 98.19 124 LYS B O 1
ATOM 2781 N N . LEU B 1 125 ? 5.203 23.422 4.812 1 98.25 125 LEU B N 1
ATOM 2782 C CA . LEU B 1 125 ? 5.281 24.719 5.488 1 98.25 125 LEU B CA 1
ATOM 2783 C C . LEU B 1 125 ? 6.457 25.531 4.965 1 98.25 125 LEU B C 1
ATOM 2785 O O . LEU B 1 125 ? 6.305 26.719 4.656 1 98.25 125 LEU B O 1
ATOM 2789 N N . LYS B 1 126 ? 7.57 24.922 4.863 1 97.94 126 LYS B N 1
ATOM 2790 C CA . LYS B 1 126 ? 8.766 25.609 4.375 1 97.94 126 LYS B CA 1
ATOM 2791 C C . LYS B 1 126 ? 8.523 26.203 2.99 1 97.94 126 LYS B C 1
ATOM 2793 O O . LYS B 1 126 ? 8.922 27.328 2.721 1 97.94 126 LYS B O 1
ATOM 2798 N N . LYS B 1 127 ? 7.895 25.438 2.229 1 97.88 127 LYS B N 1
ATOM 2799 C CA . LYS B 1 127 ? 7.586 25.922 0.885 1 97.88 127 LYS B CA 1
ATOM 2800 C C . LYS B 1 127 ? 6.664 27.141 0.934 1 97.88 127 LYS B C 1
ATOM 2802 O O . LYS B 1 127 ? 6.871 28.109 0.207 1 97.88 127 LYS B O 1
ATOM 2807 N N . LYS B 1 128 ? 5.703 27.125 1.781 1 97.62 128 LYS B N 1
ATOM 2808 C CA . LYS B 1 128 ? 4.746 28.219 1.905 1 97.62 128 LYS B CA 1
ATOM 2809 C C . LYS B 1 128 ? 5.418 29.469 2.457 1 97.62 128 LYS B C 1
ATOM 2811 O O . LYS B 1 128 ? 5.109 30.578 2.027 1 97.62 128 LYS B O 1
ATOM 2816 N N . LEU B 1 129 ? 6.32 29.266 3.328 1 97.62 129 LEU B N 1
ATOM 2817 C CA . LEU B 1 129 ? 6.965 30.375 4.02 1 97.62 129 LEU B CA 1
ATOM 2818 C C . LEU B 1 129 ? 7.844 31.172 3.061 1 97.62 129 LEU B C 1
ATOM 2820 O O . LEU B 1 129 ? 8.078 32.375 3.275 1 97.62 129 LEU B O 1
ATOM 2824 N N . LEU B 1 130 ? 8.242 30.547 2.008 1 96.5 130 LEU B N 1
ATOM 2825 C CA . LEU B 1 130 ? 9.055 31.25 1.023 1 96.5 130 LEU B CA 1
ATOM 2826 C C . LEU B 1 130 ? 8.281 32.406 0.411 1 96.5 130 LEU B C 1
ATOM 2828 O O . LEU B 1 130 ? 8.875 33.438 0.048 1 96.5 130 LEU B O 1
ATOM 2832 N N . ASN B 1 131 ? 6.992 32.25 0.43 1 95.56 131 ASN B N 1
ATOM 2833 C CA . ASN B 1 131 ? 6.191 33.281 -0.24 1 95.56 131 ASN B CA 1
ATOM 2834 C C . ASN B 1 131 ? 5.309 34.031 0.748 1 95.56 131 ASN B C 1
ATOM 2836 O O . ASN B 1 131 ? 4.875 35.156 0.466 1 95.56 131 ASN B O 1
ATOM 2840 N N . LEU B 1 132 ? 5.129 33.5 1.957 1 97.25 132 LEU B N 1
ATOM 2841 C CA . LEU B 1 132 ? 4.082 34.062 2.801 1 97.25 132 LEU B CA 1
ATOM 2842 C C . LEU B 1 132 ? 4.672 34.625 4.086 1 97.25 132 LEU B C 1
ATOM 2844 O O . LEU B 1 132 ? 3.932 35.062 4.973 1 97.25 132 LEU B O 1
ATOM 2848 N N . TRP B 1 133 ? 5.973 34.75 4.113 1 95.94 133 TRP B N 1
ATOM 2849 C CA . TRP B 1 133 ? 6.602 35.281 5.32 1 95.94 133 TRP B CA 1
ATOM 2850 C C . TRP B 1 133 ? 6.246 36.75 5.523 1 95.94 133 TRP B C 1
ATOM 2852 O O . TRP B 1 133 ? 6.293 37.25 6.648 1 95.94 133 TRP B O 1
ATOM 2862 N N . LYS B 1 134 ? 5.836 37.406 4.457 1 95.62 134 LYS B N 1
ATOM 2863 C CA . LYS B 1 134 ? 5.551 38.844 4.512 1 95.62 134 LYS B CA 1
ATOM 2864 C C . LYS B 1 134 ? 4.141 39.094 5.039 1 95.62 134 LYS B C 1
ATOM 2866 O O . LYS B 1 134 ? 3.811 40.219 5.426 1 95.62 134 LYS B O 1
ATOM 2871 N N . ASP B 1 135 ? 3.385 38.094 5.047 1 96 135 ASP B N 1
ATOM 2872 C CA . ASP B 1 135 ? 1.995 38.219 5.473 1 96 135 ASP B CA 1
ATOM 2873 C C . ASP B 1 135 ? 1.9 38.406 6.984 1 96 135 ASP B C 1
ATOM 2875 O O . ASP B 1 135 ? 2.672 37.844 7.742 1 96 135 ASP B O 1
ATOM 2879 N N . ASP B 1 136 ? 0.883 39.125 7.406 1 93.62 136 ASP B N 1
ATOM 2880 C CA . ASP B 1 136 ? 0.687 39.375 8.828 1 93.62 136 ASP B CA 1
ATOM 2881 C C . ASP B 1 136 ? 0.363 38.094 9.578 1 93.62 136 ASP B C 1
ATOM 2883 O O . ASP B 1 136 ? 0.643 37.969 10.773 1 93.62 136 ASP B O 1
ATOM 2887 N N . SER B 1 137 ? -0.075 37.188 8.836 1 95.38 137 SER B N 1
ATOM 2888 C CA . SER B 1 137 ? -0.453 35.906 9.438 1 95.38 137 SER B CA 1
ATOM 2889 C C . SER B 1 137 ? 0.776 35.094 9.844 1 95.38 137 SER B C 1
ATOM 2891 O O . SER B 1 137 ? 0.659 34.094 10.531 1 95.38 137 SER B O 1
ATOM 2893 N N . PHE B 1 138 ? 1.928 35.594 9.422 1 98 138 PHE B N 1
ATOM 2894 C CA . PHE B 1 138 ? 3.162 34.906 9.789 1 98 138 PHE B CA 1
ATOM 2895 C C . PHE B 1 138 ? 3.33 34.875 11.305 1 98 138 PHE B C 1
ATOM 2897 O O . PHE B 1 138 ? 3.721 33.844 11.875 1 98 138 PHE B O 1
ATOM 2904 N N . ALA B 1 139 ? 2.979 35.969 11.914 1 96.88 139 ALA B N 1
ATOM 2905 C CA . ALA B 1 139 ? 3.064 36.031 13.367 1 96.88 139 ALA B CA 1
ATOM 2906 C C . ALA B 1 139 ? 2.139 35 14.016 1 96.88 139 ALA B C 1
ATOM 2908 O O . ALA B 1 139 ? 2.52 34.312 14.984 1 96.88 139 ALA B O 1
ATOM 2909 N N . ASP B 1 140 ? 0.979 34.875 13.477 1 96.75 140 ASP B N 1
ATOM 2910 C CA . ASP B 1 140 ? 0.018 33.906 13.984 1 96.75 140 ASP B CA 1
ATOM 2911 C C . ASP B 1 140 ? 0.535 32.469 13.797 1 96.75 140 ASP B C 1
ATOM 2913 O O . ASP B 1 140 ? 0.305 31.609 14.648 1 96.75 140 ASP B O 1
ATOM 2917 N N . CYS B 1 141 ? 1.152 32.25 12.742 1 98.06 141 CYS B N 1
ATOM 2918 C CA . CYS B 1 141 ? 1.757 30.953 12.445 1 98.06 141 CYS B CA 1
ATOM 2919 C C . CYS B 1 141 ? 2.795 30.594 13.5 1 98.06 141 CYS B C 1
ATOM 2921 O O . CYS B 1 141 ? 2.775 29.484 14.039 1 98.06 141 CYS B O 1
ATOM 2923 N N . ILE B 1 142 ? 3.646 31.531 13.797 1 97.88 142 ILE B N 1
ATOM 2924 C CA . ILE B 1 142 ? 4.691 31.312 14.797 1 97.88 142 ILE B CA 1
ATOM 2925 C C . ILE B 1 142 ? 4.059 31 16.156 1 97.88 142 ILE B C 1
ATOM 2927 O O . ILE B 1 142 ? 4.453 30.047 16.828 1 97.88 142 ILE B O 1
ATOM 2931 N N . ARG B 1 143 ? 3.045 31.766 16.469 1 96.81 143 ARG B N 1
ATOM 2932 C CA . ARG B 1 143 ? 2.361 31.547 17.734 1 96.81 143 ARG B CA 1
ATOM 2933 C C . ARG B 1 143 ? 1.769 30.141 17.812 1 96.81 143 ARG B C 1
ATOM 2935 O O . ARG B 1 143 ? 1.908 29.469 18.828 1 96.81 143 ARG B O 1
ATOM 2942 N N . GLU B 1 144 ? 1.154 29.734 16.75 1 96.69 144 GLU B N 1
ATOM 2943 C CA . GLU B 1 144 ? 0.528 28.422 16.688 1 96.69 144 GLU B CA 1
ATOM 2944 C C . GLU B 1 144 ? 1.562 27.312 16.859 1 96.69 144 GLU B C 1
ATOM 2946 O O . GLU B 1 144 ? 1.346 26.359 17.625 1 96.69 144 GLU B O 1
ATOM 2951 N N . ILE B 1 145 ? 2.672 27.422 16.203 1 97.88 145 ILE B N 1
ATOM 2952 C CA . ILE B 1 145 ? 3.725 26.406 16.234 1 97.88 145 ILE B CA 1
ATOM 2953 C C . ILE B 1 145 ? 4.27 26.266 17.656 1 97.88 145 ILE B C 1
ATOM 2955 O O . ILE B 1 145 ? 4.391 25.156 18.172 1 97.88 145 ILE B O 1
ATOM 2959 N N . TYR B 1 146 ? 4.5 27.344 18.281 1 96.38 146 TYR B N 1
ATOM 2960 C CA . TYR B 1 146 ? 5.105 27.297 19.594 1 96.38 146 TYR B CA 1
ATOM 2961 C C . TYR B 1 146 ? 4.074 26.922 20.656 1 96.38 146 TYR B C 1
ATOM 2963 O O . TYR B 1 146 ? 4.434 26.469 21.75 1 96.38 146 TYR B O 1
ATOM 2971 N N . ALA B 1 147 ? 2.795 27.078 20.375 1 94.44 147 ALA B N 1
ATOM 2972 C CA . ALA B 1 147 ? 1.73 26.672 21.297 1 94.44 147 ALA B CA 1
ATOM 2973 C C . ALA B 1 147 ? 1.447 25.172 21.188 1 94.44 147 ALA B C 1
ATOM 2975 O O . ALA B 1 147 ? 0.936 24.562 22.125 1 94.44 147 ALA B O 1
ATOM 2976 N N . THR B 1 148 ? 1.841 24.578 20.047 1 94.06 148 THR B N 1
ATOM 2977 C CA . THR B 1 148 ? 1.354 23.219 19.797 1 94.06 148 THR B CA 1
ATOM 2978 C C . THR B 1 148 ? 2.514 22.234 19.703 1 94.06 148 THR B C 1
ATOM 2980 O O . THR B 1 148 ? 2.301 21.031 19.562 1 94.06 148 THR B O 1
ATOM 2983 N N . THR B 1 149 ? 3.75 22.688 19.719 1 93.94 149 THR B N 1
ATOM 2984 C CA . THR B 1 149 ? 4.898 21.781 19.656 1 93.94 149 THR B CA 1
ATOM 2985 C C . THR B 1 149 ? 5.684 21.828 20.969 1 93.94 149 THR B C 1
ATOM 2987 O O . THR B 1 149 ? 5.691 22.859 21.656 1 93.94 149 THR B O 1
ATOM 2990 N N . ARG B 1 150 ? 6.367 20.719 21.281 1 86.12 150 ARG B N 1
ATOM 2991 C CA . ARG B 1 150 ? 7.25 20.625 22.453 1 86.12 150 ARG B CA 1
ATOM 2992 C C . ARG B 1 150 ? 8.617 21.234 22.141 1 86.12 150 ARG B C 1
ATOM 2994 O O . ARG B 1 150 ? 9.008 21.344 20.969 1 86.12 150 ARG B O 1
ATOM 3001 N N . ASP B 1 151 ? 9.219 21.5 23.125 1 86.06 151 ASP B N 1
ATOM 3002 C CA . ASP B 1 151 ? 10.531 22.125 22.984 1 86.06 151 ASP B CA 1
ATOM 3003 C C . ASP B 1 151 ? 11.5 21.219 22.234 1 86.06 151 ASP B C 1
ATOM 3005 O O . ASP B 1 151 ? 12.359 21.688 21.484 1 86.06 151 ASP B O 1
ATOM 3009 N N . SER B 1 152 ? 11.336 20.031 22.422 1 86.25 152 SER B N 1
ATOM 3010 C CA . SER B 1 152 ? 12.234 19.062 21.781 1 86.25 152 SER B CA 1
ATOM 3011 C C . SER B 1 152 ? 11.875 18.859 20.312 1 86.25 152 SER B C 1
ATOM 3013 O O . SER B 1 152 ? 12.68 18.312 19.547 1 86.25 152 SER B O 1
ATOM 3015 N N . ASP B 1 153 ? 10.727 19.234 19.922 1 88.94 153 ASP B N 1
ATOM 3016 C CA . ASP B 1 153 ? 10.281 19.109 18.531 1 88.94 153 ASP B CA 1
ATOM 3017 C C . ASP B 1 153 ? 10.672 20.344 17.719 1 88.94 153 ASP B C 1
ATOM 3019 O O . ASP B 1 153 ? 9.945 21.344 17.703 1 88.94 153 ASP B O 1
ATOM 3023 N N . ARG B 1 154 ? 11.734 20.25 16.984 1 90.69 154 ARG B N 1
ATOM 3024 C CA . ARG B 1 154 ? 12.383 21.453 16.484 1 90.69 154 ARG B CA 1
ATOM 3025 C C . ARG B 1 154 ? 12.07 21.656 15 1 90.69 154 ARG B C 1
ATOM 3027 O O . ARG B 1 154 ? 12.336 22.734 14.453 1 90.69 154 ARG B O 1
ATOM 3034 N N . ALA B 1 155 ? 11.398 20.797 14.438 1 94.5 155 ALA B N 1
ATOM 3035 C CA . ALA B 1 155 ? 11.305 20.844 12.977 1 94.5 155 ALA B CA 1
ATOM 3036 C C . ALA B 1 155 ? 10.539 22.094 12.531 1 94.5 155 ALA B C 1
ATOM 3038 O O . ALA B 1 155 ? 11.062 22.922 11.789 1 94.5 155 ALA B O 1
ATOM 3039 N N . MET B 1 156 ? 9.375 22.266 13.086 1 96.38 156 MET B N 1
ATOM 3040 C CA . MET B 1 156 ? 8.562 23.406 12.695 1 96.38 156 MET B CA 1
ATOM 3041 C C . MET B 1 156 ? 9.141 24.703 13.258 1 96.38 156 MET B C 1
ATOM 3043 O O . MET B 1 156 ? 9.125 25.734 12.594 1 96.38 156 MET B O 1
ATOM 3047 N N . ARG B 1 157 ? 9.633 24.641 14.469 1 96.69 157 ARG B N 1
ATOM 3048 C CA . ARG B 1 157 ? 10.211 25.812 15.117 1 96.69 157 ARG B CA 1
ATOM 3049 C C . ARG B 1 157 ? 11.422 26.328 14.344 1 96.69 157 ARG B C 1
ATOM 3051 O O . ARG B 1 157 ? 11.523 27.516 14.07 1 96.69 157 ARG B O 1
ATOM 3058 N N . SER B 1 158 ? 12.266 25.438 13.922 1 96.38 158 SER B N 1
ATOM 3059 C CA . SER B 1 158 ? 13.445 25.828 13.156 1 96.38 158 SER B CA 1
ATOM 3060 C C . SER B 1 158 ? 13.055 26.469 11.828 1 96.38 158 SER B C 1
ATOM 3062 O O . SER B 1 158 ? 13.703 27.406 11.367 1 96.38 158 SER B O 1
ATOM 3064 N N . ALA B 1 159 ? 12.047 25.938 11.242 1 97.31 159 ALA B N 1
ATOM 3065 C CA . ALA B 1 159 ? 11.609 26.469 9.953 1 97.31 159 ALA B CA 1
ATOM 3066 C C . ALA B 1 159 ? 11.211 27.938 10.062 1 97.31 159 ALA B C 1
ATOM 3068 O O . ALA B 1 159 ? 11.625 28.75 9.242 1 97.31 159 ALA B O 1
ATOM 3069 N N . VAL B 1 160 ? 10.516 28.266 11.094 1 97.75 160 VAL B N 1
ATOM 3070 C CA . VAL B 1 160 ? 10.031 29.641 11.203 1 97.75 160 VAL B CA 1
ATOM 3071 C C . VAL B 1 160 ? 11.148 30.547 11.703 1 97.75 160 VAL B C 1
ATOM 3073 O O . VAL B 1 160 ? 11.242 31.703 11.305 1 97.75 160 VAL B O 1
ATOM 3076 N N . VAL B 1 161 ? 12.016 30.047 12.539 1 96.94 161 VAL B N 1
ATOM 3077 C CA . VAL B 1 161 ? 13.141 30.844 13.031 1 96.94 161 VAL B CA 1
ATOM 3078 C C . VAL B 1 161 ? 14.078 31.172 11.875 1 96.94 161 VAL B C 1
ATOM 3080 O O . VAL B 1 161 ? 14.516 32.312 11.734 1 96.94 161 VAL B O 1
ATOM 3083 N N . GLU B 1 162 ? 14.312 30.25 11.086 1 96.38 162 GLU B N 1
ATOM 3084 C CA . GLU B 1 162 ? 15.234 30.438 9.969 1 96.38 162 GLU B CA 1
ATOM 3085 C C . GLU B 1 162 ? 14.695 31.453 8.969 1 96.38 162 GLU B C 1
ATOM 3087 O O . GLU B 1 162 ? 15.43 32.344 8.516 1 96.38 162 GLU B O 1
ATOM 3092 N N . ILE B 1 163 ? 13.469 31.328 8.656 1 97.38 163 ILE B N 1
ATOM 3093 C CA . ILE B 1 163 ? 12.859 32.281 7.715 1 97.38 163 ILE B CA 1
ATOM 3094 C C . ILE B 1 163 ? 12.852 33.656 8.312 1 97.38 163 ILE B C 1
ATOM 3096 O O . ILE B 1 163 ? 13.102 34.656 7.613 1 97.38 163 ILE B O 1
ATOM 3100 N N . ALA B 1 164 ? 12.562 33.781 9.602 1 97 164 ALA B N 1
ATOM 3101 C CA . ALA B 1 164 ? 12.539 35.062 10.289 1 97 164 ALA B CA 1
ATOM 3102 C C . ALA B 1 164 ? 13.93 35.688 10.32 1 97 164 ALA B C 1
ATOM 3104 O O . ALA B 1 164 ? 14.07 36.906 10.164 1 97 164 ALA B O 1
ATOM 3105 N N . LYS B 1 165 ? 14.867 34.812 10.461 1 96 165 LYS B N 1
ATOM 3106 C CA . LYS B 1 165 ? 16.25 35.281 10.484 1 96 165 LYS B CA 1
ATOM 3107 C C . LYS B 1 165 ? 16.656 35.875 9.133 1 96 165 LYS B C 1
ATOM 3109 O O . LYS B 1 165 ? 17.25 36.938 9.07 1 96 165 LYS B O 1
ATOM 3114 N N . VAL B 1 166 ? 16.312 35.25 8.109 1 95.19 166 VAL B N 1
ATOM 3115 C CA . VAL B 1 166 ? 16.656 35.625 6.75 1 95.19 166 VAL B CA 1
ATOM 3116 C C . VAL B 1 166 ? 16.016 36.969 6.414 1 95.19 166 VAL B C 1
ATOM 3118 O O . VAL B 1 166 ? 16.609 37.812 5.738 1 95.19 166 VAL B O 1
ATOM 3121 N N . HIS B 1 167 ? 14.875 37.219 7 1 96.25 167 HIS B N 1
ATOM 3122 C CA . HIS B 1 167 ? 14.141 38.438 6.637 1 96.25 167 HIS B CA 1
ATOM 3123 C C . HIS B 1 167 ? 14 39.375 7.832 1 96.25 167 HIS B C 1
ATOM 3125 O O . HIS B 1 167 ? 12.984 40.062 7.973 1 96.25 167 HIS B O 1
ATOM 3131 N N . ALA B 1 168 ? 14.953 39.344 8.648 1 94.5 168 ALA B N 1
ATOM 3132 C CA . ALA B 1 168 ? 14.922 40.062 9.914 1 94.5 168 ALA B CA 1
ATOM 3133 C C . ALA B 1 168 ? 14.695 41.562 9.68 1 94.5 168 ALA B C 1
ATOM 3135 O O . ALA B 1 168 ? 13.875 42.188 10.359 1 94.5 168 ALA B O 1
ATOM 3136 N N . LYS B 1 169 ? 15.328 42.125 8.672 1 93.81 169 LYS B N 1
ATOM 3137 C CA . LYS B 1 169 ? 15.273 43.562 8.414 1 93.81 169 LYS B CA 1
ATOM 3138 C C . LYS B 1 169 ? 13.875 43.969 7.996 1 93.81 169 LYS B C 1
ATOM 3140 O O . LYS B 1 169 ? 13.414 45.062 8.375 1 93.81 169 LYS B O 1
ATOM 3145 N N . GLU B 1 170 ? 13.273 43.125 7.297 1 96.25 170 GLU B N 1
ATOM 3146 C CA . GLU B 1 170 ? 11.93 43.469 6.828 1 96.25 170 GLU B CA 1
ATOM 3147 C C . GLU B 1 170 ? 10.891 43.188 7.91 1 96.25 170 GLU B C 1
ATOM 3149 O O . GLU B 1 170 ? 9.953 43.969 8.078 1 96.25 170 GLU B O 1
ATOM 3154 N N . LEU B 1 171 ? 11.109 42.188 8.727 1 96.25 171 LEU B N 1
ATOM 3155 C CA . LEU B 1 171 ? 10.117 41.75 9.703 1 96.25 171 LEU B CA 1
ATOM 3156 C C . LEU B 1 171 ? 10.07 42.719 10.891 1 96.25 171 LEU B C 1
ATOM 3158 O O . LEU B 1 171 ? 9.008 42.906 11.484 1 96.25 171 LEU B O 1
ATOM 3162 N N . VAL B 1 172 ? 11.164 43.344 11.148 1 93.19 172 VAL B N 1
ATOM 3163 C CA . VAL B 1 172 ? 11.227 44.219 12.305 1 93.19 172 VAL B CA 1
ATOM 3164 C C . VAL B 1 172 ? 10.352 45.469 12.055 1 93.19 172 VAL B C 1
ATOM 3166 O O . VAL B 1 172 ? 9.945 46.125 13 1 93.19 172 VAL B O 1
ATOM 3169 N N . LYS B 1 173 ? 10.016 45.688 10.812 1 95.44 173 LYS B N 1
ATOM 3170 C CA . LYS B 1 173 ? 9.195 46.844 10.445 1 95.44 173 LYS B CA 1
ATOM 3171 C C . LYS B 1 173 ? 7.707 46.469 10.5 1 95.44 173 LYS B C 1
ATOM 3173 O O . LYS B 1 173 ? 6.855 47.344 10.344 1 95.44 173 LYS B O 1
ATOM 3178 N N . LYS B 1 174 ? 7.395 45.281 10.75 1 95.69 174 LYS B N 1
ATOM 3179 C CA . LYS B 1 174 ? 6.008 44.844 10.773 1 95.69 174 LYS B CA 1
ATOM 3180 C C . LYS B 1 174 ? 5.465 44.781 12.195 1 95.69 174 LYS B C 1
ATOM 3182 O O . LYS B 1 174 ? 5.973 44.031 13.031 1 95.69 174 LYS B O 1
ATOM 3187 N N . PRO B 1 175 ? 4.445 45.469 12.398 1 96.25 175 PRO B N 1
ATOM 3188 C CA . PRO B 1 175 ? 3.912 45.562 13.758 1 96.25 175 PRO B CA 1
ATOM 3189 C C . PRO B 1 175 ? 3.52 44.219 14.328 1 96.25 175 PRO B C 1
ATOM 3191 O O . PRO B 1 175 ? 3.777 43.938 15.5 1 96.25 175 PRO B O 1
ATOM 3194 N N . ALA B 1 176 ? 2.945 43.406 13.531 1 95.5 176 ALA B N 1
ATOM 3195 C CA . ALA B 1 176 ? 2.51 42.094 14.008 1 95.5 176 ALA B CA 1
ATOM 3196 C C . ALA B 1 176 ? 3.691 41.281 14.516 1 95.5 176 ALA B C 1
ATOM 3198 O O . ALA B 1 176 ? 3.59 40.594 15.539 1 95.5 176 ALA B O 1
ATOM 3199 N N . PHE B 1 177 ? 4.785 41.375 13.836 1 96.19 177 PHE B N 1
ATOM 3200 C CA . PHE B 1 177 ? 5.98 40.656 14.211 1 96.19 177 PHE B CA 1
ATOM 3201 C C . PHE B 1 177 ? 6.629 41.25 15.453 1 96.19 177 PHE B C 1
ATOM 3203 O O . PHE B 1 177 ? 7.035 40.531 16.359 1 96.19 177 PHE B O 1
ATOM 3210 N N . THR B 1 178 ? 6.656 42.531 15.477 1 95.44 178 THR B N 1
ATOM 3211 C CA . THR B 1 178 ? 7.27 43.219 16.609 1 95.44 178 THR B CA 1
ATOM 3212 C C . THR B 1 178 ? 6.453 42.969 17.891 1 95.44 178 THR B C 1
ATOM 3214 O O . THR B 1 178 ? 7.012 42.875 18.984 1 95.44 178 THR B O 1
ATOM 3217 N N . ASP B 1 179 ? 5.156 42.938 17.719 1 95.75 179 ASP B N 1
ATOM 3218 C CA . ASP B 1 179 ? 4.289 42.625 18.844 1 95.75 179 ASP B CA 1
ATOM 3219 C C . ASP B 1 179 ? 4.578 41.219 19.375 1 95.75 179 ASP B C 1
ATOM 3221 O O . ASP B 1 179 ? 4.551 41 20.594 1 95.75 179 ASP B O 1
ATOM 3225 N N . LEU B 1 180 ? 4.855 40.281 18.5 1 95.31 180 LEU B N 1
ATOM 3226 C CA . LEU B 1 180 ? 5.203 38.906 18.859 1 95.31 180 LEU B CA 1
ATOM 3227 C C . LEU B 1 180 ? 6.473 38.875 19.703 1 95.31 180 LEU B C 1
ATOM 3229 O O . LEU B 1 180 ? 6.531 38.188 20.719 1 95.31 180 LEU B O 1
ATOM 3233 N N . ILE B 1 181 ? 7.43 39.656 19.344 1 94.31 181 ILE B N 1
ATOM 3234 C CA . ILE B 1 181 ? 8.695 39.75 20.062 1 94.31 181 ILE B CA 1
ATOM 3235 C C . ILE B 1 181 ? 8.477 40.438 21.406 1 94.31 181 ILE B C 1
ATOM 3237 O O . ILE B 1 181 ? 9 39.969 22.438 1 94.31 181 ILE B O 1
ATOM 3241 N N . HIS B 1 182 ? 7.691 41.469 21.391 1 93.62 182 HIS B N 1
ATOM 3242 C CA . HIS B 1 182 ? 7.398 42.25 22.594 1 93.62 182 HIS B CA 1
ATOM 3243 C C . HIS B 1 182 ? 6.762 41.375 23.672 1 93.62 182 HIS B C 1
ATOM 3245 O O . HIS B 1 182 ? 7.047 41.531 24.859 1 93.62 182 HIS B O 1
ATOM 3251 N N . ASN B 1 183 ? 5.945 40.469 23.25 1 93.38 183 ASN B N 1
ATOM 3252 C CA . ASN B 1 183 ? 5.227 39.594 24.172 1 93.38 183 ASN B CA 1
ATOM 3253 C C . ASN B 1 183 ? 6.125 38.5 24.734 1 93.38 183 ASN B C 1
ATOM 3255 O O . ASN B 1 183 ? 5.766 37.844 25.703 1 93.38 183 ASN B O 1
ATOM 3259 N N . GLY B 1 184 ? 7.293 38.281 24.109 1 89.19 184 GLY B N 1
ATOM 3260 C CA . GLY B 1 184 ? 8.273 37.344 24.609 1 89.19 184 GLY B CA 1
ATOM 3261 C C . GLY B 1 184 ? 7.898 35.906 24.328 1 89.19 184 GLY B C 1
ATOM 3262 O O . GLY B 1 184 ? 7.234 35.594 23.328 1 89.19 184 GLY B O 1
ATOM 3263 N N . GLY B 1 185 ? 8.578 35 25.125 1 92.5 185 GLY B N 1
ATOM 3264 C CA . GLY B 1 185 ? 8.328 33.562 24.953 1 92.5 185 GLY B CA 1
ATOM 3265 C C . GLY B 1 185 ? 9.492 32.844 24.312 1 92.5 185 GLY B C 1
ATOM 3266 O O . GLY B 1 185 ? 10.562 33.406 24.094 1 92.5 185 GLY B O 1
ATOM 3267 N N . ASP B 1 186 ? 9.234 31.594 24.031 1 94 186 ASP B N 1
ATOM 3268 C CA . ASP B 1 186 ? 10.305 30.719 23.547 1 94 186 ASP B CA 1
ATOM 3269 C C . ASP B 1 186 ? 10.773 31.156 22.156 1 94 186 ASP B C 1
ATOM 3271 O O . ASP B 1 186 ? 11.969 31.078 21.859 1 94 186 ASP B O 1
ATOM 3275 N N . PHE B 1 187 ? 9.852 31.594 21.359 1 96.38 187 PHE B N 1
ATOM 3276 C CA . PHE B 1 187 ? 10.25 32.031 20.031 1 96.38 187 PHE B CA 1
ATOM 3277 C C . PHE B 1 187 ? 11.203 33.219 20.109 1 96.38 187 PHE B C 1
ATOM 3279 O O . PHE B 1 187 ? 12.234 33.219 19.422 1 96.38 187 PHE B O 1
ATOM 3286 N N . ALA B 1 188 ? 10.805 34.25 20.844 1 95.25 188 ALA B N 1
ATOM 3287 C CA . ALA B 1 188 ? 11.617 35.438 20.953 1 95.25 188 ALA B CA 1
ATOM 3288 C C . ALA B 1 188 ? 13.047 35.094 21.375 1 95.25 188 ALA B C 1
ATOM 3290 O O . ALA B 1 188 ? 14.008 35.625 20.797 1 95.25 188 ALA B O 1
ATOM 3291 N N . VAL B 1 189 ? 13.133 34.219 22.266 1 93.62 189 VAL B N 1
ATOM 3292 C CA . VAL B 1 189 ? 14.438 33.812 22.781 1 93.62 189 VAL B CA 1
ATOM 3293 C C . VAL B 1 189 ? 15.234 33.125 21.672 1 93.62 189 VAL B C 1
ATOM 3295 O O . VAL B 1 189 ? 16.375 33.5 21.391 1 93.62 189 VAL B O 1
ATOM 3298 N N . GLN B 1 190 ? 14.695 32.156 21.047 1 93.81 190 GLN B N 1
ATOM 3299 C CA . GLN B 1 190 ? 15.375 31.391 20 1 93.81 190 GLN B CA 1
ATOM 3300 C C . GLN B 1 190 ? 15.727 32.281 18.812 1 93.81 190 GLN B C 1
ATOM 3302 O O . GLN B 1 190 ? 16.812 32.156 18.234 1 93.81 190 GLN B O 1
ATOM 3307 N N . TYR B 1 191 ? 14.781 33.062 18.484 1 94.81 191 TYR B N 1
ATOM 3308 C CA . TYR B 1 191 ? 15.016 34 17.375 1 94.81 191 TYR B CA 1
ATOM 3309 C C . TYR B 1 191 ? 16.172 34.938 17.688 1 94.81 191 TYR B C 1
ATOM 3311 O O . TYR B 1 191 ? 17.062 35.125 16.859 1 94.81 191 TYR B O 1
ATOM 3319 N N . PHE B 1 192 ? 16.156 35.469 18.922 1 91.5 192 PHE B N 1
ATOM 3320 C CA . PHE B 1 192 ? 17.234 36.344 19.375 1 91.5 192 PHE B CA 1
ATOM 3321 C C . PHE B 1 192 ? 18.578 35.656 19.312 1 91.5 192 PHE B C 1
ATOM 3323 O O . PHE B 1 192 ? 19.562 36.219 18.797 1 91.5 192 PHE B O 1
ATOM 3330 N N . GLU B 1 193 ? 18.625 34.469 19.797 1 91.75 193 GLU B N 1
ATOM 3331 C CA . GLU B 1 193 ? 19.859 33.688 19.766 1 91.75 193 GLU B CA 1
ATOM 3332 C C . GLU B 1 193 ? 20.344 33.5 18.344 1 91.75 193 GLU B C 1
ATOM 3334 O O . GLU B 1 193 ? 21.547 33.531 18.078 1 91.75 193 GLU B O 1
ATOM 3339 N N . SER B 1 194 ? 19.438 33.281 17.469 1 91.31 194 SER B N 1
ATOM 3340 C CA . SER B 1 194 ? 19.766 33 16.062 1 91.31 194 SER B CA 1
ATOM 3341 C C . SER B 1 194 ? 20.312 34.25 15.375 1 91.31 194 SER B C 1
ATOM 3343 O O . SER B 1 194 ? 21.25 34.188 14.578 1 91.31 194 SER B O 1
ATOM 3345 N N . VAL B 1 195 ? 19.781 35.406 15.664 1 90.38 195 VAL B N 1
ATOM 3346 C CA . VAL B 1 195 ? 20.172 36.656 15.023 1 90.38 195 VAL B CA 1
ATOM 3347 C C . VAL B 1 195 ? 21.5 37.156 15.586 1 90.38 195 VAL B C 1
ATOM 3349 O O . VAL B 1 195 ? 22.328 37.688 14.859 1 90.38 195 VAL B O 1
ATOM 3352 N N . VAL B 1 196 ? 21.656 36.906 16.906 1 85.62 196 VAL B N 1
ATOM 3353 C CA . VAL B 1 196 ? 22.875 37.375 17.547 1 85.62 196 VAL B CA 1
ATOM 3354 C C . VAL B 1 196 ? 24.078 36.656 16.984 1 85.62 196 VAL B C 1
ATOM 3356 O O . VAL B 1 196 ? 25.172 37.219 16.906 1 85.62 196 VAL B O 1
ATOM 3359 N N . SER B 1 197 ? 23.844 35.5 16.594 1 80.81 197 SER B N 1
ATOM 3360 C CA . SER B 1 197 ? 24.938 34.719 16.031 1 80.81 197 SER B CA 1
ATOM 3361 C C . SER B 1 197 ? 25.438 35.344 14.719 1 80.81 197 SER B C 1
ATOM 3363 O O . SER B 1 197 ? 26.547 35.031 14.266 1 80.81 197 SER B O 1
ATOM 3365 N N . LEU B 1 198 ? 24.688 36.156 14.172 1 75.69 198 LEU B N 1
ATOM 3366 C CA . LEU B 1 198 ? 25.047 36.875 12.938 1 75.69 198 LEU B CA 1
ATOM 3367 C C . LEU B 1 198 ? 25.891 38.094 13.242 1 75.69 198 LEU B C 1
ATOM 3369 O O . LEU B 1 198 ? 26.547 38.656 12.352 1 75.69 198 LEU B O 1
ATOM 3373 N N . VAL B 1 199 ? 25.797 38.562 14.469 1 65.75 199 VAL B N 1
ATOM 3374 C CA . VAL B 1 199 ? 26.516 39.781 14.844 1 65.75 199 VAL B CA 1
ATOM 3375 C C . VAL B 1 199 ? 27.984 39.469 15.086 1 65.75 199 VAL B C 1
ATOM 3377 O O . VAL B 1 199 ? 28.312 38.594 15.898 1 65.75 199 VAL B O 1
ATOM 3380 N N . PRO B 1 200 ? 28.797 39.875 14.094 1 66.75 200 PRO B N 1
ATOM 3381 C CA . PRO B 1 200 ? 30.234 39.656 14.352 1 66.75 200 PRO B CA 1
ATOM 3382 C C . PRO B 1 200 ? 30.641 40.094 15.758 1 66.75 200 PRO B C 1
ATOM 3384 O O . PRO B 1 200 ? 30.094 41.031 16.312 1 66.75 200 PRO B O 1
ATOM 3387 N N . LEU B 1 201 ? 30.938 39.156 16.625 1 57.75 201 LEU B N 1
ATOM 3388 C CA . LEU B 1 201 ? 31.453 39.5 17.938 1 57.75 201 LEU B CA 1
ATOM 3389 C C . LEU B 1 201 ? 32.375 40.719 17.859 1 57.75 201 LEU B C 1
ATOM 3391 O O . LEU B 1 201 ? 33.25 40.781 16.984 1 57.75 201 LEU B O 1
ATOM 3395 N N . GLN B 1 202 ? 31.922 41.844 18.109 1 52.22 202 GLN B N 1
ATOM 3396 C CA . GLN B 1 202 ? 32.875 42.938 18.219 1 52.22 202 GLN B CA 1
ATOM 3397 C C . GLN B 1 202 ? 34.219 42.469 18.797 1 52.22 202 GLN B C 1
ATOM 3399 O O . GLN B 1 202 ? 34.219 41.781 19.812 1 52.22 202 GLN B O 1
ATOM 3404 N N . ALA B 1 203 ? 35.25 42.406 18.109 1 47.84 203 ALA B N 1
ATOM 3405 C CA . ALA B 1 203 ? 36.594 42.281 18.625 1 47.84 203 ALA B CA 1
ATOM 3406 C C . ALA B 1 203 ? 36.781 43.062 19.922 1 47.84 203 ALA B C 1
ATOM 3408 O O . ALA B 1 203 ? 36.125 44.094 20.109 1 47.84 203 ALA B O 1
ATOM 3409 N N . ASP B 1 204 ? 37.062 42.438 21.078 1 47.16 204 ASP B N 1
ATOM 3410 C CA . ASP B 1 204 ? 37.531 43.094 22.297 1 47.16 204 ASP B CA 1
ATOM 3411 C C . ASP B 1 204 ? 38.188 44.438 21.984 1 47.16 204 ASP B C 1
ATOM 3413 O O . ASP B 1 204 ? 39.281 44.469 21.391 1 47.16 204 ASP B O 1
ATOM 3417 N N . VAL B 1 205 ? 37.531 45.438 21.516 1 44.5 205 VAL B N 1
ATOM 3418 C CA . VAL B 1 205 ? 38.094 46.781 21.469 1 44.5 205 VAL B CA 1
ATOM 3419 C C . VAL B 1 205 ? 38.906 47.031 22.734 1 44.5 205 VAL B C 1
ATOM 3421 O O . VAL B 1 205 ? 39.438 48.156 22.938 1 44.5 205 VAL B O 1
ATOM 3424 N N . SER B 1 206 ? 38.688 46.25 23.844 1 43.72 206 SER B N 1
ATOM 3425 C CA . SER B 1 206 ? 39.375 46.625 25.062 1 43.72 206 SER B CA 1
ATOM 3426 C C . SER B 1 206 ? 40.875 46.531 24.891 1 43.72 206 SER B C 1
ATOM 3428 O O . SER B 1 206 ? 41.656 47.094 25.656 1 43.72 206 SER B O 1
ATOM 3430 N N . THR B 1 207 ? 41.344 45.5 24.172 1 42 207 THR B N 1
ATOM 3431 C CA . THR B 1 207 ? 42.75 45.25 24.422 1 42 207 THR B CA 1
ATOM 3432 C C . THR B 1 207 ? 43.625 46.375 23.812 1 42 207 THR B C 1
ATOM 3434 O O . THR B 1 207 ? 44.812 46.469 24.109 1 42 207 THR B O 1
ATOM 3437 N N . THR B 1 208 ? 43.062 47.031 22.75 1 39.16 208 THR B N 1
ATOM 3438 C CA . THR B 1 208 ? 44.094 47.938 22.234 1 39.16 208 THR B CA 1
ATOM 3439 C C . THR B 1 208 ? 44.094 49.281 22.984 1 39.16 208 THR B C 1
ATOM 3441 O O . THR B 1 208 ? 45.031 50.062 22.891 1 39.16 208 THR B O 1
ATOM 3444 N N . LYS B 1 209 ? 42.875 49.656 23.656 1 41.41 209 LYS B N 1
ATOM 3445 C CA . LYS B 1 209 ? 42.969 51.031 24.203 1 41.41 209 LYS B CA 1
ATOM 3446 C C . LYS B 1 209 ? 43.719 51.031 25.531 1 41.41 209 LYS B C 1
ATOM 3448 O O . LYS B 1 209 ? 43.844 52.094 26.172 1 41.41 209 LYS B O 1
ATOM 3453 N N . ARG B 1 210 ? 43.906 49.875 26.234 1 38.16 210 ARG B N 1
ATOM 3454 C CA . ARG B 1 210 ? 44.594 50.062 27.516 1 38.16 210 ARG B CA 1
ATOM 3455 C C . ARG B 1 210 ? 45.969 50.688 27.312 1 38.16 210 ARG B C 1
ATOM 3457 O O . ARG B 1 210 ? 46.625 51 28.281 1 38.16 210 ARG B O 1
ATOM 3464 N N . ARG B 1 211 ? 46.531 50.469 26.141 1 38.69 211 ARG B N 1
ATOM 3465 C CA . ARG B 1 211 ? 47.938 50.875 26.266 1 38.69 211 ARG B CA 1
ATOM 3466 C C . ARG B 1 211 ? 48.031 52.375 26.375 1 38.69 211 ARG B C 1
ATOM 3468 O O . ARG B 1 211 ? 48.969 52.906 27 1 38.69 211 ARG B O 1
ATOM 3475 N N . GLN B 1 212 ? 47.281 53.125 25.5 1 34.88 212 GLN B N 1
ATOM 3476 C CA . GLN B 1 212 ? 47.906 54.438 25.344 1 34.88 212 GLN B CA 1
ATOM 3477 C C . GLN B 1 212 ? 47.438 55.406 26.438 1 34.88 212 GLN B C 1
ATOM 3479 O O . GLN B 1 212 ? 46.375 56.031 26.297 1 34.88 212 GLN B O 1
ATOM 3484 N N . ALA B 1 213 ? 47.344 55.031 27.688 1 37.72 213 ALA B N 1
ATOM 3485 C CA . ALA B 1 213 ? 47.188 55.969 28.781 1 37.72 213 ALA B CA 1
ATOM 3486 C C . ALA B 1 213 ? 48.094 57.188 28.609 1 37.72 213 ALA B C 1
ATOM 3488 O O . ALA B 1 213 ? 49.312 57.031 28.453 1 37.72 213 ALA B O 1
ATOM 3489 N N . PRO B 1 214 ? 47.625 58.344 28.078 1 34.41 214 PRO B N 1
ATOM 3490 C CA . PRO B 1 214 ? 48.531 59.469 27.953 1 34.41 214 PRO B CA 1
ATOM 3491 C C . PRO B 1 214 ? 49.188 59.875 29.281 1 34.41 214 PRO B C 1
ATOM 3493 O O . PRO B 1 214 ? 48.562 59.719 30.344 1 34.41 214 PRO B O 1
ATOM 3496 N N . ASP B 1 215 ? 50.5 59.844 29.547 1 38.81 215 ASP B N 1
ATOM 3497 C CA . ASP B 1 215 ? 51.438 60.25 30.594 1 38.81 215 ASP B CA 1
ATOM 3498 C C . ASP B 1 215 ? 51.062 61.562 31.203 1 38.81 215 ASP B C 1
ATOM 3500 O O . ASP B 1 215 ? 51.75 62.094 32.094 1 38.81 215 ASP B O 1
ATOM 3504 N N . TRP B 1 216 ? 50.031 62.219 30.688 1 38.88 216 TRP B N 1
ATOM 3505 C CA . TRP B 1 216 ? 49.969 63.656 31.031 1 38.88 216 TRP B CA 1
ATOM 3506 C C . TRP B 1 216 ? 49.562 63.844 32.5 1 38.88 216 TRP B C 1
ATOM 3508 O O . TRP B 1 216 ? 49.594 64.938 33 1 38.88 216 TRP B O 1
ATOM 3518 N N . LEU B 1 217 ? 48.969 62.781 33.125 1 32.94 217 LEU B N 1
ATOM 3519 C CA . LEU B 1 217 ? 48.5 63.125 34.469 1 32.94 217 LEU B CA 1
ATOM 3520 C C . LEU B 1 217 ? 49.656 63.438 35.406 1 32.94 217 LEU B C 1
ATOM 3522 O O . LEU B 1 217 ? 49.406 63.875 36.531 1 32.94 217 LEU B O 1
ATOM 3526 N N . ASP B 1 218 ? 50.812 62.938 35 1 33.06 218 ASP B N 1
ATOM 3527 C CA . ASP B 1 218 ? 51.875 63.156 35.938 1 33.06 218 ASP B CA 1
ATOM 3528 C C . ASP B 1 218 ? 52.094 64.625 36.219 1 33.06 218 ASP B C 1
ATOM 3530 O O . ASP B 1 218 ? 52.781 65 37.156 1 33.06 218 ASP B O 1
ATOM 3534 N N . GLU B 1 219 ? 51.875 65.438 35.188 1 30.48 219 GLU B N 1
ATOM 3535 C CA . GLU B 1 219 ? 52.438 66.812 35.375 1 30.48 219 GLU B CA 1
ATOM 3536 C C . GLU B 1 219 ? 51.531 67.625 36.281 1 30.48 219 GLU B C 1
ATOM 3538 O O . GLU B 1 219 ? 51.938 68.75 36.688 1 30.48 219 GLU B O 1
ATOM 3543 N N . ILE B 1 220 ? 50.312 67.188 36.469 1 25.45 220 ILE B N 1
ATOM 3544 C CA . ILE B 1 220 ? 49.719 68.188 37.375 1 25.45 220 ILE B CA 1
ATOM 3545 C C . ILE B 1 220 ? 50.156 67.875 38.812 1 25.45 220 ILE B C 1
ATOM 3547 O O . ILE B 1 220 ? 50.062 66.688 39.219 1 25.45 220 ILE B O 1
#

Sequence (440 aa):
MEAHSVKLVQNIANMFNDARYSDTTVIIRSKELHVHKAIICTQSKYFENAFKENFVEGSSGRLSFDEGSGAAHWRVFQFLYTGDYSDDLSHYFKDDPALLKEPRVYALADMFFLKDLKTVTTAKLKKKLLNLWKDDSFADCIREIYATTRDSDRAMRSAVVEIAKVHAKELVKKPAFTDLIHNGGDFAVQYFESVVSLVPLQADVSTTKRRQAPDWLDEIMEAHSVKLVQNIANMFNDARYSDTTVIIRSKELHVHKAIICTQSKYFENAFKENFVEGSSGRLSFDEGSGAAHWRVFQFLYTGDYSDDLSHYFKDDPALLKEPRVYALADMFFLKDLKTVTTAKLKKKLLNLWKDDSFADCIREIYATTRDSDRAMRSAVVEIAKVHAKELVKKPAFTDLIHNGGDFAVQYFESVVSLVPLQADVSTTKRRQAPDWLDEI

InterPro domains:
  IPR000210 BTB/POZ domain [PF00651] (15-128)
  IPR000210 BTB/POZ domain [PS50097] (22-89)
  IPR011333 SKP1/BTB/POZ domain superfamily [G3DSA:3.30.710.10] (1-174)
  IPR011333 SKP1/BTB/POZ domain superfamily [SSF54695] (3-127)

Solvent-accessible surface area (backbone atoms only — not comparable to full-atom values): 24854 Å² total; per-residue (Å²): 126,57,72,51,54,55,50,50,50,50,48,45,32,67,42,60,65,29,67,74,70,37,76,35,45,34,34,42,65,90,38,80,37,35,39,41,58,66,60,49,29,68,62,13,66,49,49,37,52,50,68,37,81,81,62,41,78,67,84,76,70,62,52,76,44,81,68,80,59,48,42,34,53,51,34,52,56,40,25,70,37,59,66,45,63,74,87,78,47,64,93,80,28,85,52,64,57,81,64,44,40,37,51,50,34,32,40,50,20,60,70,36,57,30,66,66,52,37,52,55,31,44,52,52,42,52,59,47,45,74,74,42,60,83,41,70,57,38,42,54,26,53,52,50,43,65,72,58,46,54,87,85,53,46,66,63,55,48,51,53,40,52,55,47,53,77,40,40,82,65,42,65,72,32,64,58,45,42,51,50,46,73,73,42,60,70,62,37,51,53,41,48,56,59,50,52,69,69,49,74,74,74,71,72,69,63,70,65,61,64,67,69,64,75,73,66,69,73,76,109,125,55,72,52,54,55,50,50,50,51,48,45,33,66,43,60,65,29,68,75,70,38,76,36,45,35,32,42,65,91,37,81,36,34,39,41,58,66,60,52,29,70,62,14,66,48,49,34,51,51,69,65,48,85,60,40,75,62,87,75,69,58,51,75,42,83,67,79,59,48,42,34,54,52,33,52,55,40,25,68,37,61,64,44,62,75,88,8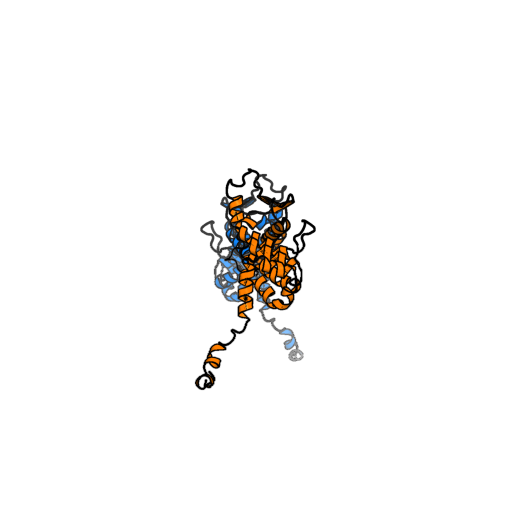0,47,63,92,80,30,84,52,64,57,82,64,43,40,38,50,50,34,32,38,48,20,60,70,35,56,30,67,66,52,37,51,54,31,44,54,53,41,53,61,47,44,75,74,40,59,83,42,71,57,37,43,54,27,53,52,49,42,66,71,59,46,55,87,85,53,47,67,63,56,48,50,53,42,51,54,46,54,76,40,40,79,64,42,66,72,32,64,56,46,42,50,50,48,72,71,41,60,72,63,38,52,53,43,48,55,58,50,52,69,68,48,73,73,72,69,74,68,61,73,68,62,66,65,74,65,74,73,65,68,72,76,108

Foldseek 3Di:
DPPVVVVVLVVLLVCWQPQPVFDEWEAQQNDIGGDHCVQLLVQFVVSVVCQDPPPVPDPPSYHYDNDDFSQLVSQLSSCSRNVGGDQDDVVPGPDDPNLCNLLRNLLVCVVRVPVSSVVRSLVVNLVVCVPCVLPLCLLVSQVSNQVRDDPVPCSNLVSSLVSCLVCVVNQCPDPSSVVSLVVPDDSVVVSVVVNVVVPPPPDPPPPPVVVCPDPPVVPD/DPPVVVVVLVVLLVCWQPQPVFDEWEAQQNDIGGDHCVQLLVQFVVSVVCQPDCPVVDPPSYHYDNDDFSQLVSQLSSCSRNVGGDQDPVVPGPDDPNLCNLLRNLLVCVVRVPVSSVVRSLVVNLVVCVPCVLPLCLLVSQVSNQVRDDPVPCSNLVSSLVSCLVCVVNQCPDPSSVVSLVVPDDSVVSSVVVNVVVPPPPDPPPPPPVPCPPPPVVPD

pLDDT: mean 87.46, std 18.5, range [25.45, 98.62]